Protein AF-A0A7C3UYI6-F1 (afdb_monomer_lite)

Secondary structure (DSSP, 8-state):
-GGGSPTT-EEEEEE-PPPTTT---SSTT-TT--SSHHHHHHHHHHHHHHHHHHEEEEEEEEEE----BS-SSSSPPB--HHHHHHHHHHHTT-EEEEEEEEE-TTPPPP---SSPBP-EEEEEEEESSSSSHHHHHHHH-TT----EEE-PPPP--STT-----HHHHHHHHTTS-PPTT-EEEETT-TTTHHHHHHHHHHTSTT----EEEE--S-HHHHHHHHHHHT--GGG---------PPPP--PPPP-GGG----PPP-SBTTEEEEEESSHHHHHHHHHHHHSTTHHHHS-TT-EEEEEESS--HHHHHHHHGGGGTTEEEEEEEEEEETTEEEEEEEEEE--SSS-----GGGGPBPPS-------TT---TT-EEEE-SSSS-EEEEEEEEEEE-TTS-EEEEEEEETTS-EEEEEB-SSGGGSPPEEEEETTT--B-S----SSSPPB-TTT-PBBTTTB-EEEEE-HHHHHHHHHHHHHT--TT-------------------STTTT--GGGTTSSHHHHHTTSPPEEEEEESS---HHHHHHHHHHHHHHTT--HHHHHTTS-GGGHHHHHHTT--STT--PPPHHHHHHHHHHHT--HHHHHHHH-EEEEEE-S---TT-BPPBSEEE--TTTHHHHHHGGGS-TTTGGGT---------

Structure (mmCIF, N/CA/C/O backbone):
data_AF-A0A7C3UYI6-F1
#
_entry.id   AF-A0A7C3UYI6-F1
#
loop_
_atom_site.group_PDB
_atom_site.id
_atom_site.type_symbol
_atom_site.label_atom_id
_atom_site.label_alt_id
_atom_site.label_comp_id
_atom_site.label_asym_id
_atom_site.label_entity_id
_atom_site.label_seq_id
_atom_site.pdbx_PDB_ins_code
_atom_site.Cartn_x
_atom_site.Cartn_y
_atom_site.Cartn_z
_atom_site.occupancy
_atom_site.B_iso_or_equiv
_atom_site.auth_seq_id
_atom_site.auth_comp_id
_atom_site.auth_asym_id
_atom_site.auth_atom_id
_atom_site.pdbx_PDB_model_num
ATOM 1 N N . GLY A 1 1 ? -29.924 -8.138 14.295 1.00 90.62 1 GLY A N 1
ATOM 2 C CA . GLY A 1 1 ? -28.649 -8.107 15.034 1.00 90.62 1 GLY A CA 1
ATOM 3 C C . GLY A 1 1 ? -28.684 -7.000 16.062 1.00 90.62 1 GLY A C 1
ATOM 4 O O . GLY A 1 1 ? -29.324 -7.179 17.084 1.00 90.62 1 GLY A O 1
ATOM 5 N N . LEU A 1 2 ? -28.088 -5.838 15.768 1.00 95.50 2 LEU A N 1
ATOM 6 C CA . LEU A 1 2 ? -27.984 -4.718 16.720 1.00 95.50 2 LEU A CA 1
ATOM 7 C C . LEU A 1 2 ? -29.328 -4.274 17.322 1.00 95.50 2 LEU A C 1
ATOM 9 O O . LEU A 1 2 ? -29.407 -4.080 18.526 1.00 95.50 2 LEU A O 1
ATOM 13 N N . ASN A 1 3 ? -30.398 -4.188 16.522 1.00 94.25 3 ASN A N 1
ATOM 14 C CA . ASN A 1 3 ? -31.735 -3.807 17.010 1.00 94.25 3 ASN A CA 1
ATOM 15 C C . ASN A 1 3 ? -32.341 -4.775 18.038 1.00 94.25 3 ASN A C 1
ATOM 17 O O . ASN A 1 3 ? -33.288 -4.412 18.721 1.00 94.25 3 ASN A O 1
ATOM 21 N N . SER A 1 4 ? -31.815 -5.995 18.145 1.00 93.94 4 SER A N 1
ATOM 22 C CA . SER A 1 4 ? -32.247 -6.984 19.137 1.00 93.94 4 SER A CA 1
ATOM 23 C C . SER A 1 4 ? -31.530 -6.818 20.482 1.00 93.94 4 SER A C 1
ATOM 25 O O . SER A 1 4 ? -31.857 -7.522 21.431 1.00 93.94 4 SER A O 1
ATOM 27 N N . LEU A 1 5 ? -30.541 -5.922 20.563 1.00 96.06 5 LEU A N 1
ATOM 28 C CA . LEU A 1 5 ? -29.819 -5.596 21.789 1.00 96.06 5 LEU A CA 1
ATOM 29 C C . LEU A 1 5 ? -30.467 -4.388 22.470 1.00 96.06 5 LEU A C 1
ATOM 31 O O . LEU A 1 5 ? -30.925 -3.457 21.799 1.00 96.06 5 LEU A O 1
ATOM 35 N N . LEU A 1 6 ? -30.455 -4.395 23.802 1.00 97.31 6 LEU A N 1
ATOM 36 C CA . LEU A 1 6 ? -30.881 -3.255 24.608 1.00 97.31 6 LEU A CA 1
ATOM 37 C C . LEU A 1 6 ? -29.932 -2.068 24.393 1.00 97.31 6 LEU A C 1
ATOM 39 O O . LEU A 1 6 ? -28.724 -2.250 24.219 1.00 97.31 6 LEU A O 1
ATOM 43 N N . ASP A 1 7 ? -30.474 -0.857 24.423 1.00 98.12 7 ASP A N 1
ATOM 44 C CA . ASP A 1 7 ? -29.655 0.357 24.444 1.00 98.12 7 ASP A CA 1
ATOM 45 C C . ASP A 1 7 ? -28.851 0.430 25.746 1.00 98.12 7 ASP A C 1
ATOM 47 O O . ASP A 1 7 ? -29.256 -0.132 26.767 1.00 98.12 7 ASP A O 1
ATOM 51 N N . ASN A 1 8 ? -27.700 1.106 25.714 1.00 97.50 8 ASN A N 1
ATOM 52 C CA . ASN A 1 8 ? -26.814 1.263 26.873 1.00 97.50 8 ASN A CA 1
ATOM 53 C C . ASN A 1 8 ? -26.430 -0.059 27.574 1.00 97.50 8 ASN A C 1
ATOM 55 O O . ASN A 1 8 ? -26.273 -0.091 28.793 1.00 97.50 8 ASN A O 1
ATOM 59 N N . SER A 1 9 ? -26.276 -1.154 26.824 1.00 97.81 9 SER A N 1
ATOM 60 C CA . SER A 1 9 ? -25.996 -2.489 27.384 1.00 97.81 9 SER A CA 1
ATOM 61 C C . SER A 1 9 ? -24.602 -3.031 27.060 1.00 97.81 9 SER A C 1
ATOM 63 O O . SER A 1 9 ? -24.172 -4.025 27.645 1.00 97.81 9 SER A O 1
ATOM 65 N N . ILE A 1 10 ? -23.877 -2.386 26.144 1.00 98.44 10 ILE A N 1
ATOM 66 C CA . ILE A 1 10 ? -22.583 -2.851 25.641 1.00 98.44 10 ILE A CA 1
ATOM 67 C C . ILE A 1 10 ? -21.466 -1.940 26.148 1.00 98.44 10 ILE A C 1
ATOM 69 O O . ILE A 1 10 ? -21.449 -0.747 25.859 1.00 98.44 10 ILE A O 1
ATOM 73 N N . ASN A 1 11 ? -20.491 -2.487 26.874 1.00 98.56 11 ASN A N 1
ATOM 74 C CA . ASN A 1 11 ? -19.367 -1.691 27.381 1.00 98.56 11 ASN A CA 1
ATOM 75 C C . ASN A 1 11 ? -18.325 -1.418 26.291 1.00 98.56 11 ASN A C 1
ATOM 77 O O . ASN A 1 11 ? -17.702 -0.359 26.284 1.00 98.56 11 ASN A O 1
ATOM 81 N N . VAL A 1 12 ? -18.102 -2.379 25.390 1.00 98.50 12 VAL A N 1
ATOM 82 C CA . VAL A 1 12 ? -17.113 -2.243 24.315 1.00 98.50 12 VAL A CA 1
ATOM 83 C C . VAL A 1 12 ? -17.605 -2.908 23.048 1.00 98.50 12 VAL A C 1
ATOM 85 O O . VAL A 1 12 ? -18.095 -4.032 23.095 1.00 98.50 12 VAL A O 1
ATOM 88 N N . ALA A 1 13 ? -17.382 -2.265 21.910 1.00 98.69 13 ALA A N 1
ATOM 89 C CA . ALA A 1 13 ? -17.439 -2.923 20.615 1.00 98.69 13 ALA A CA 1
ATOM 90 C C . ALA A 1 13 ? -16.029 -3.053 20.021 1.00 98.69 13 ALA A C 1
ATOM 92 O O . ALA A 1 13 ? -15.244 -2.109 20.072 1.00 98.69 13 ALA A O 1
ATOM 93 N N . VAL A 1 14 ? -15.694 -4.214 19.459 1.00 98.19 14 VAL A N 1
ATOM 94 C CA . VAL A 1 14 ? -14.438 -4.445 18.726 1.00 98.19 14 VAL A CA 1
ATOM 95 C C . VAL A 1 14 ? -14.784 -5.128 17.422 1.00 98.19 14 VAL A C 1
ATOM 97 O O . VAL A 1 14 ? -15.391 -6.193 17.439 1.00 98.19 14 VAL A O 1
ATOM 100 N N . THR A 1 15 ? -14.428 -4.528 16.287 1.00 97.00 15 THR A N 1
ATOM 101 C CA . THR A 1 15 ? -14.814 -5.104 14.996 1.00 97.00 15 THR A CA 1
ATOM 102 C C . THR A 1 15 ? -13.875 -4.760 13.856 1.00 97.00 15 THR A C 1
ATOM 104 O O . THR A 1 15 ? -13.072 -3.825 13.933 1.00 97.00 15 THR A O 1
ATOM 107 N N . SER A 1 16 ? -13.980 -5.546 12.788 1.00 95.31 16 SER A N 1
ATOM 108 C CA . SER A 1 16 ? -13.365 -5.262 11.500 1.00 95.31 16 SER A CA 1
ATOM 109 C C . SER A 1 16 ? -14.369 -5.605 10.406 1.00 95.31 16 SER A C 1
ATOM 111 O O . SER A 1 16 ? -14.564 -6.784 10.113 1.00 95.31 16 SER A O 1
ATOM 113 N N . PRO A 1 17 ? -15.066 -4.600 9.847 1.00 94.56 17 PRO A N 1
ATOM 114 C CA . PRO A 1 17 ? -16.082 -4.852 8.840 1.00 94.56 17 PRO A CA 1
ATOM 115 C C . PRO A 1 17 ? -15.442 -5.382 7.547 1.00 94.56 17 PRO A C 1
ATOM 117 O O . PRO A 1 17 ? -14.238 -5.210 7.337 1.00 94.56 17 PRO A O 1
ATOM 120 N N . PRO A 1 18 ? -16.229 -5.978 6.636 1.00 92.12 18 PRO A N 1
ATOM 121 C CA . PRO A 1 18 ? -15.768 -6.311 5.292 1.00 92.12 18 PRO A CA 1
ATOM 122 C C . PRO A 1 18 ? -15.106 -5.120 4.588 1.00 92.12 18 PRO A C 1
ATOM 124 O O . PRO A 1 18 ? -15.737 -4.088 4.419 1.00 92.12 18 PRO A O 1
ATOM 127 N N . TYR A 1 19 ? -13.850 -5.244 4.149 1.00 92.81 19 TYR A N 1
ATOM 128 C CA . TYR A 1 19 ? -13.159 -4.135 3.473 1.00 92.81 19 TYR A CA 1
ATOM 129 C C . TYR A 1 19 ? -13.685 -3.930 2.049 1.00 92.81 19 TYR A C 1
ATOM 131 O O . TYR A 1 19 ? -13.874 -4.894 1.303 1.00 92.81 19 TYR A O 1
ATOM 139 N N . TRP A 1 20 ? -13.832 -2.668 1.645 1.00 93.00 20 TRP A N 1
ATOM 140 C CA . TRP A 1 20 ? -14.385 -2.302 0.343 1.00 93.00 20 TRP A CA 1
ATOM 141 C C . TRP A 1 20 ? -13.602 -2.870 -0.857 1.00 93.00 20 TRP A C 1
ATOM 143 O O . TRP A 1 20 ? -12.381 -2.740 -0.985 1.00 93.00 20 TRP A O 1
ATOM 153 N N . GLY A 1 21 ? -14.332 -3.520 -1.757 1.00 86.62 21 GLY A N 1
ATOM 154 C CA . GLY A 1 21 ? -13.911 -4.269 -2.933 1.00 86.62 21 GLY A CA 1
ATOM 155 C C . GLY A 1 21 ? -12.870 -5.359 -2.671 1.00 86.62 21 GLY A C 1
ATOM 156 O O . GLY A 1 21 ? -12.118 -5.699 -3.588 1.00 86.62 21 GLY A O 1
ATOM 157 N N . GLN A 1 22 ? -12.679 -5.814 -1.431 1.00 83.81 22 GLN A N 1
ATOM 158 C CA . GLN A 1 22 ? -11.563 -6.703 -1.093 1.00 83.81 22 GLN A CA 1
ATOM 159 C C . GLN A 1 22 ? -11.902 -8.181 -1.307 1.00 83.81 22 GLN A C 1
ATOM 161 O O . GLN A 1 22 ? -11.036 -8.953 -1.729 1.00 83.81 22 GLN A O 1
ATOM 166 N N . ARG A 1 23 ? -13.129 -8.590 -0.975 1.00 80.69 23 ARG A N 1
ATOM 167 C CA . ARG A 1 23 ? -13.592 -9.980 -1.054 1.00 80.69 23 ARG A CA 1
ATOM 168 C C . ARG A 1 23 ? -15.058 -10.030 -1.447 1.00 80.69 23 ARG A C 1
ATOM 170 O O . ARG A 1 23 ? -15.833 -9.167 -1.065 1.00 80.69 23 ARG A O 1
ATOM 177 N N . ASP A 1 24 ? -15.403 -11.097 -2.147 1.00 82.50 24 ASP A N 1
ATOM 178 C CA . ASP A 1 24 ? -16.774 -11.526 -2.362 1.00 82.50 24 ASP A CA 1
ATOM 179 C C . ASP A 1 24 ? -17.069 -12.712 -1.435 1.00 82.50 24 ASP A C 1
ATOM 181 O O . ASP A 1 24 ? -16.340 -13.707 -1.449 1.00 82.50 24 ASP A O 1
ATOM 185 N N . TYR A 1 25 ? -18.087 -12.561 -0.590 1.00 79.19 25 TYR A N 1
ATOM 186 C CA . TYR A 1 25 ? -18.586 -13.565 0.348 1.00 79.19 25 TYR A CA 1
ATOM 187 C C . TYR A 1 25 ? -19.741 -14.393 -0.238 1.00 79.19 25 TYR A C 1
ATOM 189 O O . TYR A 1 25 ? -20.273 -15.257 0.453 1.00 79.19 25 TYR A O 1
ATOM 197 N N . GLY A 1 26 ? -20.106 -14.174 -1.506 1.00 78.50 26 GLY A N 1
ATOM 198 C CA . GLY A 1 26 ? -20.973 -15.068 -2.273 1.00 78.50 26 GLY A CA 1
ATOM 199 C C . GLY A 1 26 ? -22.466 -14.947 -1.976 1.00 78.50 26 GLY A C 1
ATOM 200 O O . GLY A 1 26 ? -23.201 -15.898 -2.227 1.00 78.50 26 GLY A O 1
ATOM 201 N N . PHE A 1 27 ? -22.927 -13.812 -1.439 1.00 79.62 27 PHE A N 1
ATOM 202 C CA . PHE A 1 27 ? -24.352 -13.565 -1.205 1.00 79.62 27 PHE A CA 1
ATOM 203 C C . PHE A 1 27 ? -24.775 -12.126 -1.532 1.00 79.62 27 PHE A C 1
ATOM 205 O O . PHE A 1 27 ? -24.009 -11.168 -1.381 1.00 79.62 27 PHE A O 1
ATOM 212 N N . ASP A 1 28 ? -26.039 -11.973 -1.926 1.00 77.25 28 ASP A N 1
ATOM 213 C CA . ASP A 1 28 ? -26.614 -10.686 -2.314 1.00 77.25 28 ASP A CA 1
ATOM 214 C C . ASP A 1 28 ? -26.771 -9.725 -1.130 1.00 77.25 28 ASP A C 1
ATOM 216 O O . ASP A 1 28 ? -27.161 -10.089 -0.013 1.00 77.25 28 ASP A O 1
ATOM 220 N N . GLY A 1 29 ? -26.475 -8.448 -1.378 1.00 77.62 29 GLY A N 1
ATOM 221 C CA . GLY A 1 29 ? -26.547 -7.401 -0.359 1.00 77.62 29 GLY A CA 1
ATOM 222 C C . GLY A 1 29 ? -25.457 -7.499 0.713 1.00 77.62 29 GLY A C 1
ATOM 223 O O . GLY A 1 29 ? -25.641 -6.971 1.811 1.00 77.62 29 GLY A O 1
ATOM 224 N N . GLN A 1 30 ? -24.347 -8.188 0.434 1.00 86.44 30 GLN A N 1
ATOM 225 C CA . GLN A 1 30 ? -23.139 -8.111 1.256 1.00 86.44 30 GLN A CA 1
ATOM 226 C C . GLN A 1 30 ? -22.586 -6.684 1.325 1.00 86.44 30 GLN A C 1
ATOM 228 O O . GLN A 1 30 ? -22.758 -5.881 0.406 1.00 86.44 30 GLN A O 1
ATOM 233 N N . ILE A 1 31 ? -21.911 -6.386 2.430 1.00 90.88 31 ILE A N 1
ATOM 234 C CA . ILE A 1 31 ? -21.189 -5.130 2.618 1.00 90.88 31 ILE A CA 1
ATOM 235 C C . ILE A 1 31 ? -19.768 -5.316 2.099 1.00 90.88 31 ILE A C 1
ATOM 237 O O . ILE A 1 31 ? -19.169 -6.373 2.298 1.00 90.88 31 ILE A O 1
ATOM 241 N N . GLY A 1 32 ? -19.228 -4.289 1.455 1.00 90.62 32 GLY A N 1
ATOM 242 C CA . GLY A 1 32 ? -17.863 -4.276 0.948 1.00 90.62 32 GLY A CA 1
ATOM 243 C C . GLY A 1 32 ? -17.751 -4.563 -0.545 1.00 90.62 32 GLY A C 1
ATOM 244 O O . GLY A 1 32 ? -16.632 -4.598 -1.027 1.00 90.62 32 GLY A O 1
ATOM 245 N N . ASN A 1 33 ? -18.847 -4.731 -1.291 1.00 90.19 33 ASN A N 1
ATOM 246 C CA . ASN A 1 33 ? -18.838 -4.873 -2.760 1.00 90.19 33 ASN A CA 1
ATOM 247 C C . ASN A 1 33 ? -19.682 -3.807 -3.472 1.00 90.19 33 ASN A C 1
ATOM 249 O O . ASN A 1 33 ? -20.079 -3.975 -4.622 1.00 90.19 33 ASN A O 1
ATOM 253 N N . GLU A 1 34 ? -19.960 -2.704 -2.787 1.00 92.81 34 GLU A N 1
ATOM 254 C CA . GLU A 1 34 ? -20.578 -1.527 -3.383 1.00 92.81 34 GLU A CA 1
ATOM 255 C C . GLU A 1 34 ? -19.718 -0.993 -4.537 1.00 92.81 34 GLU A C 1
ATOM 257 O O . GLU A 1 34 ? -18.490 -0.980 -4.446 1.00 92.81 34 GLU A O 1
ATOM 262 N N . GLU A 1 35 ? -20.354 -0.511 -5.606 1.00 90.44 35 GLU A N 1
ATOM 263 C CA . GLU A 1 35 ? -19.651 0.058 -6.764 1.00 90.44 35 GLU A CA 1
ATOM 264 C C . GLU A 1 35 ? -18.837 1.301 -6.383 1.00 90.44 35 GLU A C 1
ATOM 266 O O . GLU A 1 35 ? -17.710 1.491 -6.847 1.00 90.44 35 GLU A O 1
ATOM 271 N N . ARG A 1 36 ? -19.396 2.128 -5.495 1.00 91.62 36 ARG A N 1
ATOM 272 C CA . ARG A 1 36 ? -18.780 3.350 -4.985 1.00 91.62 36 ARG A CA 1
ATOM 273 C C . ARG A 1 36 ? -18.390 3.176 -3.523 1.00 91.62 36 ARG A C 1
ATOM 275 O O . ARG A 1 36 ? -19.141 2.608 -2.728 1.00 91.62 36 ARG A O 1
ATOM 282 N N . TYR A 1 37 ? -17.221 3.690 -3.144 1.00 93.06 37 TYR A N 1
ATOM 283 C CA . TYR A 1 37 ? -16.764 3.609 -1.753 1.00 93.06 37 TYR A CA 1
ATOM 284 C C . TYR A 1 37 ? -17.612 4.495 -0.828 1.00 93.06 37 TYR A C 1
ATOM 286 O O . TYR A 1 37 ? -17.710 4.216 0.364 1.00 93.06 37 TYR A O 1
ATOM 294 N N . GLU A 1 38 ? -18.249 5.538 -1.360 1.00 94.88 38 GLU A N 1
ATOM 295 C CA . GLU A 1 38 ? -19.174 6.410 -0.635 1.00 94.88 38 GLU A CA 1
ATOM 296 C C . GLU A 1 38 ? -20.408 5.640 -0.151 1.00 94.88 38 GLU A C 1
ATOM 298 O O . GLU A 1 38 ? -20.806 5.800 1.000 1.00 94.88 38 GLU A O 1
ATOM 303 N N . ASP A 1 39 ? -20.957 4.743 -0.978 1.00 95.31 39 ASP A N 1
ATOM 304 C CA . ASP A 1 39 ? -22.104 3.901 -0.610 1.00 95.31 39 ASP A CA 1
ATOM 305 C C . ASP A 1 39 ? -21.724 2.901 0.492 1.00 95.31 39 ASP A C 1
ATOM 307 O O . ASP A 1 39 ? -22.488 2.652 1.429 1.00 95.31 39 ASP A O 1
ATOM 311 N N . TYR A 1 40 ? -20.507 2.357 0.412 1.00 96.12 40 TYR A N 1
ATOM 312 C CA . TYR A 1 40 ? -19.933 1.502 1.449 1.00 96.12 40 TYR A CA 1
ATOM 313 C C . TYR A 1 40 ? -19.770 2.244 2.782 1.00 96.12 40 TYR A C 1
ATOM 315 O O . TYR A 1 40 ? -20.216 1.752 3.823 1.00 96.12 40 TYR A O 1
ATOM 323 N N . ILE A 1 41 ? -19.174 3.443 2.755 1.00 97.62 41 ILE A N 1
ATOM 324 C CA . ILE A 1 41 ? -19.036 4.294 3.944 1.00 97.62 41 ILE A CA 1
ATOM 325 C C . ILE A 1 41 ? -20.421 4.620 4.504 1.00 97.62 41 ILE A C 1
ATOM 327 O O . ILE A 1 41 ? -20.629 4.485 5.707 1.00 97.62 41 ILE A O 1
ATOM 331 N N . GLY A 1 42 ? -21.376 4.977 3.644 1.00 97.94 42 GLY A N 1
ATOM 332 C CA . GLY A 1 42 ? -22.748 5.292 4.027 1.00 97.94 42 GLY A CA 1
ATOM 333 C C . GLY A 1 42 ? -23.408 4.164 4.806 1.00 97.94 42 GLY A C 1
ATOM 334 O O . GLY A 1 42 ? -23.964 4.401 5.878 1.00 97.94 42 GLY A O 1
ATOM 335 N N . LYS A 1 43 ? -23.282 2.917 4.332 1.00 96.88 43 LYS A N 1
ATOM 336 C CA . LYS A 1 43 ? -23.832 1.745 5.031 1.00 96.88 43 LYS A CA 1
ATOM 337 C C . LYS A 1 43 ? -23.204 1.554 6.406 1.00 96.88 43 LYS A C 1
ATOM 339 O O . LYS A 1 43 ? -23.924 1.317 7.375 1.00 96.88 43 LYS A O 1
ATOM 344 N N . LEU A 1 44 ? -21.878 1.661 6.506 1.00 98.06 44 LEU A N 1
ATOM 345 C CA . LEU A 1 44 ? -21.185 1.509 7.784 1.00 98.06 44 LEU A CA 1
ATOM 346 C C . LEU A 1 44 ? -21.519 2.637 8.758 1.00 98.06 44 LEU A C 1
ATOM 348 O O . LEU A 1 44 ? -21.760 2.356 9.928 1.00 98.06 44 LEU A O 1
ATOM 352 N N . VAL A 1 45 ? -21.620 3.883 8.291 1.00 98.38 45 VAL A N 1
ATOM 353 C CA . VAL A 1 45 ? -22.081 5.014 9.109 1.00 98.38 45 VAL A CA 1
ATOM 354 C C . VAL A 1 45 ? -23.490 4.750 9.640 1.00 98.38 45 VAL A C 1
ATOM 356 O O . VAL A 1 45 ? -23.723 4.934 10.834 1.00 98.38 45 VAL A O 1
ATOM 359 N N . THR A 1 46 ? -24.413 4.246 8.813 1.00 97.44 46 THR A N 1
ATOM 360 C CA . THR A 1 46 ? -25.767 3.891 9.269 1.00 97.44 46 THR A CA 1
ATOM 361 C C . THR A 1 46 ? -25.754 2.791 10.330 1.00 97.44 46 THR A C 1
ATOM 363 O O . THR A 1 46 ? -26.406 2.923 11.365 1.00 97.44 46 THR A O 1
ATOM 366 N N . ILE A 1 47 ? -24.994 1.716 10.108 1.00 97.06 47 ILE A N 1
ATOM 367 C CA . ILE A 1 47 ? -24.900 0.590 11.050 1.00 97.06 47 ILE A CA 1
ATOM 368 C C . ILE A 1 47 ? -24.265 1.041 12.365 1.00 97.06 47 ILE A C 1
ATOM 370 O O . ILE A 1 47 ? -24.767 0.727 13.446 1.00 97.06 47 ILE A O 1
ATOM 374 N N . PHE A 1 48 ? -23.176 1.804 12.290 1.00 98.31 48 PHE A N 1
ATOM 375 C CA . PHE A 1 48 ? -22.479 2.277 13.475 1.00 98.31 48 PHE A CA 1
ATOM 376 C C . PHE A 1 48 ? -23.246 3.377 14.203 1.00 98.31 48 PHE A C 1
ATOM 378 O O . PHE A 1 48 ? -23.100 3.500 15.412 1.00 98.31 48 PHE A O 1
ATOM 385 N N . LYS A 1 49 ? -24.146 4.111 13.545 1.00 97.00 49 LYS A N 1
ATOM 386 C CA . LYS A 1 49 ? -25.098 4.974 14.252 1.00 97.00 49 LYS A CA 1
ATOM 387 C C . LYS A 1 49 ? -25.966 4.167 15.225 1.00 97.00 49 LYS A C 1
ATOM 389 O O . LYS A 1 49 ? -26.063 4.548 16.381 1.00 97.00 49 LYS A O 1
ATOM 394 N N . VAL A 1 50 ? -26.498 3.016 14.800 1.00 97.19 50 VAL A N 1
ATOM 395 C CA . VAL A 1 50 ? -27.267 2.119 15.686 1.00 97.19 50 VAL A CA 1
ATOM 396 C C . VAL A 1 50 ? -26.381 1.517 16.777 1.00 97.19 50 VAL A C 1
ATOM 398 O O . VAL A 1 50 ? -26.797 1.426 17.926 1.00 97.19 50 VAL A O 1
ATOM 401 N N . LEU A 1 51 ? -25.147 1.115 16.442 1.00 98.19 51 LEU A N 1
ATOM 402 C CA . LEU A 1 51 ? -24.187 0.600 17.427 1.00 98.19 51 LEU A CA 1
ATOM 403 C C . LEU A 1 51 ? -23.947 1.599 18.566 1.00 98.19 51 LEU A C 1
ATOM 405 O O . LEU A 1 51 ? -23.844 1.189 19.720 1.00 98.19 51 LEU A O 1
ATOM 409 N N . LYS A 1 52 ? -23.871 2.892 18.240 1.00 98.00 52 LYS A N 1
ATOM 410 C CA . LYS A 1 52 ? -23.645 3.961 19.212 1.00 98.00 52 LYS A CA 1
ATOM 411 C C . LYS A 1 52 ? -24.692 3.958 20.328 1.00 98.00 52 LYS A C 1
ATOM 413 O O . LYS A 1 52 ? -24.327 4.129 21.485 1.00 98.00 52 LYS A O 1
ATOM 418 N N . ASP A 1 53 ? -25.957 3.704 19.997 1.00 97.25 53 ASP A N 1
ATOM 419 C CA . ASP A 1 53 ? -27.060 3.665 20.969 1.00 97.25 53 ASP A CA 1
ATOM 420 C C . ASP A 1 53 ? -26.982 2.429 21.883 1.00 97.25 53 ASP A C 1
ATOM 422 O O . ASP A 1 53 ? -27.417 2.453 23.036 1.00 97.25 53 ASP A O 1
ATOM 426 N N . LYS A 1 54 ? -26.359 1.344 21.401 1.00 98.38 54 LYS A N 1
ATOM 427 C CA . LYS A 1 54 ? -26.152 0.110 22.180 1.00 98.38 54 LYS A CA 1
ATOM 428 C C . LYS A 1 54 ? -25.022 0.229 23.191 1.00 98.38 54 LYS A C 1
ATOM 430 O O . LYS A 1 54 ? -25.021 -0.505 24.181 1.00 98.38 54 LYS A O 1
ATOM 435 N N . LEU A 1 55 ? -24.071 1.132 22.963 1.00 98.44 55 LEU A N 1
ATOM 436 C CA . LEU A 1 55 ? -22.981 1.373 23.898 1.00 98.44 55 LEU A CA 1
ATOM 437 C C . LEU A 1 55 ? -23.484 2.061 25.172 1.00 98.44 55 LEU A C 1
ATOM 439 O O . LEU A 1 55 ? -24.294 2.988 25.113 1.00 98.44 55 LEU A O 1
ATOM 443 N N . THR A 1 56 ? -22.956 1.637 26.322 1.00 98.19 56 THR A N 1
ATOM 444 C CA . THR A 1 56 ? -23.089 2.383 27.582 1.00 98.19 56 THR A CA 1
ATOM 445 C C . THR A 1 56 ? -22.511 3.788 27.422 1.00 98.19 56 THR A C 1
ATOM 447 O O . THR A 1 56 ? -21.744 4.047 26.496 1.00 98.19 56 THR A O 1
ATOM 450 N N . ASP A 1 57 ? -22.827 4.707 28.333 1.00 96.88 57 ASP A N 1
ATOM 451 C CA . ASP A 1 57 ? -22.331 6.087 28.228 1.00 96.88 57 ASP A CA 1
ATOM 452 C C . ASP A 1 57 ? -20.799 6.169 28.234 1.00 96.88 57 ASP A C 1
ATOM 454 O O . ASP A 1 57 ? -20.223 6.868 27.409 1.00 96.88 57 ASP A O 1
ATOM 458 N N . LYS A 1 58 ? -20.131 5.334 29.042 1.00 97.94 58 LYS A N 1
ATOM 459 C CA . LYS A 1 58 ? -18.664 5.181 29.023 1.00 97.94 58 LYS A CA 1
ATOM 460 C C . LYS A 1 58 ? -18.131 4.261 27.914 1.00 97.94 58 LYS A C 1
ATOM 462 O O . LYS A 1 58 ? -16.934 3.960 27.888 1.00 97.94 58 LYS A O 1
ATOM 467 N N . GLY A 1 59 ? -19.003 3.750 27.051 1.00 98.19 59 GLY A N 1
ATOM 468 C CA . GLY A 1 59 ? -18.689 2.698 26.098 1.00 98.19 59 GLY A CA 1
ATOM 469 C C . GLY A 1 59 ? -17.698 3.134 25.019 1.00 98.19 59 GLY A C 1
ATOM 470 O O . GLY A 1 59 ? -17.705 4.280 24.568 1.00 98.19 59 GLY A O 1
ATOM 471 N N . VAL A 1 60 ? -16.850 2.195 24.594 1.00 98.69 60 VAL A N 1
ATOM 472 C CA . VAL A 1 60 ? -15.791 2.435 23.598 1.00 98.69 60 VAL A CA 1
ATOM 473 C C . VAL A 1 60 ? -15.960 1.506 22.400 1.00 98.69 60 VAL A C 1
ATOM 475 O O . VAL A 1 60 ? -16.241 0.319 22.551 1.00 98.69 60 VAL A O 1
ATOM 478 N N . PHE A 1 61 ? -15.753 2.030 21.197 1.00 98.81 61 PHE A N 1
ATOM 479 C CA . PHE A 1 61 ? -15.771 1.279 19.952 1.00 98.81 61 PHE A CA 1
ATOM 480 C C . PHE A 1 61 ? -14.395 1.286 19.282 1.00 98.81 61 PHE A C 1
ATOM 482 O O . PHE A 1 61 ? -13.925 2.314 18.804 1.00 98.81 61 PHE A O 1
ATOM 489 N N . PHE A 1 62 ? -13.769 0.113 19.203 1.00 98.81 62 PHE A N 1
ATOM 490 C CA . PHE A 1 62 ? -12.570 -0.115 18.408 1.00 98.81 62 PHE A CA 1
ATOM 491 C C . PHE A 1 62 ? -12.929 -0.608 17.001 1.00 98.81 62 PHE A C 1
ATOM 493 O O . PHE A 1 62 ? -13.436 -1.722 16.831 1.00 98.81 62 PHE A O 1
ATOM 500 N N . LEU A 1 63 ? -12.603 0.196 15.989 1.00 98.62 63 LEU A N 1
ATOM 501 C CA . LEU A 1 63 ? -12.838 -0.113 14.578 1.00 98.62 63 LEU A CA 1
ATOM 502 C C . LEU A 1 63 ? -11.510 -0.331 13.843 1.00 98.62 63 LEU A C 1
ATOM 504 O O . LEU A 1 63 ? -10.785 0.625 13.574 1.00 98.62 63 LEU A O 1
ATOM 508 N N . ASN A 1 64 ? -11.203 -1.582 13.485 1.00 97.75 64 ASN A N 1
ATOM 509 C CA . ASN A 1 64 ? -10.059 -1.922 12.634 1.00 97.75 64 ASN A CA 1
ATOM 510 C C . ASN A 1 64 ? -10.489 -2.003 11.167 1.00 97.75 64 ASN A C 1
ATOM 512 O O . ASN A 1 64 ? -11.307 -2.851 10.802 1.00 97.75 64 ASN A O 1
ATOM 516 N N . ILE A 1 65 ? -9.901 -1.177 10.309 1.00 94.94 65 ILE A N 1
ATOM 517 C CA . ILE A 1 65 ? -10.206 -1.194 8.879 1.00 94.94 65 ILE A CA 1
ATOM 518 C C . ILE A 1 65 ? -8.962 -0.853 8.060 1.00 94.94 65 ILE A C 1
ATOM 520 O O . ILE A 1 65 ? -8.297 0.157 8.278 1.00 94.94 65 ILE A O 1
ATOM 524 N N . GLY A 1 66 ? -8.636 -1.727 7.110 1.00 92.12 66 GLY A N 1
ATOM 525 C CA . GLY A 1 66 ? -7.499 -1.561 6.217 1.00 92.12 66 GLY A CA 1
ATOM 526 C C . GLY A 1 66 ? -7.835 -0.685 5.018 1.00 92.12 66 GLY A C 1
ATOM 527 O O . GLY A 1 66 ? -8.957 -0.694 4.514 1.00 92.12 66 GLY A O 1
ATOM 528 N N . ASP A 1 67 ? -6.841 0.062 4.547 1.00 92.06 67 ASP A N 1
ATOM 529 C CA . ASP A 1 67 ? -6.981 0.877 3.345 1.00 92.06 67 ASP A CA 1
ATOM 530 C C . ASP A 1 67 ? -6.706 0.070 2.070 1.00 92.06 67 ASP A C 1
ATOM 532 O O . ASP A 1 67 ? -6.107 -1.014 2.092 1.00 92.06 67 ASP A O 1
ATOM 536 N N . LYS A 1 68 ? -7.122 0.625 0.934 1.00 88.75 68 LYS A N 1
ATOM 537 C CA . LYS A 1 68 ? -7.021 -0.010 -0.371 1.00 88.75 68 LYS A CA 1
ATOM 538 C C . LYS A 1 68 ? -6.666 0.995 -1.460 1.00 88.75 68 LYS A C 1
ATOM 540 O O . LYS A 1 68 ? -7.020 2.165 -1.416 1.00 88.75 68 LYS A O 1
ATOM 545 N N . TYR A 1 69 ? -5.976 0.503 -2.480 1.00 90.56 69 TYR A N 1
ATOM 546 C CA . TYR A 1 69 ? -5.746 1.224 -3.726 1.00 90.56 69 TYR A CA 1
ATOM 547 C C . TYR A 1 69 ? -6.965 1.092 -4.651 1.00 90.56 69 TYR A C 1
ATOM 549 O O . TYR A 1 69 ? -7.423 -0.024 -4.903 1.00 90.56 69 TYR A O 1
ATOM 557 N N . LEU A 1 70 ? -7.491 2.220 -5.138 1.00 85.50 70 LEU A N 1
ATOM 558 C CA . LEU A 1 70 ? -8.778 2.278 -5.849 1.00 85.50 70 LEU A CA 1
ATOM 559 C C . LEU A 1 70 ? -8.788 1.584 -7.223 1.00 85.50 70 LEU A C 1
ATOM 561 O O . LEU A 1 70 ? -9.840 1.150 -7.680 1.00 85.50 70 LEU A O 1
ATOM 565 N N . THR A 1 71 ? -7.641 1.446 -7.889 1.00 76.50 71 THR A N 1
ATOM 566 C CA . THR A 1 71 ? -7.524 0.819 -9.211 1.00 76.50 71 THR A CA 1
ATOM 567 C C . THR A 1 71 ? -6.473 -0.292 -9.230 1.00 76.50 71 THR A C 1
ATOM 569 O O . THR A 1 71 ? -5.513 -0.320 -8.458 1.00 76.50 71 THR A O 1
ATOM 572 N N . LYS A 1 72 ? -6.662 -1.257 -10.139 1.00 59.47 72 LYS A N 1
ATOM 573 C CA . LYS A 1 72 ? -5.796 -2.442 -10.268 1.00 59.47 72 LYS A CA 1
ATOM 574 C C . LYS A 1 72 ? -4.496 -2.172 -11.042 1.00 59.47 72 LYS A C 1
ATOM 576 O O . LYS A 1 72 ? -3.528 -2.909 -10.875 1.00 59.47 72 LYS A O 1
ATOM 581 N N . TYR A 1 73 ? -4.464 -1.131 -11.877 1.00 56.16 73 TYR A N 1
ATOM 582 C CA . TYR A 1 73 ? -3.367 -0.842 -12.805 1.00 56.16 73 TYR A CA 1
ATOM 583 C C . TYR A 1 73 ? -2.917 0.623 -12.717 1.00 56.16 73 TYR A C 1
ATOM 585 O O . TYR A 1 73 ? -3.726 1.520 -12.488 1.00 56.16 73 TYR A O 1
ATOM 593 N N . GLY A 1 74 ? -1.626 0.873 -12.953 1.00 60.81 74 GLY A N 1
ATOM 594 C CA . GLY A 1 74 ? -1.055 2.222 -13.039 1.00 60.81 74 GLY A CA 1
ATOM 595 C C . GLY A 1 74 ? -0.865 2.935 -11.692 1.00 60.81 74 GLY A C 1
ATOM 596 O O . GLY A 1 74 ? -0.649 2.304 -10.652 1.00 60.81 74 GLY A O 1
ATOM 597 N N . LYS A 1 75 ? -0.917 4.275 -11.721 1.00 69.12 75 LYS A N 1
ATOM 598 C CA . LYS A 1 75 ? -0.811 5.160 -10.548 1.00 69.12 75 LYS A CA 1
ATOM 599 C C . LYS A 1 75 ? -2.100 5.119 -9.702 1.00 69.12 75 LYS A C 1
ATOM 601 O O . LYS A 1 75 ? -2.758 6.130 -9.542 1.00 69.12 75 LYS A O 1
ATOM 606 N N . SER A 1 76 ? -2.509 3.966 -9.174 1.00 83.00 76 SER A N 1
ATOM 607 C CA . SER A 1 76 ? -3.746 3.913 -8.374 1.00 83.00 76 SER A CA 1
ATOM 608 C C . SER A 1 76 ? -3.668 4.836 -7.147 1.00 83.00 76 SER A C 1
ATOM 610 O O . SER A 1 76 ? -2.774 4.640 -6.334 1.00 83.00 76 SER A O 1
ATOM 612 N N . PRO A 1 77 ? -4.591 5.766 -6.893 1.00 91.44 77 PRO A N 1
ATOM 613 C CA . PRO A 1 77 ? -4.601 6.477 -5.615 1.00 91.44 77 PRO A CA 1
ATOM 614 C C . PRO A 1 77 ? -4.832 5.506 -4.448 1.00 91.44 77 PRO A C 1
ATOM 616 O O . PRO A 1 77 ? -5.509 4.480 -4.603 1.00 91.44 77 PRO A O 1
ATOM 619 N N . LEU A 1 78 ? -4.226 5.813 -3.299 1.00 94.38 78 LEU A N 1
ATOM 620 C CA . LEU A 1 78 ? -4.629 5.262 -2.008 1.00 94.38 78 LEU A CA 1
ATOM 621 C C . LEU A 1 78 ? -6.017 5.827 -1.666 1.00 94.38 78 LEU A C 1
ATOM 623 O O . LEU A 1 78 ? -6.254 7.021 -1.851 1.00 94.38 78 LEU A O 1
ATOM 627 N N . GLY A 1 79 ? -6.939 4.968 -1.235 1.00 93.94 79 GLY A N 1
ATOM 628 C CA . GLY A 1 79 ? -8.353 5.309 -1.103 1.00 93.94 79 GLY A CA 1
ATOM 629 C C . GLY A 1 79 ? -8.694 6.165 0.112 1.00 93.94 79 GLY A C 1
ATOM 630 O O . GLY A 1 79 ? -9.672 6.910 0.054 1.00 93.94 79 GLY A O 1
ATOM 631 N N . PHE A 1 80 ? -7.909 6.077 1.192 1.00 96.81 80 PHE A N 1
ATOM 632 C CA . PHE A 1 80 ? -8.208 6.694 2.489 1.00 96.81 80 PHE A CA 1
ATOM 633 C C . PHE A 1 80 ? -9.568 6.280 3.059 1.00 96.81 80 PHE A C 1
ATOM 635 O O . PHE A 1 80 ? -10.132 6.986 3.892 1.00 96.81 80 PHE A O 1
ATOM 642 N N . ILE A 1 81 ? -10.095 5.122 2.648 1.00 96.50 81 ILE A N 1
ATOM 643 C CA . ILE A 1 81 ? -11.427 4.647 3.055 1.00 96.50 81 ILE A CA 1
ATOM 644 C C . ILE A 1 81 ? -11.560 4.578 4.587 1.00 96.50 81 ILE A C 1
ATOM 646 O O . ILE A 1 81 ? -12.566 5.074 5.095 1.00 96.50 81 ILE A O 1
ATOM 650 N N . PRO A 1 82 ? -10.562 4.066 5.344 1.00 97.75 82 PRO A N 1
ATOM 651 C CA . PRO A 1 82 ? -10.559 4.115 6.807 1.00 97.75 82 PRO A CA 1
ATOM 652 C C . PRO A 1 82 ? -10.807 5.512 7.390 1.00 97.75 82 PRO A C 1
ATOM 654 O O . PRO A 1 82 ? -11.686 5.697 8.226 1.00 97.75 82 PRO A O 1
ATOM 657 N N . TYR A 1 83 ? -10.045 6.502 6.924 1.00 98.31 83 TYR A N 1
ATOM 658 C CA . TYR A 1 83 ? -10.041 7.861 7.469 1.00 98.31 83 TYR A CA 1
ATOM 659 C C . TYR A 1 83 ? -11.271 8.658 7.025 1.00 98.31 83 TYR A C 1
ATOM 661 O O . TYR A 1 83 ? -11.843 9.408 7.813 1.00 98.31 83 TYR A O 1
ATOM 669 N N . LYS A 1 84 ? -11.746 8.430 5.794 1.00 98.06 84 LYS A N 1
ATOM 670 C CA . LYS A 1 84 ? -13.025 8.959 5.304 1.00 98.06 84 LYS A CA 1
ATOM 671 C C . LYS A 1 84 ? -14.196 8.406 6.114 1.00 98.06 84 LYS A C 1
ATOM 673 O O . LYS A 1 84 ? -15.044 9.178 6.548 1.00 98.06 84 LYS A O 1
ATOM 678 N N . LEU A 1 85 ? -14.225 7.096 6.376 1.00 98.50 85 LEU A N 1
ATOM 679 C CA . LEU A 1 85 ? -15.235 6.494 7.248 1.00 98.50 85 LEU A CA 1
ATOM 680 C C . LEU A 1 85 ? -15.205 7.129 8.638 1.00 98.50 85 LEU A C 1
ATOM 682 O O . LEU A 1 85 ? -16.248 7.561 9.121 1.00 98.50 85 LEU A O 1
ATOM 686 N N . ALA A 1 86 ? -14.021 7.244 9.242 1.00 98.56 86 ALA A N 1
ATOM 687 C CA . ALA A 1 86 ? -13.875 7.874 10.547 1.00 98.56 86 ALA A CA 1
ATOM 688 C C . ALA A 1 86 ? -14.384 9.322 10.556 1.00 98.56 86 ALA A C 1
ATOM 690 O O . ALA A 1 86 ? -15.154 9.694 11.436 1.00 98.56 86 ALA A O 1
ATOM 691 N N . TYR A 1 87 ? -14.055 10.094 9.519 1.00 98.44 87 TYR A N 1
ATOM 692 C CA . TYR A 1 87 ? -14.483 11.483 9.381 1.00 98.44 87 TYR A CA 1
ATOM 693 C C . TYR A 1 87 ? -16.013 11.600 9.323 1.00 98.44 87 TYR A C 1
ATOM 695 O O . TYR A 1 87 ? -16.620 12.400 10.036 1.00 98.44 87 TYR A O 1
ATOM 703 N N . PHE A 1 88 ? -16.671 10.762 8.517 1.00 98.31 88 PHE A N 1
ATOM 704 C CA . PHE A 1 88 ? -18.132 10.770 8.433 1.00 98.31 88 PHE A CA 1
ATOM 705 C C . PHE A 1 88 ? -18.808 10.190 9.680 1.00 98.31 88 PHE A C 1
ATOM 707 O O . PHE A 1 88 ? -19.920 10.608 10.006 1.00 98.31 88 PHE A O 1
ATOM 714 N N . MET A 1 89 ? -18.156 9.289 10.418 1.00 98.19 89 MET A N 1
ATOM 715 C CA . MET A 1 89 ? -18.632 8.868 11.737 1.00 98.19 89 MET A CA 1
ATOM 716 C C . MET A 1 89 ? -18.596 10.025 12.745 1.00 98.19 89 MET A C 1
ATOM 718 O O . MET A 1 89 ? -19.590 10.229 13.444 1.00 98.19 89 MET A O 1
ATOM 722 N N . GLU A 1 90 ? -17.522 10.823 12.773 1.00 97.75 90 GLU A N 1
ATOM 723 C CA . GLU A 1 90 ? -17.423 12.030 13.612 1.00 97.75 90 GLU A CA 1
ATOM 724 C C . GLU A 1 90 ? -18.530 13.039 13.273 1.00 97.75 90 GLU A C 1
ATOM 726 O O . GLU A 1 90 ? -19.248 13.511 14.156 1.00 97.75 90 GLU A O 1
ATOM 731 N N . LYS A 1 91 ? -18.775 13.288 11.978 1.00 96.12 91 LYS A N 1
ATOM 732 C CA . LYS A 1 91 ? -19.900 14.130 11.519 1.00 96.12 91 LYS A CA 1
ATOM 733 C C . LYS A 1 91 ? -21.275 13.596 11.928 1.00 96.12 91 LYS A C 1
ATOM 735 O O . LYS A 1 91 ? -22.225 14.367 12.009 1.00 96.12 91 LYS A O 1
ATOM 740 N N . ASN A 1 92 ? -21.383 12.298 12.206 1.00 95.25 92 ASN A N 1
ATOM 741 C CA . ASN A 1 92 ? -22.593 11.651 12.716 1.00 95.25 92 ASN A CA 1
ATOM 742 C C . ASN A 1 92 ? -22.571 11.482 14.249 1.00 95.25 92 ASN A C 1
ATOM 744 O O . ASN A 1 92 ? -23.294 10.659 14.814 1.00 95.25 92 ASN A O 1
ATOM 748 N N . GLY A 1 93 ? -21.771 12.304 14.932 1.00 96.12 93 GLY A N 1
ATOM 749 C CA . GLY A 1 93 ? -21.801 12.508 16.374 1.00 96.12 93 GLY A CA 1
ATOM 750 C C . GLY A 1 93 ? -20.915 11.561 17.175 1.00 96.12 93 GLY A C 1
ATOM 751 O O . GLY A 1 93 ? -20.984 11.599 18.402 1.00 96.12 93 GLY A O 1
ATOM 752 N N . TRP A 1 94 ? -20.138 10.684 16.543 1.00 98.31 94 TRP A N 1
ATOM 753 C CA . TRP A 1 94 ? -19.102 9.939 17.260 1.00 98.31 94 TRP A CA 1
ATOM 754 C C . TRP A 1 94 ? -17.976 10.874 17.707 1.00 98.31 94 TRP A C 1
ATOM 756 O O . TRP A 1 94 ? -17.630 11.815 16.999 1.00 98.31 94 TRP A O 1
ATOM 766 N N . ILE A 1 95 ? -17.378 10.589 18.860 1.00 98.50 95 ILE A N 1
ATOM 767 C CA . ILE A 1 95 ? -16.119 11.208 19.277 1.00 98.50 95 ILE A CA 1
ATOM 768 C C . ILE A 1 95 ? -15.000 10.250 18.888 1.00 98.50 95 ILE A C 1
ATOM 770 O O . ILE A 1 95 ? -15.055 9.085 19.270 1.00 98.50 95 ILE A O 1
ATOM 774 N N . LEU A 1 96 ? -14.012 10.715 18.123 1.00 98.50 96 LEU A N 1
ATOM 775 C CA . LEU A 1 96 ? -12.785 9.967 17.854 1.00 98.50 96 LEU A CA 1
ATOM 776 C C . LEU A 1 96 ? -11.748 10.308 18.932 1.00 98.50 96 LEU A C 1
ATOM 778 O O . LEU A 1 96 ? -11.094 11.346 18.864 1.00 98.50 96 LEU A O 1
ATOM 782 N N . ASP A 1 97 ? -11.598 9.441 19.931 1.00 97.38 97 ASP A N 1
ATOM 783 C CA . ASP A 1 97 ? -10.650 9.647 21.031 1.00 97.38 97 ASP A CA 1
ATOM 784 C C . ASP A 1 97 ? -9.196 9.433 20.590 1.00 97.38 97 ASP A C 1
ATOM 786 O O . ASP A 1 97 ? -8.289 10.120 21.062 1.00 97.38 97 ASP A O 1
ATOM 790 N N . ASP A 1 98 ? -8.946 8.455 19.710 1.00 96.94 98 ASP A N 1
ATOM 791 C CA . ASP A 1 98 ? -7.592 8.150 19.247 1.00 96.94 98 ASP A CA 1
ATOM 792 C C . ASP A 1 98 ? -7.552 7.347 17.939 1.00 96.94 98 ASP A C 1
ATOM 794 O O . ASP A 1 98 ? -8.509 6.677 17.543 1.00 96.94 98 ASP A O 1
ATOM 798 N N . ILE A 1 99 ? -6.382 7.354 17.302 1.00 98.00 99 ILE A N 1
ATOM 799 C CA . ILE A 1 99 ? -6.031 6.472 16.189 1.00 98.00 99 ILE A CA 1
ATOM 800 C C . ILE A 1 99 ? -4.840 5.634 16.642 1.00 98.00 99 ILE A C 1
ATOM 802 O O . ILE A 1 99 ? -3.728 6.137 16.806 1.00 98.00 99 ILE A O 1
ATOM 806 N N . LEU A 1 100 ? -5.058 4.337 16.830 1.00 98.06 100 LEU A N 1
ATOM 807 C CA . LEU A 1 100 ? -3.988 3.383 17.098 1.00 98.06 100 LEU A CA 1
ATOM 808 C C . LEU A 1 100 ? -3.481 2.805 15.775 1.00 98.06 100 LEU A C 1
ATOM 810 O O . LEU A 1 100 ? -4.242 2.624 14.828 1.00 98.06 100 LEU A O 1
ATOM 814 N N . ILE A 1 101 ? -2.196 2.469 15.709 1.00 97.88 101 ILE A N 1
ATOM 815 C CA . ILE A 1 101 ? -1.585 1.872 14.519 1.00 97.88 101 ILE A CA 1
ATOM 816 C C . ILE A 1 101 ? -1.211 0.428 14.813 1.00 97.88 101 ILE A C 1
ATOM 818 O O . ILE A 1 101 ? -0.266 0.156 15.559 1.00 97.88 101 ILE A O 1
ATOM 822 N N . TRP A 1 102 ? -1.907 -0.513 14.182 1.00 97.31 102 TRP A N 1
ATOM 823 C CA . TRP A 1 102 ? -1.470 -1.899 14.141 1.00 97.31 102 TRP A CA 1
ATOM 824 C C . TRP A 1 102 ? -0.363 -2.061 13.099 1.00 97.31 102 TRP A C 1
ATOM 826 O O . TRP A 1 102 ? -0.622 -2.181 11.905 1.00 97.31 102 TRP A O 1
ATOM 836 N N . TYR A 1 103 ? 0.889 -2.093 13.556 1.00 95.62 103 TYR A N 1
ATOM 837 C CA . TYR A 1 103 ? 2.039 -2.432 12.718 1.00 95.62 103 TYR A CA 1
ATOM 838 C C . TYR A 1 103 ? 2.220 -3.953 12.643 1.00 95.62 103 TYR A C 1
ATOM 840 O O . TYR A 1 103 ? 2.192 -4.630 13.676 1.00 95.62 103 TYR A O 1
ATOM 848 N N . LYS A 1 104 ? 2.452 -4.473 11.428 1.00 91.25 104 LYS A N 1
ATOM 849 C CA . LYS A 1 104 ? 2.609 -5.896 11.081 1.00 91.25 104 LYS A CA 1
ATOM 850 C C . LYS A 1 104 ? 4.081 -6.221 10.749 1.00 91.25 104 LYS A C 1
ATOM 852 O O . LYS A 1 104 ? 4.481 -6.131 9.582 1.00 91.25 104 LYS A O 1
ATOM 857 N N . PRO A 1 105 ? 4.915 -6.656 11.718 1.00 85.44 105 PRO A N 1
ATOM 858 C CA . PRO A 1 105 ? 6.339 -6.919 11.469 1.00 85.44 105 PRO A CA 1
ATOM 859 C C . PRO A 1 105 ? 6.585 -8.054 10.467 1.00 85.44 105 PRO A C 1
ATOM 861 O O . PRO A 1 105 ? 7.565 -8.036 9.726 1.00 85.44 105 PRO A O 1
ATOM 864 N N . ASN A 1 106 ? 5.686 -9.039 10.434 1.00 79.75 106 ASN A N 1
ATOM 865 C CA . ASN A 1 106 ? 5.707 -10.184 9.525 1.00 79.75 106 ASN A CA 1
ATOM 866 C C . ASN A 1 106 ? 4.770 -9.998 8.316 1.00 79.75 106 ASN A C 1
ATOM 868 O O . ASN A 1 106 ? 4.181 -10.972 7.843 1.00 79.75 106 ASN A O 1
ATOM 872 N N . HIS A 1 107 ? 4.599 -8.761 7.838 1.00 76.19 107 HIS A N 1
ATOM 873 C CA . HIS A 1 107 ? 3.802 -8.487 6.645 1.00 76.19 107 HIS A CA 1
ATOM 874 C C . HIS A 1 107 ? 4.311 -9.271 5.427 1.00 76.19 107 HIS A C 1
ATOM 876 O O . HIS A 1 107 ? 5.487 -9.625 5.301 1.00 76.19 107 HIS A O 1
ATOM 882 N N . MET A 1 108 ? 3.390 -9.530 4.506 1.00 70.00 108 MET A N 1
ATOM 883 C CA . MET A 1 108 ? 3.685 -10.212 3.256 1.00 70.00 108 MET A CA 1
ATOM 884 C C . MET A 1 108 ? 4.631 -9.371 2.386 1.00 70.00 108 MET A C 1
ATOM 886 O O . MET A 1 108 ? 4.330 -8.202 2.143 1.00 70.00 108 MET A O 1
ATOM 890 N N . PRO A 1 109 ? 5.740 -9.941 1.873 1.00 67.50 109 PRO A N 1
ATOM 891 C CA . PRO A 1 109 ? 6.618 -9.226 0.955 1.00 67.50 109 PRO A CA 1
ATOM 892 C C . PRO A 1 109 ? 5.852 -8.744 -0.281 1.00 67.50 109 PRO A C 1
ATOM 894 O O . PRO A 1 109 ? 5.117 -9.517 -0.898 1.00 67.50 109 PRO A O 1
ATOM 897 N N . SER A 1 110 ? 6.058 -7.483 -0.658 1.00 71.69 110 SER A N 1
ATOM 898 C CA . SER A 1 110 ? 5.470 -6.880 -1.855 1.00 71.69 110 SER A CA 1
ATOM 899 C C . SER A 1 110 ? 6.506 -6.783 -2.971 1.00 71.69 110 SER A C 1
ATOM 901 O O . SER A 1 110 ? 7.630 -6.341 -2.741 1.00 71.69 110 SER A O 1
ATOM 903 N N . SER A 1 111 ? 6.130 -7.167 -4.193 1.00 72.00 111 SER A N 1
ATOM 904 C CA . SER A 1 111 ? 6.953 -6.984 -5.399 1.00 72.00 111 SER A CA 1
ATOM 905 C C . SER A 1 111 ? 6.836 -5.579 -6.001 1.00 72.00 111 SER A C 1
ATOM 907 O O . SER A 1 111 ? 7.492 -5.277 -6.998 1.00 72.00 111 SER A O 1
ATOM 909 N N . ILE A 1 112 ? 5.997 -4.720 -5.418 1.00 79.81 112 ILE A N 1
ATOM 910 C CA . ILE A 1 112 ? 5.727 -3.376 -5.923 1.00 79.81 112 ILE A CA 1
ATOM 911 C C . ILE A 1 112 ? 6.973 -2.504 -5.748 1.00 79.81 112 ILE A C 1
ATOM 913 O O . ILE A 1 112 ? 7.556 -2.458 -4.669 1.00 79.81 112 ILE A O 1
ATOM 917 N N . LYS A 1 113 ? 7.370 -1.814 -6.823 1.00 82.38 113 LYS A N 1
ATOM 918 C CA . LYS A 1 113 ? 8.586 -0.986 -6.867 1.00 82.38 113 LYS A CA 1
ATOM 919 C C . LYS A 1 113 ? 8.327 0.516 -6.845 1.00 82.38 113 LYS A C 1
ATOM 921 O O . LYS A 1 113 ? 9.261 1.274 -6.647 1.00 82.38 113 LYS A O 1
ATOM 926 N N . ASN A 1 114 ? 7.085 0.945 -7.057 1.00 86.56 114 ASN A N 1
ATOM 927 C CA . ASN A 1 114 ? 6.736 2.353 -7.245 1.00 86.56 114 ASN A CA 1
ATOM 928 C C . ASN A 1 114 ? 6.100 2.996 -5.996 1.00 86.56 114 ASN A C 1
ATOM 930 O O . ASN A 1 114 ? 5.536 4.078 -6.093 1.00 86.56 114 ASN A O 1
ATOM 934 N N . ARG A 1 115 ? 6.112 2.328 -4.842 1.00 91.19 115 ARG A N 1
ATOM 935 C CA . ARG A 1 115 ? 5.561 2.834 -3.576 1.00 91.19 115 ARG A CA 1
ATOM 936 C C . ARG A 1 115 ? 6.089 2.023 -2.393 1.00 91.19 115 ARG A C 1
ATOM 938 O O . ARG A 1 115 ? 6.628 0.933 -2.597 1.00 91.19 115 ARG A O 1
ATOM 945 N N . PHE A 1 116 ? 5.884 2.515 -1.175 1.00 93.44 116 PHE A N 1
ATOM 946 C CA . PHE A 1 116 ? 6.175 1.758 0.045 1.00 93.44 116 PHE A CA 1
ATOM 947 C C . PHE A 1 116 ? 5.219 0.565 0.198 1.00 93.44 116 PHE A C 1
ATOM 949 O O . PHE A 1 116 ? 4.080 0.583 -0.297 1.00 93.44 116 PHE A O 1
ATOM 956 N N . THR A 1 117 ? 5.696 -0.489 0.866 1.00 91.38 117 THR A N 1
ATOM 957 C CA . THR A 1 117 ? 4.907 -1.701 1.148 1.00 91.38 117 THR A CA 1
ATOM 958 C C . THR A 1 117 ? 3.861 -1.412 2.220 1.00 91.38 117 THR A C 1
ATOM 960 O O . THR A 1 117 ? 4.182 -0.745 3.192 1.00 91.38 117 THR A O 1
ATOM 963 N N . ASN A 1 118 ? 2.638 -1.939 2.094 1.00 91.44 118 ASN A N 1
ATOM 964 C CA . ASN A 1 118 ? 1.618 -1.759 3.131 1.00 91.44 118 ASN A CA 1
ATOM 965 C C . ASN A 1 118 ? 1.901 -2.660 4.330 1.00 91.44 118 ASN A C 1
ATOM 967 O O . ASN A 1 118 ? 1.887 -3.889 4.214 1.00 91.44 118 ASN A O 1
ATOM 971 N N . THR A 1 119 ? 2.134 -2.050 5.484 1.00 93.56 119 THR A N 1
ATOM 972 C CA . THR A 1 119 ? 2.638 -2.725 6.684 1.00 93.56 119 THR A CA 1
ATOM 973 C C . THR A 1 119 ? 1.882 -2.379 7.956 1.00 93.56 119 THR A C 1
ATOM 975 O O . THR A 1 119 ? 2.098 -3.046 8.968 1.00 93.56 119 THR A O 1
ATOM 978 N N . TYR A 1 120 ? 0.949 -1.431 7.913 1.00 95.94 120 TYR A N 1
ATOM 979 C CA . TYR A 1 120 ? 0.075 -1.122 9.041 1.00 95.94 120 TYR A CA 1
ATOM 980 C C . TYR A 1 120 ? -1.413 -1.146 8.672 1.00 95.94 120 TYR A C 1
ATOM 982 O O . TYR A 1 120 ? -1.768 -1.230 7.495 1.00 95.94 120 TYR A O 1
ATOM 990 N N . GLU A 1 121 ? -2.263 -1.128 9.697 1.00 96.12 121 GLU A N 1
ATOM 991 C CA . GLU A 1 121 ? -3.698 -0.820 9.635 1.00 96.12 121 GLU A CA 1
ATOM 992 C C . GLU A 1 121 ? -4.054 0.132 10.790 1.00 96.12 121 GLU A C 1
ATOM 994 O O . GLU A 1 121 ? -3.512 -0.034 11.891 1.00 96.12 121 GLU A O 1
ATOM 999 N N . PRO A 1 122 ? -4.911 1.145 10.572 1.00 97.88 122 PRO A N 1
ATOM 1000 C CA . PRO A 1 122 ? -5.440 1.952 11.661 1.00 97.88 122 PRO A CA 1
ATOM 1001 C C . PRO A 1 122 ? -6.517 1.192 12.445 1.00 97.88 122 PRO A C 1
ATOM 1003 O O . PRO A 1 122 ? -7.353 0.483 11.879 1.00 97.88 122 PRO A O 1
ATOM 1006 N N . VAL A 1 123 ? -6.520 1.403 13.758 1.00 98.50 123 VAL A N 1
ATOM 1007 C CA . VAL A 1 123 ? -7.625 1.063 14.654 1.00 98.50 123 VAL A CA 1
ATOM 1008 C C . VAL A 1 123 ? -8.129 2.360 15.266 1.00 98.50 123 VAL A C 1
ATOM 1010 O O . VAL A 1 123 ? -7.430 2.986 16.064 1.00 98.50 123 VAL A O 1
ATOM 1013 N N . PHE A 1 124 ? -9.330 2.771 14.884 1.00 98.75 124 PHE A N 1
ATOM 1014 C CA . PHE A 1 124 ? -9.966 3.964 15.433 1.00 98.75 124 PHE A CA 1
ATOM 1015 C C . PHE A 1 124 ? -10.595 3.649 16.787 1.00 98.75 124 PHE A C 1
ATOM 1017 O O . PHE A 1 124 ? -11.185 2.579 16.959 1.00 98.75 124 PHE A O 1
ATOM 1024 N N . VAL A 1 125 ? -10.457 4.575 17.732 1.00 98.62 125 VAL A N 1
ATOM 1025 C CA . VAL A 1 125 ? -11.046 4.503 19.071 1.00 98.62 125 VAL A CA 1
ATOM 1026 C C . VAL A 1 125 ? -12.159 5.536 19.141 1.00 98.62 125 VAL A C 1
ATOM 1028 O O . VAL A 1 125 ? -11.882 6.730 19.197 1.00 98.62 125 VAL A O 1
ATOM 1031 N N . PHE A 1 126 ? -13.406 5.082 19.098 1.00 98.81 126 PHE A N 1
ATOM 1032 C CA . PHE A 1 126 ? -14.579 5.944 19.165 1.00 98.81 126 PHE A CA 1
ATOM 1033 C C . PHE A 1 126 ? -15.316 5.820 20.498 1.00 98.81 126 PHE A C 1
ATOM 1035 O O . PHE A 1 126 ? -15.317 4.754 21.113 1.00 98.81 126 PHE A O 1
ATOM 1042 N N . SER A 1 127 ? -16.037 6.865 20.893 1.00 98.25 127 SER A N 1
ATOM 1043 C CA . SER A 1 127 ? -16.910 6.858 22.072 1.00 98.25 127 SER A CA 1
ATOM 1044 C C . SER A 1 127 ? -18.158 7.730 21.895 1.00 98.25 127 SER A C 1
ATOM 1046 O O . SER A 1 127 ? -18.316 8.461 20.907 1.00 98.25 127 SER A O 1
ATOM 1048 N N . LYS A 1 128 ? -19.082 7.622 22.860 1.00 94.75 128 LYS A N 1
ATOM 1049 C CA . LYS A 1 128 ? -20.255 8.506 22.985 1.00 94.75 128 LYS A CA 1
ATOM 1050 C C . LYS A 1 128 ? -19.924 9.819 23.699 1.00 94.75 128 LYS A C 1
ATOM 1052 O O . LYS A 1 128 ? -20.535 10.837 23.381 1.00 94.75 128 LYS A O 1
ATOM 1057 N N . SER A 1 129 ? -18.993 9.782 24.652 1.00 95.38 129 SER A N 1
ATOM 1058 C CA . SER A 1 129 ? -18.589 10.907 25.499 1.00 95.38 129 SER A CA 1
ATOM 1059 C C . SER A 1 129 ? -17.095 10.863 25.810 1.00 95.38 129 SER A C 1
ATOM 1061 O O . SER A 1 129 ? -16.497 9.793 25.860 1.00 95.38 129 SER A O 1
ATOM 1063 N N . HIS A 1 130 ? -16.504 12.026 26.101 1.00 94.25 130 HIS A N 1
ATOM 1064 C CA . HIS A 1 130 ? -15.103 12.130 26.531 1.00 94.25 130 HIS A CA 1
ATOM 1065 C C . HIS A 1 130 ? -14.824 11.475 27.898 1.00 94.25 130 HIS A C 1
ATOM 1067 O O . HIS A 1 130 ? -13.689 11.089 28.172 1.00 94.25 130 HIS A O 1
ATOM 1073 N N . ASP A 1 131 ? -15.844 11.330 28.753 1.00 96.75 131 ASP A N 1
ATOM 1074 C CA . ASP A 1 131 ? -15.777 10.446 29.920 1.00 96.75 131 ASP A CA 1
ATOM 1075 C C . ASP A 1 131 ? -16.080 9.011 29.471 1.00 96.75 131 ASP A C 1
ATOM 1077 O O . ASP A 1 131 ? -17.229 8.688 29.161 1.00 96.75 131 ASP A O 1
ATOM 1081 N N . ASN A 1 132 ? -15.048 8.172 29.353 1.00 97.94 132 ASN A N 1
ATOM 1082 C CA . ASN A 1 132 ? -15.169 6.815 28.828 1.00 97.94 132 ASN A CA 1
ATOM 1083 C C . ASN A 1 132 ? -14.075 5.875 29.360 1.00 97.94 132 ASN A C 1
ATOM 1085 O O . ASN A 1 132 ? -13.081 6.292 29.952 1.00 97.94 132 ASN A O 1
ATOM 1089 N N . TYR A 1 133 ? -14.234 4.568 29.123 1.00 97.88 133 TYR A N 1
ATOM 1090 C CA . TYR A 1 133 ? -13.292 3.563 29.635 1.00 97.88 133 TYR A CA 1
ATOM 1091 C C . TYR A 1 133 ? -11.859 3.694 29.086 1.00 97.88 133 TYR A C 1
ATOM 1093 O O . TYR A 1 133 ? -10.926 3.167 29.703 1.00 97.88 133 TYR A O 1
ATOM 1101 N N . TYR A 1 134 ? -11.666 4.346 27.933 1.00 97.31 134 TYR A N 1
ATOM 1102 C CA . TYR A 1 134 ? -10.346 4.579 27.343 1.00 97.31 134 TYR A CA 1
ATOM 1103 C C . TYR A 1 134 ? -9.645 5.766 28.008 1.00 97.31 134 TYR A C 1
ATOM 1105 O O . TYR A 1 134 ? -8.489 5.640 28.420 1.00 97.31 134 TYR A O 1
ATOM 1113 N N . THR A 1 135 ? -10.343 6.887 28.198 1.00 95.88 135 THR A N 1
ATOM 1114 C CA . THR A 1 135 ? -9.805 8.058 28.907 1.00 95.88 135 THR A CA 1
ATOM 1115 C C . THR A 1 135 ? -9.565 7.760 30.390 1.00 95.88 135 THR A C 1
ATOM 1117 O O . THR A 1 135 ? -8.523 8.161 30.923 1.00 95.88 135 THR A O 1
ATOM 1120 N N . ASP A 1 136 ? -10.416 6.941 31.021 1.00 96.44 136 ASP A N 1
ATOM 1121 C CA . ASP A 1 136 ? -10.186 6.381 32.363 1.00 96.44 136 ASP A CA 1
ATOM 1122 C C . ASP A 1 136 ? -8.861 5.594 32.415 1.00 96.44 136 ASP A C 1
ATOM 1124 O O . ASP A 1 136 ? -8.022 5.800 33.297 1.00 96.44 136 ASP A O 1
ATOM 1128 N N . TYR A 1 137 ? -8.630 4.705 31.440 1.00 96.06 137 TYR A N 1
ATOM 1129 C CA . TYR A 1 137 ? -7.392 3.926 31.358 1.00 96.06 137 TYR A CA 1
ATOM 1130 C C . TYR A 1 137 ? -6.154 4.810 31.171 1.00 96.06 137 TYR A C 1
ATOM 1132 O O . TYR A 1 137 ? -5.150 4.587 31.852 1.00 96.06 137 TYR A O 1
ATOM 1140 N N . LEU A 1 138 ? -6.206 5.803 30.278 1.00 94.50 138 LEU A N 1
ATOM 1141 C CA . LEU A 1 138 ? -5.085 6.717 30.039 1.00 94.50 138 LEU A CA 1
ATOM 1142 C C . LEU A 1 138 ? -4.750 7.544 31.284 1.00 94.50 138 LEU A C 1
ATOM 1144 O O . LEU A 1 138 ? -3.571 7.728 31.591 1.00 94.50 138 LEU A O 1
ATOM 1148 N N . SER A 1 139 ? -5.773 7.987 32.017 1.00 94.62 139 SER A N 1
ATOM 1149 C CA . SER A 1 139 ? -5.621 8.750 33.261 1.00 94.62 139 SER A CA 1
ATOM 1150 C C . SER A 1 139 ? -4.935 7.927 34.353 1.00 94.62 139 SER A C 1
ATOM 1152 O O . SER A 1 139 ? -4.043 8.422 35.039 1.00 94.62 139 SER A O 1
ATOM 1154 N N . LEU A 1 140 ? -5.287 6.643 34.466 1.00 95.06 140 LEU A N 1
ATOM 1155 C CA . LEU A 1 140 ? -4.659 5.705 35.403 1.00 95.06 140 LEU A CA 1
ATOM 1156 C C . LEU A 1 140 ? -3.265 5.233 34.952 1.00 95.06 140 LEU A C 1
ATOM 1158 O O . LEU A 1 140 ? -2.479 4.763 35.773 1.00 95.06 140 LEU A O 1
ATOM 1162 N N . ASN A 1 141 ? -2.945 5.338 33.658 1.00 93.56 141 ASN A N 1
ATOM 1163 C CA . ASN A 1 141 ? -1.704 4.826 33.069 1.00 93.56 141 ASN A CA 1
ATOM 1164 C C . ASN A 1 141 ? -0.959 5.905 32.258 1.00 93.56 141 ASN A C 1
ATOM 1166 O O . ASN A 1 141 ? -0.693 5.706 31.066 1.00 93.56 141 ASN A O 1
ATOM 1170 N N . PRO A 1 142 ? -0.529 7.020 32.882 1.00 87.25 142 PRO A N 1
ATOM 1171 C CA . PRO A 1 142 ? 0.041 8.169 32.171 1.00 87.25 142 PRO A CA 1
ATOM 1172 C C . PRO A 1 142 ? 1.339 7.853 31.406 1.00 87.25 142 PRO A C 1
ATOM 1174 O O . PRO A 1 142 ? 1.692 8.569 30.470 1.00 87.25 142 PRO A O 1
ATOM 1177 N N . ASN A 1 143 ? 2.025 6.761 31.756 1.00 85.38 143 ASN A N 1
ATOM 1178 C CA . ASN A 1 143 ? 3.242 6.296 31.085 1.00 85.38 143 ASN A CA 1
ATOM 1179 C C . ASN A 1 143 ? 2.968 5.353 29.892 1.00 85.38 143 ASN A C 1
ATOM 1181 O O . ASN A 1 143 ? 3.886 5.040 29.137 1.00 85.38 143 ASN A O 1
ATOM 1185 N N . GLN A 1 144 ? 1.727 4.892 29.679 1.00 80.56 144 GLN A N 1
ATOM 1186 C CA . GLN A 1 144 ? 1.362 3.947 28.607 1.00 80.56 144 GLN A CA 1
ATOM 1187 C C . GLN A 1 144 ? 0.664 4.632 27.419 1.00 80.56 144 GLN A C 1
ATOM 1189 O O . GLN A 1 144 ? -0.340 4.148 26.894 1.00 80.56 144 GLN A O 1
ATOM 1194 N N . LYS A 1 145 ? 1.250 5.735 26.943 1.00 78.62 145 LYS A N 1
ATOM 1195 C CA . LYS A 1 145 ? 0.719 6.570 25.847 1.00 78.62 145 LYS A CA 1
ATOM 1196 C C . LYS A 1 145 ? 1.024 6.058 24.436 1.00 78.62 145 LYS A C 1
ATOM 1198 O O . LYS A 1 145 ? 0.673 6.714 23.462 1.00 78.62 145 LYS A O 1
ATOM 1203 N N . SER A 1 146 ? 1.680 4.901 24.306 1.00 90.62 146 SER A N 1
ATOM 1204 C CA . SER A 1 146 ? 1.993 4.355 22.984 1.00 90.62 146 SER A CA 1
ATOM 1205 C C . SER A 1 146 ? 0.714 4.053 22.201 1.00 90.62 146 SER A C 1
ATOM 1207 O O . SER A 1 146 ? -0.146 3.283 22.660 1.00 90.62 146 SER A O 1
ATOM 1209 N N . LYS A 1 147 ? 0.648 4.635 21.004 1.00 94.88 147 LYS A N 1
ATOM 1210 C CA . LYS A 1 147 ? -0.387 4.441 19.985 1.00 94.88 147 LYS A CA 1
ATOM 1211 C C . LYS A 1 147 ? -0.029 3.319 19.007 1.00 94.88 147 LYS A C 1
ATOM 1213 O O . LYS A 1 147 ? -0.840 2.948 18.166 1.00 94.88 147 LYS A O 1
ATOM 1218 N N . ILE A 1 148 ? 1.173 2.748 19.116 1.00 96.62 148 ILE A N 1
ATOM 1219 C CA . ILE A 1 148 ? 1.653 1.686 18.228 1.00 96.62 148 ILE A CA 1
ATOM 1220 C C . ILE A 1 148 ? 1.392 0.303 18.830 1.00 96.62 148 ILE A C 1
ATOM 1222 O O . ILE A 1 148 ? 1.879 -0.045 19.909 1.00 96.62 148 ILE A O 1
ATOM 1226 N N . LEU A 1 149 ? 0.678 -0.531 18.078 1.00 95.69 149 LEU A N 1
ATOM 1227 C CA . LEU A 1 149 ? 0.387 -1.928 18.381 1.00 95.69 149 LEU A CA 1
ATOM 1228 C C . LEU A 1 149 ? 1.234 -2.822 17.463 1.00 95.69 149 LEU A C 1
ATOM 1230 O O . LEU A 1 149 ? 0.818 -3.204 16.374 1.00 95.69 149 LEU A O 1
ATOM 1234 N N . LYS A 1 150 ? 2.455 -3.155 17.892 1.00 94.38 150 LYS A N 1
ATOM 1235 C CA . LYS A 1 150 ? 3.376 -4.025 17.137 1.00 94.38 150 LYS A CA 1
ATOM 1236 C C . LYS A 1 150 ? 2.985 -5.494 17.312 1.00 94.38 150 LYS A C 1
ATOM 1238 O O . LYS A 1 150 ? 3.387 -6.134 18.284 1.00 94.38 150 LYS A O 1
ATOM 1243 N N . ILE A 1 151 ? 2.169 -6.022 16.398 1.00 91.88 151 ILE A N 1
ATOM 1244 C CA . ILE A 1 151 ? 1.571 -7.362 16.512 1.00 91.88 151 ILE A CA 1
ATOM 1245 C C . ILE A 1 151 ? 1.698 -8.103 15.180 1.00 91.88 151 ILE A C 1
ATOM 1247 O O . ILE A 1 151 ? 1.349 -7.589 14.121 1.00 91.88 151 ILE A O 1
ATOM 1251 N N . ASN A 1 152 ? 2.190 -9.340 15.233 1.00 86.50 152 ASN A N 1
ATOM 1252 C CA . ASN A 1 152 ? 2.298 -10.190 14.052 1.00 86.50 152 ASN A CA 1
ATOM 1253 C C . ASN A 1 152 ? 0.917 -10.607 13.527 1.00 86.50 152 ASN A C 1
ATOM 1255 O O . ASN A 1 152 ? 0.008 -10.895 14.304 1.00 86.50 152 ASN A O 1
ATOM 1259 N N . VAL A 1 153 ? 0.797 -10.737 12.208 1.00 81.56 153 VAL A N 1
ATOM 1260 C CA . VAL A 1 153 ? -0.349 -11.386 11.566 1.00 81.56 153 VAL A CA 1
ATOM 1261 C C . VAL A 1 153 ? -0.409 -12.849 12.015 1.00 81.56 153 VAL A C 1
ATOM 1263 O O . VAL A 1 153 ? 0.610 -13.550 12.003 1.00 81.56 153 VAL A O 1
ATOM 1266 N N . GLN A 1 154 ? -1.600 -13.304 12.408 1.00 76.75 154 GLN A N 1
ATOM 1267 C CA . GLN A 1 154 ? -1.873 -14.679 12.823 1.00 76.75 154 GLN A CA 1
ATOM 1268 C C . GLN A 1 154 ? -2.299 -15.510 11.607 1.00 76.75 154 GLN A C 1
ATOM 1270 O O . GLN A 1 154 ? -3.213 -15.136 10.878 1.00 76.75 154 GLN A O 1
ATOM 1275 N N . ALA A 1 155 ? -1.631 -16.643 11.377 1.00 65.12 155 ALA A N 1
ATOM 1276 C CA . ALA A 1 155 ? -2.049 -17.592 10.347 1.00 65.12 155 ALA A CA 1
ATOM 1277 C C . ALA A 1 155 ? -3.355 -18.278 10.767 1.00 65.12 155 ALA A C 1
ATOM 1279 O O . ALA A 1 155 ? -3.512 -18.621 11.940 1.00 65.12 155 ALA A O 1
ATOM 1280 N N . ASN A 1 156 ? -4.262 -18.508 9.816 1.00 60.62 156 ASN A N 1
ATOM 1281 C CA . ASN A 1 156 ? -5.519 -19.195 10.081 1.00 60.62 156 ASN A CA 1
ATOM 1282 C C . ASN A 1 156 ? -5.769 -20.331 9.075 1.00 60.62 156 ASN A C 1
ATOM 1284 O O . ASN A 1 156 ? -5.396 -20.226 7.906 1.00 60.62 156 ASN A O 1
ATOM 1288 N N . HIS A 1 157 ? -6.354 -21.429 9.557 1.00 56.47 157 HIS A N 1
ATOM 1289 C CA . HIS A 1 157 ? -6.566 -22.666 8.800 1.00 56.47 157 HIS A CA 1
ATOM 1290 C C . HIS A 1 157 ? -7.870 -22.665 7.996 1.00 56.47 157 HIS A C 1
ATOM 1292 O O . HIS A 1 157 ? -7.977 -23.415 7.027 1.00 56.47 157 HIS A O 1
ATOM 1298 N N . TYR A 1 158 ? -8.848 -21.837 8.372 1.00 59.44 158 TYR A N 1
ATOM 1299 C CA . TYR A 1 158 ? -10.122 -21.758 7.659 1.00 59.44 158 TYR A CA 1
ATOM 1300 C C . TYR A 1 158 ? -10.000 -20.883 6.400 1.00 59.44 158 TYR A C 1
ATOM 1302 O O . TYR A 1 158 ? -9.229 -19.917 6.344 1.00 59.44 158 TYR A O 1
ATOM 1310 N N . LYS A 1 159 ? -10.738 -21.266 5.357 1.00 49.34 159 LYS A N 1
ATOM 1311 C CA . LYS A 1 159 ? -10.666 -20.688 4.011 1.00 49.34 159 LYS A CA 1
ATOM 1312 C C . LYS A 1 159 ? -11.193 -19.241 4.016 1.00 49.34 159 LYS A C 1
ATOM 1314 O O . LYS A 1 159 ? -12.072 -18.896 4.790 1.00 49.34 159 LYS A O 1
ATOM 1319 N N . HIS A 1 160 ? -10.656 -18.388 3.142 1.00 50.56 160 HIS A N 1
ATOM 1320 C CA . HIS A 1 160 ? -11.188 -17.042 2.854 1.00 50.56 160 HIS A CA 1
ATOM 1321 C C . HIS A 1 160 ? -11.256 -16.019 4.008 1.00 50.56 160 HIS A C 1
ATOM 1323 O O . HIS A 1 160 ? -11.956 -15.023 3.874 1.00 50.56 160 HIS A O 1
ATOM 1329 N N . MET A 1 161 ? -10.496 -16.165 5.095 1.00 54.03 161 MET A N 1
ATOM 1330 C CA . MET A 1 161 ? -10.664 -15.263 6.244 1.00 54.03 161 MET A CA 1
ATOM 1331 C C . MET A 1 161 ? -9.668 -14.093 6.253 1.00 54.03 161 MET A C 1
ATOM 1333 O O . MET A 1 161 ? -8.452 -14.292 6.216 1.00 54.03 161 MET A O 1
ATOM 1337 N N . ALA A 1 162 ? -10.178 -12.862 6.311 1.00 54.00 162 ALA A N 1
ATOM 1338 C CA . ALA A 1 162 ? -9.413 -11.690 6.731 1.00 54.00 162 ALA A CA 1
ATOM 1339 C C . ALA A 1 162 ? -9.705 -11.470 8.216 1.00 54.00 162 ALA A C 1
ATOM 1341 O O . ALA A 1 162 ? -10.763 -10.969 8.569 1.00 54.00 162 ALA A O 1
ATOM 1342 N N . VAL A 1 163 ? -8.804 -11.924 9.083 1.00 63.12 163 VAL A N 1
ATOM 1343 C CA . VAL A 1 163 ? -9.009 -11.857 10.531 1.00 63.12 163 VAL A CA 1
ATOM 1344 C C . VAL A 1 163 ? -7.860 -11.079 11.137 1.00 63.12 163 VAL A C 1
ATOM 1346 O O . VAL A 1 163 ? -6.697 -11.439 10.922 1.00 63.12 163 VAL A O 1
ATOM 1349 N N . TYR A 1 164 ? -8.163 -10.036 11.908 1.00 81.88 164 TYR A N 1
ATOM 1350 C CA . TYR A 1 164 ? -7.165 -9.496 12.825 1.00 81.88 164 TYR A CA 1
ATOM 1351 C C . TYR A 1 164 ? -6.732 -10.584 13.832 1.00 81.88 164 TYR A C 1
ATOM 1353 O O . TYR A 1 164 ? -7.455 -11.553 14.060 1.00 81.88 164 TYR A O 1
ATOM 1361 N N . PRO A 1 165 ? -5.536 -10.509 14.427 1.00 89.44 165 PRO A N 1
ATOM 1362 C CA . PRO A 1 165 ? -5.088 -11.529 15.369 1.00 89.44 165 PRO A CA 1
ATOM 1363 C C . PRO A 1 165 ? -5.835 -11.419 16.707 1.00 89.44 165 PRO A C 1
ATOM 1365 O O . PRO A 1 165 ? -6.132 -10.316 17.161 1.00 89.44 165 PRO A O 1
ATOM 1368 N N . GLU A 1 166 ? -6.051 -12.545 17.397 1.00 92.38 166 GLU A N 1
ATOM 1369 C CA . GLU A 1 166 ? -6.653 -12.575 18.751 1.00 92.38 166 GLU A CA 1
ATOM 1370 C C . GLU A 1 166 ? -5.909 -11.631 19.706 1.00 92.38 166 GLU A C 1
ATOM 1372 O O . GLU A 1 166 ? -6.508 -10.849 20.438 1.00 92.38 166 GLU A O 1
ATOM 1377 N N . ARG A 1 167 ? -4.575 -11.616 19.601 1.00 93.25 167 ARG A N 1
ATOM 1378 C CA . ARG A 1 167 ? -3.695 -10.740 20.381 1.00 93.25 167 ARG A CA 1
ATOM 1379 C C . ARG A 1 167 ? -3.951 -9.246 20.153 1.00 93.25 167 ARG A C 1
ATOM 1381 O O . ARG A 1 167 ? -3.664 -8.463 21.055 1.00 93.25 167 ARG A O 1
ATOM 1388 N N . LEU A 1 168 ? -4.445 -8.837 18.977 1.00 95.50 168 LEU A N 1
ATOM 1389 C CA . LEU A 1 168 ? -4.841 -7.443 18.752 1.00 95.50 168 LEU A CA 1
ATOM 1390 C C . LEU A 1 168 ? -6.047 -7.106 19.626 1.00 95.50 168 LEU A C 1
ATOM 1392 O O . LEU A 1 168 ? -5.965 -6.152 20.390 1.00 95.50 168 LEU A O 1
ATOM 1396 N N . VAL A 1 169 ? -7.097 -7.930 19.596 1.00 96.19 169 VAL A N 1
ATOM 1397 C CA . VAL A 1 169 ? -8.290 -7.747 20.439 1.00 96.19 169 VAL A CA 1
ATOM 1398 C C . VAL A 1 169 ? -7.920 -7.742 21.921 1.00 96.19 169 VAL A C 1
ATOM 1400 O O . VAL A 1 169 ? -8.282 -6.811 22.637 1.00 96.19 169 VAL A O 1
ATOM 1403 N N . GLU A 1 170 ? -7.124 -8.713 22.380 1.00 95.50 170 GLU A N 1
ATOM 1404 C CA . GLU A 1 170 ? -6.653 -8.748 23.772 1.00 95.50 170 GLU A CA 1
ATOM 1405 C C . GLU A 1 170 ? -5.915 -7.458 24.160 1.00 95.50 170 GLU A C 1
ATOM 1407 O O . GLU A 1 170 ? -6.106 -6.924 25.256 1.00 95.50 170 GLU A O 1
ATOM 1412 N N . LYS A 1 171 ? -5.079 -6.927 23.255 1.00 95.62 171 LYS A N 1
ATOM 1413 C CA . LYS A 1 171 ? -4.334 -5.691 23.500 1.00 95.62 171 LYS A CA 1
ATOM 1414 C C . LYS A 1 171 ? -5.246 -4.464 23.530 1.00 95.62 171 LYS A C 1
ATOM 1416 O O . LYS A 1 171 ? -5.019 -3.602 24.379 1.00 95.62 171 LYS A O 1
ATOM 1421 N N . LEU A 1 172 ? -6.257 -4.392 22.665 1.00 97.06 172 LEU A N 1
ATOM 1422 C CA . LEU A 1 172 ? -7.258 -3.319 22.665 1.00 97.06 172 LEU A CA 1
ATOM 1423 C C . LEU A 1 172 ? -8.063 -3.316 23.969 1.00 97.06 172 LEU A C 1
ATOM 1425 O O . LEU A 1 172 ? -8.122 -2.294 24.644 1.00 97.06 172 LEU A O 1
ATOM 1429 N N . LEU A 1 173 ? -8.567 -4.475 24.402 1.00 96.75 173 LEU A N 1
ATOM 1430 C CA . LEU A 1 173 ? -9.295 -4.600 25.671 1.00 96.75 173 LEU A CA 1
ATOM 1431 C C . LEU A 1 173 ? -8.413 -4.286 26.888 1.00 96.75 173 LEU A C 1
ATOM 1433 O O . LEU A 1 173 ? -8.894 -3.726 27.869 1.00 96.75 173 LEU A O 1
ATOM 1437 N N . SER A 1 174 ? -7.108 -4.580 26.827 1.00 94.00 174 SER A N 1
ATOM 1438 C CA . SER A 1 174 ? -6.171 -4.201 27.899 1.00 94.00 174 SER A CA 1
ATOM 1439 C C . SER A 1 174 ? -5.933 -2.690 28.017 1.00 94.00 174 SER A C 1
ATOM 1441 O O . SER A 1 174 ? -5.396 -2.245 29.027 1.00 94.00 174 SER A O 1
ATOM 1443 N N . LYS A 1 175 ? -6.306 -1.911 26.991 1.00 95.06 175 LYS A N 1
ATOM 1444 C CA . LYS A 1 175 ? -6.231 -0.444 26.972 1.00 95.06 175 LYS A CA 1
ATOM 1445 C C . LYS A 1 175 ? -7.520 0.223 27.469 1.00 95.06 175 LYS A C 1
ATOM 1447 O O . LYS A 1 175 ? -7.761 1.381 27.156 1.00 95.06 175 LYS A O 1
ATOM 1452 N N . LEU A 1 176 ? -8.351 -0.496 28.222 1.00 95.94 176 LEU A N 1
ATOM 1453 C CA . LEU A 1 176 ? -9.595 0.016 28.788 1.00 95.94 176 LEU A CA 1
ATOM 1454 C C . LEU A 1 176 ? -9.692 -0.295 30.284 1.00 95.94 176 LEU A C 1
ATOM 1456 O O . LEU A 1 176 ? -9.343 -1.392 30.735 1.00 95.94 176 LEU A O 1
ATOM 1460 N N . ASN A 1 177 ? -10.245 0.641 31.055 1.00 95.00 177 ASN A N 1
ATOM 1461 C CA . ASN A 1 177 ? -10.546 0.439 32.470 1.00 95.00 177 ASN A CA 1
ATOM 1462 C C . ASN A 1 177 ? -11.914 -0.241 32.650 1.00 95.00 177 ASN A C 1
ATOM 1464 O O . ASN A 1 177 ? -12.864 0.347 33.158 1.00 95.00 177 ASN A O 1
ATOM 1468 N N . LEU A 1 178 ? -12.029 -1.484 32.177 1.00 95.50 178 LEU A N 1
ATOM 1469 C CA . LEU A 1 178 ? -13.306 -2.202 32.180 1.00 95.50 178 LEU A CA 1
ATOM 1470 C C . LEU A 1 178 ? -13.632 -2.840 33.536 1.00 95.50 178 LEU A C 1
ATOM 1472 O O . LEU A 1 178 ? -12.756 -3.527 34.090 1.00 95.50 178 LEU A O 1
ATOM 1476 N N . PRO A 1 179 ? -14.882 -2.715 34.024 1.00 94.06 179 PRO A N 1
ATOM 1477 C CA . PRO A 1 179 ? -15.357 -3.468 35.177 1.00 94.06 179 PRO A CA 1
ATOM 1478 C C . PRO A 1 179 ? -15.468 -4.969 34.869 1.00 94.06 179 PRO A C 1
ATOM 1480 O O . PRO A 1 179 ? -15.621 -5.385 33.715 1.00 94.06 179 PRO A O 1
ATOM 1483 N N . CYS A 1 180 ? -15.397 -5.790 35.917 1.00 92.88 180 CYS A N 1
ATOM 1484 C CA . CYS A 1 180 ? -15.698 -7.220 35.824 1.00 92.88 180 CYS A CA 1
ATOM 1485 C C . CYS A 1 180 ? -17.131 -7.419 35.301 1.00 92.88 180 CYS A C 1
ATOM 1487 O O . CYS A 1 180 ? -18.019 -6.642 35.647 1.00 92.88 180 CYS A O 1
ATOM 1489 N N . GLY A 1 181 ? -17.353 -8.423 34.452 1.00 94.75 181 GLY A N 1
ATOM 1490 C CA . GLY A 1 181 ? -18.672 -8.680 33.863 1.00 94.75 181 GLY A CA 1
ATOM 1491 C C . GLY A 1 181 ? -19.030 -7.810 32.654 1.00 94.75 181 GLY A C 1
ATOM 1492 O O . GLY A 1 181 ? -20.134 -7.940 32.135 1.00 94.75 181 GLY A O 1
ATOM 1493 N N . SER A 1 182 ? -18.121 -6.946 32.181 1.00 97.69 182 SER A N 1
ATOM 1494 C CA . SER A 1 182 ? -18.368 -6.112 30.994 1.00 97.69 182 SER A CA 1
ATOM 1495 C C . SER A 1 182 ? -18.774 -6.937 29.768 1.00 97.69 182 SER A C 1
ATOM 1497 O O . SER A 1 182 ? -18.244 -8.029 29.532 1.00 97.69 182 SER A O 1
ATOM 1499 N N . VAL A 1 183 ? -19.666 -6.374 28.953 1.00 98.38 183 VAL A N 1
ATOM 1500 C CA . VAL A 1 183 ? -20.159 -6.978 27.711 1.00 98.38 183 VAL A CA 1
ATOM 1501 C C . VAL A 1 183 ? -19.383 -6.432 26.512 1.00 98.38 183 VAL A C 1
ATOM 1503 O O . VAL A 1 183 ? -19.336 -5.220 26.284 1.00 98.38 183 VAL A O 1
ATOM 1506 N N . ILE A 1 184 ? -18.783 -7.342 25.743 1.00 98.50 184 ILE A N 1
ATOM 1507 C CA . ILE A 1 184 ? -18.004 -7.062 24.534 1.00 98.50 184 ILE A CA 1
ATOM 1508 C C . ILE A 1 184 ? -18.810 -7.478 23.302 1.00 98.50 184 ILE A C 1
ATOM 1510 O O . ILE A 1 184 ? -19.254 -8.619 23.206 1.00 98.50 184 ILE A O 1
ATOM 1514 N N . LEU A 1 185 ? -18.970 -6.583 22.336 1.00 98.62 185 LEU A N 1
ATOM 1515 C CA . LEU A 1 185 ? -19.716 -6.827 21.106 1.00 98.62 185 LEU A CA 1
ATOM 1516 C C . LEU A 1 185 ? -18.788 -6.877 19.890 1.00 98.62 185 LEU A C 1
ATOM 1518 O O . LEU A 1 185 ? -17.938 -6.006 19.714 1.00 98.62 185 LEU A O 1
ATOM 1522 N N . ASP A 1 186 ? -19.023 -7.839 19.004 1.00 98.00 186 ASP A N 1
ATOM 1523 C CA . ASP A 1 186 ? -18.502 -7.829 17.639 1.00 98.00 186 ASP A CA 1
ATOM 1524 C C . ASP A 1 186 ? -19.661 -7.886 16.624 1.00 98.00 186 ASP A C 1
ATOM 1526 O O . ASP A 1 186 ? -20.264 -8.948 16.440 1.00 98.00 186 ASP A O 1
ATOM 1530 N N . PRO A 1 187 ? -20.025 -6.757 15.985 1.00 96.75 187 PRO A N 1
ATOM 1531 C CA . PRO A 1 187 ? -21.107 -6.698 15.005 1.00 96.75 187 PRO A CA 1
ATOM 1532 C C . PRO A 1 187 ? -20.765 -7.332 13.643 1.00 96.75 187 PRO A C 1
ATOM 1534 O O . PRO A 1 187 ? -21.673 -7.500 12.830 1.00 96.75 187 PRO A O 1
ATOM 1537 N N . PHE A 1 188 ? -19.492 -7.659 13.392 1.00 94.94 188 PHE A N 1
ATOM 1538 C CA . PHE A 1 188 ? -19.006 -8.328 12.181 1.00 94.94 188 PHE A CA 1
ATOM 1539 C C . PHE A 1 188 ? -18.041 -9.451 12.575 1.00 94.94 188 PHE A C 1
ATOM 1541 O O . PHE A 1 188 ? -16.837 -9.390 12.318 1.00 94.94 188 PHE A O 1
ATOM 1548 N N . ALA A 1 189 ? -18.575 -10.467 13.251 1.00 93.88 189 ALA A N 1
ATOM 1549 C CA . ALA A 1 189 ? -17.762 -11.429 13.985 1.00 9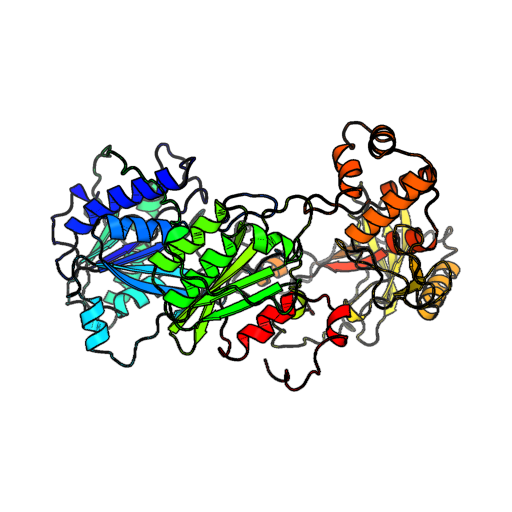3.88 189 ALA A CA 1
ATOM 1550 C C . ALA A 1 189 ? -16.885 -12.327 13.099 1.00 93.88 189 ALA A C 1
ATOM 1552 O O . ALA A 1 189 ? -15.839 -12.804 13.563 1.00 93.88 189 ALA A O 1
ATOM 1553 N N . GLY A 1 190 ? -17.288 -12.587 11.848 1.00 90.69 190 GLY A N 1
ATOM 1554 C CA . GLY A 1 190 ? -16.569 -13.448 10.917 1.00 90.69 190 GLY A CA 1
ATOM 1555 C C . GLY A 1 190 ? -16.192 -14.774 11.572 1.00 90.69 190 GLY A C 1
ATOM 1556 O O . GLY A 1 190 ? -17.031 -15.552 11.998 1.00 90.69 190 GLY A O 1
ATOM 1557 N N . SER A 1 191 ? -14.894 -15.022 11.737 1.00 89.38 191 SER A N 1
ATOM 1558 C CA . SER A 1 191 ? -14.394 -16.270 12.337 1.00 89.38 191 SER A CA 1
ATOM 1559 C C . SER A 1 191 ? -14.473 -16.371 13.870 1.00 89.38 191 SER A C 1
ATOM 1561 O O . SER A 1 191 ? -13.880 -17.291 14.443 1.00 89.38 191 SER A O 1
ATOM 1563 N N . GLY A 1 192 ? -15.097 -15.402 14.545 1.00 92.44 192 GLY A N 1
ATOM 1564 C CA . GLY A 1 192 ? -15.257 -15.380 16.003 1.00 92.44 192 GLY A CA 1
ATOM 1565 C C . GLY A 1 192 ? -14.006 -14.989 16.782 1.00 92.44 192 GLY A C 1
ATOM 1566 O O . GLY A 1 192 ? -13.813 -15.442 17.910 1.00 92.44 192 GLY A O 1
ATOM 1567 N N . THR A 1 193 ? -13.110 -14.188 16.201 1.00 93.50 193 THR A N 1
ATOM 1568 C CA . THR A 1 193 ? -11.840 -13.858 16.868 1.00 93.50 193 THR A CA 1
ATOM 1569 C C . THR A 1 193 ? -12.017 -13.023 18.124 1.00 93.50 193 THR A C 1
ATOM 1571 O O . THR A 1 193 ? -11.307 -13.275 19.098 1.00 93.50 193 THR A O 1
ATOM 1574 N N . THR A 1 194 ? -12.975 -12.099 18.143 1.00 95.50 194 THR A N 1
ATOM 1575 C CA . THR A 1 194 ? -13.291 -11.329 19.351 1.00 95.50 194 THR A CA 1
ATOM 1576 C C . THR A 1 194 ? -13.774 -12.243 20.474 1.00 95.50 194 THR A C 1
ATOM 1578 O O . THR A 1 194 ? -13.213 -12.205 21.568 1.00 95.50 194 THR A O 1
ATOM 1581 N N . GLY A 1 195 ? -14.715 -13.151 20.190 1.00 95.12 195 GLY A N 1
ATOM 1582 C CA . GLY A 1 195 ? -15.175 -14.148 21.163 1.00 95.12 195 GLY A CA 1
ATOM 1583 C C . GLY A 1 195 ? -14.044 -15.041 21.670 1.00 95.12 195 GLY A C 1
ATOM 1584 O O . GLY A 1 195 ? -13.906 -15.245 22.877 1.00 95.12 195 GLY A O 1
ATOM 1585 N N . LYS A 1 196 ? -13.163 -15.506 20.774 1.00 94.19 196 LYS A N 1
ATOM 1586 C CA . LYS A 1 196 ? -12.015 -16.327 21.172 1.00 94.19 196 LYS A CA 1
ATOM 1587 C C . LYS A 1 196 ? -11.038 -15.571 22.079 1.00 94.19 196 LYS A C 1
ATOM 1589 O O . LYS A 1 196 ? -10.592 -16.128 23.080 1.00 94.19 196 LYS A O 1
ATOM 1594 N N . ALA A 1 197 ? -10.740 -14.310 21.769 1.00 94.50 197 ALA A N 1
ATOM 1595 C CA . ALA A 1 197 ? -9.898 -13.462 22.609 1.00 94.50 197 ALA A CA 1
ATOM 1596 C C . ALA A 1 197 ? -10.515 -13.245 24.002 1.00 94.50 197 ALA A C 1
ATOM 1598 O O . ALA A 1 197 ? -9.809 -13.319 25.006 1.00 94.50 197 ALA A O 1
ATOM 1599 N N . VAL A 1 198 ? -11.835 -13.044 24.082 1.00 95.31 198 VAL A N 1
ATOM 1600 C CA . VAL A 1 198 ? -12.551 -12.918 25.362 1.00 95.31 198 VAL A CA 1
ATOM 1601 C C . VAL A 1 198 ? -12.443 -14.200 26.193 1.00 95.31 198 VAL A C 1
ATOM 1603 O O . VAL A 1 198 ? -12.114 -14.126 27.378 1.00 95.31 198 VAL A O 1
ATOM 1606 N N . ILE A 1 199 ? -12.618 -15.376 25.580 1.00 94.25 199 ILE A N 1
ATOM 1607 C CA . ILE A 1 199 ? -12.428 -16.672 26.257 1.00 94.25 199 ILE A CA 1
ATOM 1608 C C . ILE A 1 199 ? -11.007 -16.787 26.826 1.00 94.25 199 ILE A C 1
ATOM 1610 O O . ILE A 1 199 ? -10.843 -17.124 27.998 1.00 94.25 199 ILE A O 1
ATOM 1614 N N . ASN A 1 200 ? -9.984 -16.456 26.029 1.00 92.56 200 ASN A N 1
ATOM 1615 C CA . ASN A 1 200 ? -8.585 -16.504 26.468 1.00 92.56 200 ASN A CA 1
ATOM 1616 C C . ASN A 1 200 ? -8.297 -15.530 27.628 1.00 92.56 200 ASN A C 1
ATOM 1618 O O . ASN A 1 200 ? -7.448 -15.803 28.478 1.00 92.56 200 ASN A O 1
ATOM 1622 N N . LEU A 1 201 ? -8.956 -14.367 27.662 1.00 92.81 201 LEU A N 1
ATOM 1623 C CA . LEU A 1 201 ? -8.824 -13.408 28.763 1.00 92.81 201 LEU A CA 1
ATOM 1624 C C . LEU A 1 201 ? -9.491 -13.917 30.043 1.00 92.81 201 LEU A C 1
ATOM 1626 O O . LEU A 1 201 ? -8.913 -13.769 31.120 1.00 92.81 201 LEU A O 1
ATOM 1630 N N . ASN A 1 202 ? -10.665 -14.536 29.926 1.00 94.19 202 ASN A N 1
ATOM 1631 C CA . ASN A 1 202 ? -11.394 -15.091 31.065 1.00 94.19 202 ASN A CA 1
ATOM 1632 C C . ASN A 1 202 ? -10.720 -16.335 31.654 1.00 94.19 202 ASN A C 1
ATOM 1634 O O . ASN A 1 202 ? -10.834 -16.564 32.851 1.00 94.19 202 ASN A O 1
ATOM 1638 N N . SER A 1 203 ? -9.973 -17.109 30.860 1.00 90.56 203 SER A N 1
ATOM 1639 C CA . SER A 1 203 ? -9.251 -18.290 31.354 1.00 90.56 203 SER A CA 1
ATOM 1640 C C . SER A 1 203 ? -7.988 -17.968 32.168 1.00 90.56 203 SER A C 1
ATOM 1642 O O . SER A 1 203 ? -7.315 -18.882 32.641 1.00 90.56 203 SER A O 1
ATOM 1644 N N . LYS A 1 204 ? -7.600 -16.692 32.296 1.00 89.94 204 LYS A N 1
ATOM 1645 C CA . LYS A 1 204 ? -6.449 -16.275 33.116 1.00 89.94 204 LYS A CA 1
ATOM 1646 C C . LYS A 1 204 ? -6.827 -16.302 34.602 1.00 89.94 204 LYS A C 1
ATOM 1648 O O . LYS A 1 204 ? -7.979 -16.074 34.946 1.00 89.94 204 LYS A O 1
ATOM 1653 N N . LEU A 1 205 ? -5.838 -16.501 35.482 1.00 77.31 205 LEU A N 1
ATOM 1654 C CA . LEU A 1 205 ? -6.027 -16.637 36.941 1.00 77.31 205 LEU A CA 1
ATOM 1655 C C . LEU A 1 205 ? -6.847 -15.495 37.581 1.00 77.31 205 LEU A C 1
ATOM 1657 O O . LEU A 1 205 ? -7.549 -15.717 38.557 1.00 77.31 205 LEU A O 1
ATOM 1661 N N . TRP A 1 206 ? -6.786 -14.294 36.997 1.00 76.06 206 TRP A N 1
ATOM 1662 C CA . TRP A 1 206 ? -7.530 -13.098 37.415 1.00 76.06 206 TRP A CA 1
ATOM 1663 C C . TRP A 1 206 ? -8.432 -12.566 36.288 1.00 76.06 206 TRP A C 1
ATOM 1665 O O . TRP A 1 206 ? -8.467 -11.364 36.015 1.00 76.06 206 TRP A O 1
ATOM 1675 N N . GLY A 1 207 ? -9.086 -13.471 35.555 1.00 77.56 207 GLY A N 1
ATOM 1676 C CA . GLY A 1 207 ? -9.990 -13.132 34.457 1.00 77.56 207 GLY A CA 1
ATOM 1677 C C . GLY A 1 207 ? -11.105 -12.175 34.893 1.00 77.56 207 GLY A C 1
ATOM 1678 O O . GLY A 1 207 ? -11.629 -12.267 35.999 1.00 77.56 207 GLY A O 1
ATOM 1679 N N . LYS A 1 208 ? -11.485 -11.240 34.013 1.00 81.62 208 LYS A N 1
ATOM 1680 C CA . LYS A 1 208 ? -12.510 -10.215 34.294 1.00 81.62 208 LYS A CA 1
ATOM 1681 C C . LYS A 1 208 ? -13.951 -10.684 34.031 1.00 81.62 208 LYS A C 1
ATOM 1683 O O . LYS A 1 208 ? -14.859 -9.857 34.025 1.00 81.62 208 LYS A O 1
ATOM 1688 N N . ASN A 1 209 ? -14.162 -11.983 33.800 1.00 92.12 209 ASN A N 1
ATOM 1689 C CA . ASN A 1 209 ? -15.466 -12.599 33.517 1.00 92.12 209 ASN A CA 1
ATOM 1690 C C . ASN A 1 209 ? -16.297 -11.827 32.481 1.00 92.12 209 ASN A C 1
ATOM 1692 O O . ASN A 1 209 ? -17.483 -11.577 32.673 1.00 92.12 209 ASN A O 1
ATOM 1696 N N . PHE A 1 210 ? -15.664 -11.405 31.389 1.00 95.81 210 PHE A N 1
ATOM 1697 C CA . PHE A 1 210 ? -16.350 -10.684 30.324 1.00 95.81 210 PHE A CA 1
ATOM 1698 C C . PHE A 1 210 ? -17.358 -11.578 29.605 1.00 95.81 210 PHE A C 1
ATOM 1700 O O . PHE A 1 210 ? -17.088 -12.754 29.361 1.00 95.81 210 PHE A O 1
ATOM 1707 N N . SER A 1 211 ? -18.479 -10.993 29.196 1.00 95.50 211 SER A N 1
ATOM 1708 C CA . SER A 1 211 ? -19.417 -11.625 28.264 1.00 95.50 211 SER A CA 1
ATOM 1709 C C . SER A 1 211 ? -19.132 -11.148 26.842 1.00 95.50 211 SER A C 1
ATOM 1711 O O . SER A 1 211 ? -18.670 -10.023 26.652 1.00 95.50 211 SER A O 1
ATOM 1713 N N . CYS A 1 212 ? -19.401 -11.979 25.834 1.00 96.31 212 CYS A N 1
ATOM 1714 C CA . CYS A 1 212 ? -19.215 -11.599 24.435 1.00 96.31 212 CYS A CA 1
ATOM 1715 C C . CYS A 1 212 ? -20.458 -11.894 23.594 1.00 96.31 212 CYS A C 1
ATOM 1717 O O . CYS A 1 212 ? -20.982 -13.004 23.631 1.00 96.31 212 CYS A O 1
ATOM 1719 N N . VAL A 1 213 ? -20.889 -10.904 22.815 1.00 97.25 213 VAL A N 1
ATOM 1720 C CA . VAL A 1 213 ? -21.952 -11.016 21.813 1.00 97.25 213 VAL A CA 1
ATOM 1721 C C . VAL A 1 213 ? -21.318 -10.891 20.431 1.00 97.25 213 VAL A C 1
ATOM 1723 O O . VAL A 1 213 ? -20.554 -9.963 20.174 1.00 97.25 213 VAL A O 1
ATOM 1726 N N . MET A 1 214 ? -21.633 -11.818 19.531 1.00 96.75 214 MET A N 1
ATOM 1727 C CA . MET A 1 214 ? -21.115 -11.855 18.162 1.00 96.75 214 MET A CA 1
ATOM 1728 C C . MET A 1 214 ? -22.281 -11.873 17.177 1.00 96.75 214 MET A C 1
ATOM 1730 O O . MET A 1 214 ? -23.216 -12.653 17.347 1.00 96.75 214 MET A O 1
ATOM 1734 N N . ILE A 1 215 ? -22.228 -11.024 16.152 1.00 96.00 215 ILE A N 1
ATOM 1735 C CA . ILE A 1 215 ? -23.224 -10.968 15.077 1.00 96.00 215 ILE A CA 1
ATOM 1736 C C . ILE A 1 215 ? -22.528 -11.331 13.766 1.00 96.00 215 ILE A C 1
ATOM 1738 O O . ILE A 1 215 ? -21.497 -10.757 13.423 1.00 96.00 215 ILE A O 1
ATOM 1742 N N . GLU A 1 216 ? -23.105 -12.279 13.033 1.00 93.38 216 GLU A N 1
ATOM 1743 C CA . GLU A 1 216 ? -22.599 -12.737 11.742 1.00 93.38 216 GLU A CA 1
ATOM 1744 C C . GLU A 1 216 ? -23.765 -13.166 10.846 1.00 93.38 216 GLU A C 1
ATOM 1746 O O . GLU A 1 216 ? -24.751 -13.725 11.330 1.00 93.38 216 GLU A O 1
ATOM 1751 N N . ARG A 1 217 ? -23.671 -12.868 9.546 1.00 89.94 217 ARG A N 1
ATOM 1752 C CA . ARG A 1 217 ? -24.708 -13.183 8.557 1.00 89.94 217 ARG A CA 1
ATOM 1753 C C . ARG A 1 217 ? -24.478 -14.536 7.889 1.00 89.94 217 ARG A C 1
ATOM 1755 O O . ARG A 1 217 ? -25.450 -15.205 7.557 1.00 89.94 217 ARG A O 1
ATOM 1762 N N . SER A 1 218 ? -23.227 -14.916 7.646 1.00 87.94 218 SER A N 1
ATOM 1763 C CA . SER A 1 218 ? -22.898 -16.171 6.969 1.00 87.94 218 SER A CA 1
ATOM 1764 C C . SER A 1 218 ? -23.064 -17.366 7.905 1.00 87.94 218 SER A C 1
ATOM 1766 O O . SER A 1 218 ? -22.406 -17.447 8.944 1.00 87.94 218 SER A O 1
ATOM 1768 N N . GLU A 1 219 ? -23.886 -18.335 7.504 1.00 87.69 219 GLU A N 1
ATOM 1769 C CA . GLU A 1 219 ? -24.070 -19.590 8.242 1.00 87.69 219 GLU A CA 1
ATOM 1770 C C . GLU A 1 219 ? -22.756 -20.376 8.390 1.00 87.69 219 GLU A C 1
ATOM 1772 O O . GLU A 1 219 ? -22.496 -20.948 9.449 1.00 87.69 219 GLU A O 1
ATOM 1777 N N . GLU A 1 220 ? -21.885 -20.343 7.372 1.00 88.62 220 GLU A N 1
ATOM 1778 C CA . GLU A 1 220 ? -20.552 -20.962 7.431 1.00 88.62 220 GLU A CA 1
ATOM 1779 C C . GLU A 1 220 ? -19.722 -20.356 8.570 1.00 88.62 220 GLU A C 1
ATOM 1781 O O . GLU A 1 220 ? -19.122 -21.078 9.372 1.00 88.62 220 GLU A O 1
ATOM 1786 N N . TYR A 1 221 ? -19.717 -19.026 8.684 1.00 89.25 221 TYR A N 1
ATOM 1787 C CA . TYR A 1 221 ? -18.982 -18.346 9.745 1.00 89.25 221 TYR A CA 1
ATOM 1788 C C . TYR A 1 221 ? -19.608 -18.566 11.123 1.00 89.25 221 TYR A C 1
ATOM 1790 O O . TYR A 1 221 ? -18.868 -18.768 12.084 1.00 89.25 221 TYR A O 1
ATOM 1798 N N . VAL A 1 222 ? -20.938 -18.622 11.232 1.00 91.38 222 VAL A N 1
ATOM 1799 C CA . VAL A 1 222 ? -21.620 -18.977 12.489 1.00 91.38 222 VAL A CA 1
ATOM 1800 C C . VAL A 1 222 ? -21.202 -20.370 12.966 1.00 91.38 222 VAL A C 1
ATOM 1802 O O . VAL A 1 222 ? -20.936 -20.554 14.156 1.00 91.38 222 VAL A O 1
ATOM 1805 N N . GLN A 1 223 ? -21.064 -21.340 12.059 1.00 90.19 223 GLN A N 1
ATOM 1806 C CA . GLN A 1 223 ? -20.585 -22.673 12.424 1.00 90.19 223 GLN A CA 1
ATOM 1807 C C . GLN A 1 223 ? -19.111 -22.653 12.866 1.00 90.19 223 GLN A C 1
ATOM 1809 O O . GLN A 1 223 ? -18.768 -23.261 13.879 1.00 90.19 223 GLN A O 1
ATOM 1814 N N . ILE A 1 224 ? -18.248 -21.883 12.192 1.00 90.25 224 ILE A N 1
ATOM 1815 C CA . ILE A 1 224 ? -16.852 -21.685 12.627 1.00 90.25 224 ILE A CA 1
ATOM 1816 C C . ILE A 1 224 ? -16.792 -21.050 14.024 1.00 90.25 224 ILE A C 1
ATOM 1818 O O . ILE A 1 224 ? -15.995 -21.477 14.862 1.00 90.25 224 ILE A O 1
ATOM 1822 N N . ILE A 1 225 ? -17.627 -20.040 14.290 1.00 92.38 225 ILE A N 1
ATOM 1823 C CA . ILE A 1 225 ? -17.738 -19.392 15.601 1.00 92.38 225 ILE A CA 1
ATOM 1824 C C . ILE A 1 225 ? -18.131 -20.424 16.659 1.00 92.38 225 ILE A C 1
ATOM 1826 O O . ILE A 1 225 ? -17.493 -20.483 17.713 1.00 92.38 225 ILE A O 1
ATOM 1830 N N . ARG A 1 226 ? -19.146 -21.251 16.374 1.00 92.50 226 ARG A N 1
ATOM 1831 C CA . ARG A 1 226 ? -19.625 -22.298 17.281 1.00 92.50 226 ARG A CA 1
ATOM 1832 C C . ARG A 1 226 ? -18.490 -23.219 17.716 1.00 92.50 226 ARG A C 1
ATOM 1834 O O . ARG A 1 226 ? -18.281 -23.393 18.915 1.00 92.50 226 ARG A O 1
ATOM 1841 N N . ASP A 1 227 ? -17.735 -23.736 16.753 1.00 90.56 227 ASP A N 1
ATOM 1842 C CA . ASP A 1 227 ? -16.658 -24.695 17.004 1.00 90.56 227 ASP A CA 1
ATOM 1843 C C . ASP A 1 227 ? -15.471 -24.030 17.720 1.00 90.56 227 ASP A C 1
ATOM 1845 O O . ASP A 1 227 ? -14.906 -24.573 18.671 1.00 90.56 227 ASP A O 1
ATOM 1849 N N . ARG A 1 228 ? -15.096 -22.814 17.304 1.00 89.88 228 ARG A N 1
ATOM 1850 C CA . ARG A 1 228 ? -13.924 -22.103 17.840 1.00 89.88 228 ARG A CA 1
ATOM 1851 C C . ARG A 1 228 ? -14.142 -21.564 19.252 1.00 89.88 228 ARG A C 1
ATOM 1853 O O . ARG A 1 228 ? -13.192 -21.518 20.043 1.00 89.88 228 ARG A O 1
ATOM 1860 N N . CYS A 1 229 ? -15.360 -21.121 19.543 1.00 90.94 229 CYS A N 1
ATOM 1861 C CA . CYS A 1 229 ? -15.736 -20.506 20.813 1.00 90.94 229 CYS A CA 1
ATOM 1862 C C . CYS A 1 229 ? -16.507 -21.463 21.736 1.00 90.94 229 CYS A C 1
ATOM 1864 O O . CYS A 1 229 ? -16.867 -21.056 22.835 1.00 90.94 229 CYS A O 1
ATOM 1866 N N . ASN A 1 230 ? -16.721 -22.717 21.318 1.00 89.00 230 ASN A N 1
ATOM 1867 C CA . ASN A 1 230 ? -17.442 -23.752 22.065 1.00 89.00 230 ASN A CA 1
ATOM 1868 C C . ASN A 1 230 ? -18.842 -23.296 22.523 1.00 89.00 230 ASN A C 1
ATOM 1870 O O . ASN A 1 230 ? -19.193 -23.396 23.698 1.00 89.00 230 ASN A O 1
ATOM 1874 N N . ILE A 1 231 ? -19.620 -22.741 21.590 1.00 87.44 231 ILE A N 1
ATOM 1875 C CA . ILE A 1 231 ? -20.938 -22.147 21.865 1.00 87.44 231 ILE A CA 1
ATOM 1876 C C . ILE A 1 231 ? -22.039 -23.204 21.707 1.00 87.44 231 ILE A C 1
ATOM 1878 O O . ILE A 1 231 ? -22.097 -23.917 20.703 1.00 87.44 231 ILE A O 1
ATOM 1882 N N . GLY A 1 232 ? -22.938 -23.309 22.689 1.00 82.25 232 GLY A N 1
ATOM 1883 C CA . GLY A 1 232 ? -24.072 -24.228 22.635 1.00 82.25 232 GLY A CA 1
ATOM 1884 C C . GLY A 1 232 ? -25.141 -23.777 21.636 1.00 82.25 232 GLY A C 1
ATOM 1885 O O . GLY A 1 232 ? -25.271 -22.601 21.314 1.00 82.25 232 GLY A O 1
ATOM 1886 N N . GLY A 1 233 ? -25.974 -24.701 21.143 1.00 75.88 233 GLY A N 1
ATOM 1887 C CA . GLY A 1 233 ? -27.040 -24.340 20.195 1.00 75.88 233 GLY A CA 1
ATOM 1888 C C . GLY A 1 233 ? -28.094 -23.375 20.746 1.00 75.88 233 GLY A C 1
ATOM 1889 O O . GLY A 1 233 ? -28.653 -22.598 19.987 1.00 75.88 233 GLY A O 1
ATOM 1890 N N . LYS A 1 234 ? -28.307 -23.387 22.063 1.00 79.00 234 LYS A N 1
ATOM 1891 C CA . LYS A 1 234 ? -29.224 -22.498 22.797 1.00 79.00 234 LYS A CA 1
ATOM 1892 C C . LYS A 1 234 ? -28.704 -21.061 22.934 1.00 79.00 234 LYS A C 1
ATOM 1894 O O . LYS A 1 234 ? -29.495 -20.161 23.181 1.00 79.00 234 LYS A O 1
ATOM 1899 N N . ASP A 1 235 ? -27.407 -20.854 22.717 1.00 87.00 235 ASP A N 1
ATOM 1900 C CA . ASP A 1 235 ? -26.748 -19.547 22.790 1.00 87.00 235 ASP A CA 1
ATOM 1901 C C . ASP A 1 235 ? -26.674 -18.858 21.410 1.00 87.00 235 ASP A C 1
ATOM 1903 O O . ASP A 1 235 ? -26.089 -17.785 21.269 1.00 87.00 235 ASP A O 1
ATOM 1907 N N . ILE A 1 236 ? -27.254 -19.476 20.372 1.00 92.56 236 ILE A N 1
ATOM 1908 C CA . ILE A 1 236 ? -27.322 -18.942 19.010 1.00 92.56 236 ILE A CA 1
ATOM 1909 C C . ILE A 1 236 ? -28.769 -18.564 18.715 1.00 92.56 236 ILE A C 1
ATOM 1911 O O . ILE A 1 236 ? -29.663 -19.408 18.727 1.00 92.56 236 ILE A O 1
ATOM 1915 N N . VAL A 1 237 ? -28.986 -17.288 18.406 1.00 93.00 237 VAL A N 1
ATOM 1916 C CA . VAL A 1 237 ? -30.310 -16.743 18.099 1.00 93.00 237 VAL A CA 1
ATOM 1917 C C . VAL A 1 237 ? -30.325 -16.257 16.657 1.00 93.00 237 VAL A C 1
ATOM 1919 O O . VAL A 1 237 ? -29.530 -15.399 16.275 1.00 93.00 237 VAL A O 1
ATOM 1922 N N . SER A 1 238 ? -31.249 -16.793 15.858 1.00 92.38 238 SER A N 1
ATOM 1923 C CA . SER A 1 238 ? -31.518 -16.275 14.517 1.00 92.38 238 SER A CA 1
ATOM 1924 C C . SER A 1 238 ? -32.438 -15.063 14.607 1.00 92.38 238 SER A C 1
ATOM 1926 O O . SER A 1 238 ? -33.413 -15.056 15.358 1.00 92.38 238 SER A O 1
ATOM 1928 N N . VAL A 1 239 ? -32.117 -14.025 13.842 1.00 92.25 239 VAL A N 1
ATOM 1929 C CA . VAL A 1 239 ? -32.866 -12.768 13.800 1.00 92.25 239 VAL A CA 1
ATOM 1930 C C . VAL A 1 239 ? -33.146 -12.402 12.345 1.00 92.25 239 VAL A C 1
ATOM 1932 O O . VAL A 1 239 ? -32.280 -12.617 11.494 1.00 92.25 239 VAL A O 1
ATOM 1935 N N . PRO A 1 240 ? -34.323 -11.835 12.030 1.00 88.56 240 PRO A N 1
ATOM 1936 C CA . PRO A 1 240 ? -34.656 -11.475 10.659 1.00 88.56 240 PRO A CA 1
ATOM 1937 C C . PRO A 1 240 ? -33.720 -10.383 10.126 1.00 88.56 240 PRO A C 1
ATOM 1939 O O . PRO A 1 240 ? -33.259 -9.507 10.867 1.00 88.56 240 PRO A O 1
ATOM 1942 N N . PHE A 1 241 ? -33.457 -10.426 8.818 1.00 86.44 241 PHE A N 1
ATOM 1943 C CA . PHE A 1 241 ? -32.771 -9.339 8.127 1.00 86.44 241 PHE A CA 1
ATOM 1944 C C . PHE A 1 241 ? -33.679 -8.108 8.072 1.00 86.44 241 PHE A C 1
ATOM 1946 O O . PHE A 1 241 ? -34.863 -8.211 7.762 1.00 86.44 241 PHE A O 1
ATOM 1953 N N . ILE A 1 242 ? -33.111 -6.940 8.360 1.00 86.94 242 ILE A N 1
ATOM 1954 C CA . ILE A 1 242 ? -33.826 -5.665 8.354 1.00 86.94 242 ILE A CA 1
ATOM 1955 C C . ILE A 1 242 ? -33.205 -4.802 7.263 1.00 86.94 242 ILE A C 1
ATOM 1957 O O . ILE A 1 242 ? -31.998 -4.557 7.276 1.00 86.94 242 ILE A O 1
ATOM 1961 N N . GLN A 1 243 ? -34.030 -4.336 6.327 1.00 86.31 243 GLN A N 1
ATOM 1962 C CA . GLN A 1 243 ? -33.612 -3.306 5.383 1.00 86.31 243 GLN A CA 1
ATOM 1963 C C . GLN A 1 243 ? -33.497 -1.962 6.103 1.00 86.31 243 GLN A C 1
ATOM 1965 O O . GLN A 1 243 ? -34.311 -1.636 6.965 1.00 86.31 243 GLN A O 1
ATOM 1970 N N . PHE A 1 244 ? -32.487 -1.177 5.745 1.00 89.56 244 PHE A N 1
ATOM 1971 C CA . PHE A 1 244 ? -32.250 0.138 6.326 1.00 89.56 244 PHE A CA 1
ATOM 1972 C C . PHE A 1 244 ? -31.904 1.146 5.236 1.00 89.56 244 PHE A C 1
ATOM 1974 O O . PHE A 1 244 ? -31.312 0.803 4.211 1.00 89.56 244 PHE A O 1
ATOM 1981 N N . GLN A 1 245 ? -32.274 2.402 5.471 1.00 91.75 245 GLN A N 1
ATOM 1982 C CA . GLN A 1 245 ? -31.922 3.502 4.587 1.00 91.75 245 GLN A CA 1
ATOM 1983 C C . GLN A 1 245 ? -30.463 3.899 4.816 1.00 91.75 245 GLN A C 1
ATOM 1985 O O . GLN A 1 245 ? -30.067 4.203 5.938 1.00 91.75 245 GLN A O 1
ATOM 1990 N N . VAL A 1 246 ? -29.677 3.896 3.742 1.00 93.88 246 VAL A N 1
ATOM 1991 C CA . VAL A 1 246 ? -28.250 4.222 3.779 1.00 93.88 246 VAL A CA 1
ATOM 1992 C C . VAL A 1 246 ? -28.049 5.726 3.966 1.00 93.88 246 VAL A C 1
ATOM 1994 O O . VAL A 1 246 ? -28.726 6.536 3.334 1.00 93.88 246 VAL A O 1
ATOM 1997 N N . THR A 1 247 ? -27.102 6.101 4.824 1.00 95.38 247 THR A N 1
ATOM 1998 C CA . THR A 1 247 ? -26.668 7.490 4.996 1.00 95.38 247 THR A CA 1
ATOM 1999 C C . THR A 1 247 ? -25.955 7.957 3.731 1.00 95.38 247 THR A C 1
ATOM 2001 O O . THR A 1 247 ? -24.964 7.358 3.323 1.00 95.38 247 THR A O 1
ATOM 2004 N N . GLU A 1 248 ? -26.441 9.032 3.112 1.00 95.38 248 GLU A N 1
ATOM 2005 C CA . GLU A 1 248 ? -25.787 9.607 1.938 1.00 95.38 248 GLU A CA 1
ATOM 2006 C C . GLU A 1 248 ? -24.449 10.246 2.334 1.00 95.38 248 GLU A C 1
ATOM 2008 O O . GLU A 1 248 ? -24.381 11.055 3.263 1.00 95.38 248 GLU A O 1
ATOM 2013 N N . ILE A 1 249 ? -23.387 9.892 1.612 1.00 96.06 249 ILE A N 1
ATOM 2014 C CA . ILE A 1 249 ? -22.040 10.420 1.821 1.00 96.06 249 ILE A CA 1
ATOM 2015 C C . ILE A 1 249 ? -21.686 11.352 0.668 1.00 96.06 249 ILE A C 1
ATOM 2017 O O . ILE A 1 249 ? -21.706 10.961 -0.499 1.00 96.06 249 ILE A O 1
ATOM 2021 N N . LYS A 1 250 ? -21.344 12.596 1.007 1.00 93.69 250 LYS A N 1
ATOM 2022 C CA . LYS A 1 250 ? -20.892 13.619 0.062 1.00 93.69 250 LYS A CA 1
ATOM 2023 C C . LYS A 1 250 ? -19.573 14.187 0.550 1.00 93.69 250 LYS A C 1
ATOM 2025 O O . LYS A 1 250 ? -19.513 14.762 1.634 1.00 93.69 250 LYS A O 1
ATOM 2030 N N . GLU A 1 251 ? -18.528 14.011 -0.248 1.00 91.75 251 GLU A N 1
ATOM 2031 C CA . GLU A 1 251 ? -17.227 14.597 0.055 1.00 91.75 251 GLU A CA 1
ATOM 2032 C C . GLU A 1 251 ? -17.265 16.120 -0.064 1.00 91.75 251 GLU A C 1
ATOM 2034 O O . GLU A 1 251 ? -17.967 16.698 -0.900 1.00 91.75 251 GLU A O 1
ATOM 2039 N N . GLU A 1 252 ? -16.502 16.771 0.805 1.00 87.75 252 GLU A N 1
ATOM 2040 C CA . GLU A 1 252 ? -16.401 18.223 0.840 1.00 87.75 252 GLU A CA 1
ATOM 2041 C C . GLU A 1 252 ? -15.499 18.718 -0.298 1.00 87.75 252 GLU A C 1
ATOM 2043 O O . GLU A 1 252 ? -14.566 18.037 -0.725 1.00 87.75 252 GLU A O 1
ATOM 2048 N N . LYS A 1 253 ? -15.746 19.940 -0.779 1.00 84.06 253 LYS A N 1
ATOM 2049 C CA . LYS A 1 253 ? -14.782 20.643 -1.634 1.00 84.06 253 LYS A CA 1
ATOM 2050 C C . LYS A 1 253 ? -13.750 21.327 -0.748 1.00 84.06 253 LYS A C 1
ATOM 2052 O O . LYS A 1 253 ? -14.118 21.932 0.257 1.00 84.06 253 LYS A O 1
ATOM 2057 N N . ILE A 1 254 ? -12.478 21.292 -1.140 1.00 79.56 254 ILE A N 1
ATOM 2058 C CA . ILE A 1 254 ? -11.450 22.049 -0.422 1.00 79.56 254 ILE A CA 1
ATOM 2059 C C . ILE A 1 254 ? -11.675 23.548 -0.674 1.00 79.56 254 ILE A C 1
ATOM 2061 O O . ILE A 1 254 ? -11.714 23.991 -1.824 1.00 79.56 254 ILE A O 1
ATOM 2065 N N . ASP A 1 255 ? -11.819 24.332 0.397 1.00 71.69 255 ASP A N 1
ATOM 2066 C CA . ASP A 1 255 ? -11.924 25.793 0.320 1.00 71.69 255 ASP A CA 1
ATOM 2067 C C . ASP A 1 255 ? -10.529 26.422 0.188 1.00 71.69 255 ASP A C 1
ATOM 2069 O O . ASP A 1 255 ? -9.850 26.707 1.175 1.00 71.69 255 ASP A O 1
ATOM 2073 N N . ILE A 1 256 ? -10.103 26.631 -1.060 1.00 59.22 256 ILE A N 1
ATOM 2074 C CA . ILE A 1 256 ? -8.785 27.184 -1.415 1.00 59.22 256 ILE A CA 1
ATOM 2075 C C . ILE A 1 256 ? -8.601 28.612 -0.863 1.00 59.22 256 ILE A C 1
ATOM 2077 O O . ILE A 1 256 ? -7.480 29.014 -0.567 1.00 59.22 256 ILE A O 1
ATOM 2081 N N . LYS A 1 257 ? -9.686 29.379 -0.663 1.00 56.91 257 LYS A N 1
ATOM 2082 C CA . LYS A 1 257 ? -9.616 30.801 -0.270 1.00 56.91 257 LYS A CA 1
ATOM 2083 C C . LYS A 1 257 ? -9.268 31.024 1.201 1.00 56.91 257 LYS A C 1
ATOM 2085 O O . LYS A 1 257 ? -8.897 32.133 1.572 1.00 56.91 257 LYS A O 1
ATOM 2090 N N . LYS A 1 258 ? -9.404 29.999 2.045 1.00 55.28 258 LYS A N 1
ATOM 2091 C CA . LYS A 1 258 ? -9.079 30.068 3.482 1.00 55.28 258 LYS A CA 1
ATOM 2092 C C . LYS A 1 258 ? -7.641 29.676 3.802 1.00 55.28 258 LYS A C 1
ATOM 2094 O O . LYS A 1 258 ? -7.266 29.654 4.973 1.00 55.28 258 LYS A O 1
ATOM 2099 N N . ILE A 1 259 ? -6.845 29.343 2.791 1.00 57.41 259 ILE A N 1
ATOM 2100 C CA . ILE A 1 259 ? -5.482 28.880 2.996 1.00 57.41 259 ILE A CA 1
ATOM 2101 C C . ILE A 1 259 ? -4.545 30.085 2.959 1.00 57.41 259 ILE A C 1
ATOM 2103 O O . ILE A 1 259 ? -4.402 30.750 1.940 1.00 57.41 259 ILE A O 1
ATOM 2107 N N . THR A 1 260 ? -3.935 30.387 4.104 1.00 54.47 260 THR A N 1
ATOM 2108 C CA . THR A 1 260 ? -2.943 31.456 4.233 1.00 54.47 260 THR A CA 1
ATOM 2109 C C . THR A 1 260 ? -1.694 31.127 3.418 1.00 54.47 260 THR A C 1
ATOM 2111 O O . THR A 1 260 ? -1.158 30.024 3.533 1.00 54.47 260 THR A O 1
ATOM 2114 N N . GLU A 1 261 ? -1.230 32.088 2.618 1.00 58.12 261 GLU A N 1
ATOM 2115 C CA . GLU A 1 261 ? -0.051 31.971 1.760 1.00 58.12 261 GLU A CA 1
ATOM 2116 C C . GLU A 1 261 ? 1.224 31.761 2.592 1.00 58.12 261 GLU A C 1
ATOM 2118 O O . GLU A 1 261 ? 1.753 32.682 3.208 1.00 58.12 261 GLU A O 1
ATOM 2123 N N . SER A 1 262 ? 1.742 30.536 2.590 1.00 59.16 262 SER A N 1
ATOM 2124 C CA . SER A 1 262 ? 3.161 30.271 2.820 1.00 59.16 262 SER A CA 1
ATOM 2125 C C . SER A 1 262 ? 3.604 29.318 1.714 1.00 59.16 262 SER A C 1
ATOM 2127 O O . SER A 1 262 ? 3.250 28.135 1.753 1.00 59.16 262 SER A O 1
ATOM 2129 N N . PRO A 1 263 ? 4.250 29.827 0.649 1.00 67.56 263 PRO A N 1
ATOM 2130 C CA . PRO A 1 263 ? 4.538 29.021 -0.523 1.00 67.56 263 PRO A CA 1
ATOM 2131 C C . PRO A 1 263 ? 5.477 27.874 -0.156 1.00 67.56 263 PRO A C 1
ATOM 2133 O O . PRO A 1 263 ? 6.491 28.075 0.516 1.00 67.56 263 PRO A O 1
ATOM 2136 N N . ILE A 1 264 ? 5.183 26.671 -0.660 1.00 80.81 264 ILE A N 1
ATOM 2137 C CA . ILE A 1 264 ? 6.147 25.570 -0.610 1.00 80.81 264 ILE A CA 1
ATOM 2138 C C . ILE A 1 264 ? 7.449 26.028 -1.278 1.00 80.81 264 ILE A C 1
ATOM 2140 O O . ILE A 1 264 ? 7.497 26.364 -2.467 1.00 80.81 264 ILE A O 1
ATOM 2144 N N . GLU A 1 265 ? 8.520 26.025 -0.494 1.00 81.06 265 GLU A N 1
ATOM 2145 C CA . GLU A 1 265 ? 9.872 26.237 -0.985 1.00 81.06 265 GLU A CA 1
ATOM 2146 C C . GLU A 1 265 ? 10.328 25.018 -1.798 1.00 81.06 265 GLU A C 1
ATOM 2148 O O . GLU A 1 265 ? 10.285 23.880 -1.323 1.00 81.06 265 GLU A O 1
ATOM 2153 N N . ILE A 1 266 ? 10.784 25.267 -3.027 1.00 83.81 266 ILE A N 1
ATOM 2154 C CA . ILE A 1 266 ? 11.229 24.237 -3.968 1.00 83.81 266 ILE A CA 1
ATOM 2155 C C . ILE A 1 266 ? 12.740 24.378 -4.135 1.00 83.81 266 ILE A C 1
ATOM 2157 O O . ILE A 1 266 ? 13.208 25.187 -4.933 1.00 83.81 266 ILE A O 1
ATOM 2161 N N . LEU A 1 267 ? 13.489 23.587 -3.369 1.00 81.31 267 LEU A N 1
ATOM 2162 C CA . LEU A 1 267 ? 14.953 23.532 -3.446 1.00 81.31 267 LEU A CA 1
ATOM 2163 C C . LEU A 1 267 ? 15.434 22.666 -4.620 1.00 81.31 267 LEU A C 1
ATOM 2165 O O . LEU A 1 267 ? 16.434 22.975 -5.262 1.00 81.31 267 LEU A O 1
ATOM 2169 N N . ASP A 1 268 ? 14.696 21.598 -4.929 1.00 84.56 268 ASP A N 1
ATOM 2170 C CA . ASP A 1 268 ? 14.969 20.698 -6.045 1.00 84.56 268 ASP A CA 1
ATOM 2171 C C . ASP A 1 268 ? 13.673 20.416 -6.810 1.00 84.56 268 ASP A C 1
ATOM 2173 O O . ASP A 1 268 ? 12.657 20.024 -6.242 1.00 84.56 268 ASP A O 1
ATOM 2177 N N . LYS A 1 269 ? 13.695 20.585 -8.134 1.00 88.94 269 LYS A N 1
ATOM 2178 C CA . LYS A 1 269 ? 12.516 20.326 -8.972 1.00 88.94 269 LYS A CA 1
ATOM 2179 C C . LYS A 1 269 ? 12.161 18.838 -9.069 1.00 88.94 269 LYS A C 1
ATOM 2181 O O . LYS A 1 269 ? 11.079 18.523 -9.553 1.00 88.94 269 LYS A O 1
ATOM 2186 N N . ARG A 1 270 ? 13.058 17.925 -8.675 1.00 88.69 270 ARG A N 1
ATOM 2187 C CA . ARG A 1 270 ? 12.833 16.464 -8.666 1.00 88.69 270 ARG A CA 1
ATOM 2188 C C . ARG A 1 270 ? 12.001 15.991 -7.481 1.00 88.69 270 ARG A C 1
ATOM 2190 O O . ARG A 1 270 ? 11.442 14.900 -7.543 1.00 88.69 270 ARG A O 1
ATOM 2197 N N . GLY A 1 271 ? 11.908 16.779 -6.417 1.00 91.69 271 GLY A N 1
ATOM 2198 C CA . GLY A 1 271 ? 11.080 16.404 -5.289 1.00 91.69 271 GLY A CA 1
ATOM 2199 C C . GLY A 1 271 ? 11.104 17.397 -4.143 1.00 91.69 271 GLY A C 1
ATOM 2200 O O . GLY A 1 271 ? 11.990 18.238 -4.026 1.00 91.69 271 GLY A O 1
ATOM 2201 N N . ILE A 1 272 ? 10.090 17.287 -3.297 1.00 93.62 272 ILE A N 1
ATOM 2202 C CA . ILE A 1 272 ? 9.844 18.166 -2.158 1.00 93.62 272 ILE A CA 1
ATOM 2203 C C . ILE A 1 272 ? 9.678 17.277 -0.930 1.00 93.62 272 ILE A C 1
ATOM 2205 O O . ILE A 1 272 ? 8.890 16.337 -0.964 1.00 93.62 272 ILE A O 1
ATOM 2209 N N . VAL A 1 273 ? 10.380 17.582 0.162 1.00 94.44 273 VAL A N 1
ATOM 2210 C CA . VAL A 1 273 ? 10.094 17.011 1.487 1.00 94.44 273 VAL A CA 1
ATOM 2211 C C . VAL A 1 273 ? 9.889 18.154 2.470 1.00 94.44 273 VAL A C 1
ATOM 2213 O O . VAL A 1 273 ? 10.808 18.937 2.703 1.00 94.44 273 VAL A O 1
ATOM 2216 N N . LYS A 1 274 ? 8.692 18.265 3.048 1.00 93.94 274 LYS A N 1
ATOM 2217 C CA . LYS A 1 274 ? 8.375 19.253 4.087 1.00 93.94 274 LYS A CA 1
ATOM 2218 C C . LYS A 1 274 ? 7.574 18.592 5.204 1.00 93.94 274 LYS A C 1
ATOM 2220 O O . LYS A 1 274 ? 6.488 18.069 4.983 1.00 93.94 274 LYS A O 1
ATOM 2225 N N . ILE A 1 275 ? 8.115 18.613 6.416 1.00 94.12 275 ILE A N 1
ATOM 2226 C CA . ILE A 1 275 ? 7.429 18.135 7.617 1.00 94.12 275 ILE A CA 1
ATOM 2227 C C . ILE A 1 275 ? 7.332 19.317 8.564 1.00 94.12 275 ILE A C 1
ATOM 2229 O O . ILE A 1 275 ? 8.352 19.895 8.932 1.00 94.12 275 ILE A O 1
ATOM 2233 N N . VAL A 1 276 ? 6.108 19.684 8.916 1.00 93.25 276 VAL A N 1
ATOM 2234 C CA . VAL A 1 276 ? 5.820 20.821 9.792 1.00 93.25 276 VAL A CA 1
ATOM 2235 C C . VAL A 1 276 ? 5.396 20.337 11.172 1.00 93.25 276 VAL A C 1
ATOM 2237 O O . VAL A 1 276 ? 5.112 19.154 11.379 1.00 93.25 276 VAL A O 1
ATOM 2240 N N . ASN A 1 277 ? 5.397 21.250 12.137 1.00 93.94 277 ASN A N 1
ATOM 2241 C CA . ASN A 1 277 ? 5.023 20.930 13.512 1.00 93.94 277 ASN A CA 1
ATOM 2242 C C . ASN A 1 277 ? 3.593 21.346 13.857 1.00 93.94 277 ASN A C 1
ATOM 2244 O O . ASN A 1 277 ? 3.080 20.875 14.865 1.00 93.94 277 ASN A O 1
ATOM 2248 N N . ASP A 1 278 ? 2.986 22.200 13.032 1.00 90.94 278 ASP A N 1
ATOM 2249 C CA . ASP A 1 278 ? 1.701 22.848 13.274 1.00 90.94 278 ASP A CA 1
ATOM 2250 C C . ASP A 1 278 ? 0.727 22.580 12.116 1.00 90.94 278 ASP A C 1
ATOM 2252 O O . ASP A 1 278 ? 1.093 22.612 10.932 1.00 90.94 278 ASP A O 1
ATOM 2256 N N . LYS A 1 279 ? -0.536 22.323 12.462 1.00 90.12 279 LYS A N 1
ATOM 2257 C CA . LYS A 1 279 ? -1.608 22.033 11.506 1.00 90.12 279 LYS A CA 1
ATOM 2258 C C . LYS A 1 279 ? -1.886 23.193 10.537 1.00 90.12 279 LYS A C 1
ATOM 2260 O O . LYS A 1 279 ? -2.219 22.947 9.376 1.00 90.12 279 LYS A O 1
ATOM 2265 N N . LYS A 1 280 ? -1.729 24.448 10.965 1.00 88.56 280 LYS A N 1
ATOM 2266 C CA . LYS A 1 280 ? -1.886 25.648 10.126 1.00 88.56 280 LYS A CA 1
ATOM 2267 C C . LYS A 1 280 ? -0.850 25.681 9.007 1.00 88.56 280 LYS A C 1
ATOM 2269 O O . LYS A 1 280 ? -1.215 25.897 7.851 1.00 88.56 280 LYS A O 1
ATOM 2274 N N . ASP A 1 281 ? 0.412 25.412 9.334 1.00 90.06 281 ASP A N 1
ATOM 2275 C CA . ASP A 1 281 ? 1.486 25.352 8.340 1.00 90.06 281 ASP A CA 1
ATOM 2276 C C . ASP A 1 281 ? 1.237 24.214 7.348 1.00 90.06 281 ASP A C 1
ATOM 2278 O O . ASP A 1 281 ? 1.443 24.372 6.145 1.00 90.06 281 ASP A O 1
ATOM 2282 N N . TYR A 1 282 ? 0.713 23.081 7.824 1.00 92.50 282 TYR A N 1
ATOM 2283 C CA . TYR A 1 282 ? 0.366 21.965 6.950 1.00 92.50 282 TYR A CA 1
ATOM 2284 C C . TYR A 1 282 ? -0.731 22.351 5.955 1.00 92.50 282 TYR A C 1
ATOM 2286 O O . TYR A 1 282 ? -0.628 22.039 4.767 1.00 92.50 282 TYR A O 1
ATOM 2294 N N . TYR A 1 283 ? -1.764 23.068 6.406 1.00 90.62 283 TYR A N 1
ATOM 2295 C CA . TYR A 1 283 ? -2.795 23.575 5.505 1.00 90.62 283 TYR A CA 1
ATOM 2296 C C . TYR A 1 283 ? -2.234 24.567 4.480 1.00 90.62 283 TYR A C 1
ATOM 2298 O O . TYR A 1 283 ? -2.669 24.520 3.332 1.00 90.62 283 TYR A O 1
ATOM 2306 N N . ALA A 1 284 ? -1.236 25.388 4.825 1.00 88.25 284 ALA A N 1
ATOM 2307 C CA . ALA A 1 284 ? -0.541 26.241 3.855 1.00 88.25 284 ALA A CA 1
ATOM 2308 C C . ALA A 1 284 ? 0.201 25.425 2.774 1.00 88.25 284 ALA A C 1
ATOM 2310 O O . ALA A 1 284 ? 0.112 25.744 1.582 1.00 88.25 284 ALA A O 1
ATOM 2311 N N . LEU A 1 285 ? 0.857 24.319 3.158 1.00 91.00 285 LEU A N 1
ATOM 2312 C CA . LEU A 1 285 ? 1.438 23.370 2.197 1.00 91.00 285 LEU A CA 1
ATOM 2313 C C . LEU A 1 285 ? 0.348 22.765 1.297 1.00 91.00 285 LEU A C 1
ATOM 2315 O O . LEU A 1 285 ? 0.515 22.697 0.079 1.00 91.00 285 LEU A O 1
ATOM 2319 N N . LEU A 1 286 ? -0.783 22.358 1.881 1.00 90.94 286 LEU A N 1
ATOM 2320 C CA . LEU A 1 286 ? -1.909 21.803 1.131 1.00 90.94 286 LEU A CA 1
ATOM 2321 C C . LEU A 1 286 ? -2.447 22.809 0.102 1.00 90.94 286 LEU A C 1
ATOM 2323 O O . LEU A 1 286 ? -2.675 22.432 -1.043 1.00 90.94 286 LEU A O 1
ATOM 2327 N N . GLY A 1 287 ? -2.584 24.089 0.464 1.00 88.94 287 GLY A N 1
ATOM 2328 C CA . GLY A 1 287 ? -3.005 25.131 -0.481 1.00 88.94 287 GLY A CA 1
ATOM 2329 C C . GLY A 1 287 ? -1.997 25.396 -1.583 1.00 88.94 287 GLY A C 1
ATOM 2330 O O . GLY A 1 287 ? -2.399 25.569 -2.728 1.00 88.94 287 GLY A O 1
ATOM 2331 N N . SER A 1 288 ? -0.699 25.331 -1.283 1.00 88.88 288 SER A N 1
ATOM 2332 C CA . SER A 1 288 ? 0.340 25.427 -2.315 1.00 88.88 288 SER A CA 1
ATOM 2333 C C . SER A 1 288 ? 0.224 24.313 -3.362 1.00 88.88 288 SER A C 1
ATOM 2335 O O . SER A 1 288 ? 0.528 24.543 -4.526 1.00 88.88 288 SER A O 1
ATOM 2337 N N . LEU A 1 289 ? -0.231 23.111 -2.982 1.00 91.38 289 LEU A N 1
ATOM 2338 C CA . LEU A 1 289 ? -0.502 22.032 -3.941 1.00 91.38 289 LEU A CA 1
ATOM 2339 C C . LEU A 1 289 ? -1.776 22.270 -4.763 1.00 91.38 289 LEU A C 1
ATOM 2341 O O . LEU A 1 289 ? -1.905 21.725 -5.857 1.00 91.38 289 LEU A O 1
ATOM 2345 N N . LEU A 1 290 ? -2.717 23.066 -4.258 1.00 89.31 290 LEU A N 1
ATOM 2346 C CA . LEU A 1 290 ? -3.945 23.421 -4.973 1.00 89.31 290 LEU A CA 1
ATOM 2347 C C . LEU A 1 290 ? -3.748 24.588 -5.944 1.00 89.31 290 LEU A C 1
ATOM 2349 O O . LEU A 1 290 ? -4.564 24.746 -6.850 1.00 89.31 290 LEU A O 1
ATOM 2353 N N . ASP A 1 291 ? -2.675 25.367 -5.791 1.00 86.50 291 ASP A N 1
ATOM 2354 C CA . ASP A 1 291 ? -2.247 26.351 -6.783 1.00 86.50 291 ASP A CA 1
ATOM 2355 C C . ASP A 1 291 ? -1.713 25.636 -8.043 1.00 86.50 291 ASP A C 1
ATOM 2357 O O . ASP A 1 291 ? -0.681 24.960 -7.977 1.00 86.50 291 ASP A O 1
ATOM 2361 N N . PRO A 1 292 ? -2.355 25.797 -9.218 1.00 84.25 292 PRO A N 1
ATOM 2362 C CA . PRO A 1 292 ? -1.887 25.188 -10.461 1.00 84.25 292 PRO A CA 1
ATOM 2363 C C . PRO A 1 292 ? -0.443 25.558 -10.835 1.00 84.25 292 PRO A C 1
ATOM 2365 O O . PRO A 1 292 ? 0.240 24.744 -11.463 1.00 84.25 292 PRO A O 1
ATOM 2368 N N . SER A 1 293 ? 0.044 26.737 -10.421 1.00 86.88 293 SER A N 1
ATOM 2369 C CA . SER A 1 293 ? 1.388 27.237 -10.750 1.00 86.88 293 SER A CA 1
ATOM 2370 C C . SER A 1 293 ? 2.512 26.354 -10.195 1.00 86.88 293 SER A C 1
ATOM 2372 O O . SER A 1 293 ? 3.629 26.342 -10.721 1.00 86.88 293 SER A O 1
ATOM 2374 N N . ILE A 1 294 ? 2.236 25.560 -9.150 1.00 89.00 294 ILE A N 1
ATOM 2375 C CA . ILE A 1 294 ? 3.247 24.688 -8.548 1.00 89.00 294 ILE A CA 1
ATOM 2376 C C . ILE A 1 294 ? 3.747 23.630 -9.533 1.00 89.00 294 ILE A C 1
ATOM 2378 O O . ILE A 1 294 ? 4.932 23.287 -9.511 1.00 89.00 294 ILE A O 1
ATOM 2382 N N . LYS A 1 295 ? 2.880 23.158 -10.439 1.00 90.44 295 LYS A N 1
ATOM 2383 C CA . LYS A 1 295 ? 3.233 22.146 -11.442 1.00 90.44 295 LYS A CA 1
ATOM 2384 C C . LYS A 1 295 ? 4.221 22.674 -12.483 1.00 90.44 295 LYS A C 1
ATOM 2386 O O . LYS A 1 295 ? 5.021 21.890 -12.983 1.00 90.44 295 LYS A O 1
ATOM 2391 N N . ASP A 1 296 ? 4.243 23.983 -12.735 1.00 90.06 296 ASP A N 1
ATOM 2392 C CA . ASP A 1 296 ? 5.230 24.624 -13.618 1.00 90.06 296 ASP A CA 1
ATOM 2393 C C . ASP A 1 296 ? 6.605 24.776 -12.946 1.00 90.06 296 ASP A C 1
ATOM 2395 O O . ASP A 1 296 ? 7.644 24.923 -13.602 1.00 90.06 296 ASP A O 1
ATOM 2399 N N . ARG A 1 297 ? 6.633 24.735 -11.610 1.00 90.06 297 ARG A N 1
ATOM 2400 C CA . ARG A 1 297 ? 7.842 24.935 -10.803 1.00 90.06 297 ARG A CA 1
ATOM 2401 C C . ARG A 1 297 ? 8.563 23.626 -10.473 1.00 90.06 297 ARG A C 1
ATOM 2403 O O . ARG A 1 297 ? 9.760 23.673 -10.182 1.00 90.06 297 ARG A O 1
ATOM 2410 N N . ILE A 1 298 ? 7.886 22.481 -10.567 1.00 91.62 298 ILE A N 1
ATOM 2411 C CA . ILE A 1 298 ? 8.445 21.138 -10.338 1.00 91.62 298 ILE A CA 1
ATOM 2412 C C . ILE A 1 298 ? 8.529 20.323 -11.632 1.00 91.62 298 ILE A C 1
ATOM 2414 O O . ILE A 1 298 ? 7.982 20.689 -12.668 1.00 91.62 298 ILE A O 1
ATOM 2418 N N . ARG A 1 299 ? 9.232 19.190 -11.593 1.00 91.00 299 ARG A N 1
ATOM 2419 C CA . ARG A 1 299 ? 9.218 18.234 -12.701 1.00 91.00 299 ARG A CA 1
ATOM 2420 C C . ARG A 1 299 ? 7.929 17.396 -12.691 1.00 91.00 299 ARG A C 1
ATOM 2422 O O . ARG A 1 299 ? 7.468 17.008 -11.621 1.00 91.00 299 ARG A O 1
ATOM 2429 N N . PRO A 1 300 ? 7.413 16.993 -13.864 1.00 89.94 300 PRO A N 1
ATOM 2430 C CA . PRO A 1 300 ? 6.291 16.051 -13.977 1.00 89.94 300 PRO A CA 1
ATOM 2431 C C . PRO A 1 300 ? 6.482 14.670 -13.321 1.00 89.94 300 PRO A C 1
ATOM 2433 O O . PRO A 1 300 ? 5.504 13.957 -13.101 1.00 89.94 300 PRO A O 1
ATOM 2436 N N . ASP A 1 301 ? 7.727 14.254 -13.065 1.00 89.94 301 ASP A N 1
ATOM 2437 C CA . ASP A 1 301 ? 8.072 13.006 -12.371 1.00 89.94 301 ASP A CA 1
ATOM 2438 C C . ASP A 1 301 ? 8.397 13.207 -10.883 1.00 89.94 301 ASP A C 1
ATOM 2440 O O . ASP A 1 301 ? 8.843 12.259 -10.232 1.00 89.94 301 ASP A O 1
ATOM 2444 N N . ALA A 1 302 ? 8.186 14.415 -10.348 1.00 92.62 302 ALA A N 1
ATOM 2445 C CA . ALA A 1 302 ? 8.588 14.759 -8.995 1.00 92.62 302 ALA A CA 1
ATOM 2446 C C . ALA A 1 302 ? 7.802 13.996 -7.923 1.00 92.62 302 ALA A C 1
ATOM 2448 O O . ALA A 1 302 ? 6.608 13.713 -8.065 1.00 92.62 302 ALA A O 1
ATOM 2449 N N . LEU A 1 303 ? 8.489 13.708 -6.819 1.00 94.56 303 LEU A N 1
ATOM 2450 C CA . LEU A 1 303 ? 7.884 13.177 -5.602 1.00 94.56 303 LEU A CA 1
ATOM 2451 C C . LEU A 1 303 ? 7.702 14.281 -4.572 1.00 94.56 303 LEU A C 1
ATOM 2453 O O . LEU A 1 303 ? 8.634 15.024 -4.277 1.00 94.56 303 LEU A O 1
ATOM 2457 N N . ILE A 1 304 ? 6.523 14.346 -3.974 1.00 96.31 304 ILE A N 1
ATOM 2458 C CA . ILE A 1 304 ? 6.216 15.305 -2.921 1.00 96.31 304 ILE A CA 1
ATOM 2459 C C . ILE A 1 304 ? 5.912 14.528 -1.646 1.00 96.31 304 ILE A C 1
ATOM 2461 O O . ILE A 1 304 ? 5.064 13.642 -1.634 1.00 96.31 304 ILE A O 1
ATOM 2465 N N . PHE A 1 305 ? 6.598 14.872 -0.567 1.00 97.12 305 PHE A N 1
ATOM 2466 C CA . PHE A 1 305 ? 6.351 14.373 0.772 1.00 97.12 305 PHE A CA 1
ATOM 2467 C C . PHE A 1 305 ? 5.981 15.546 1.669 1.00 97.12 305 PHE A C 1
ATOM 2469 O O . PHE A 1 305 ? 6.819 16.408 1.934 1.00 97.12 305 PHE A O 1
ATOM 2476 N N . ILE A 1 306 ? 4.737 15.573 2.145 1.00 96.31 306 ILE A N 1
ATOM 2477 C CA . ILE A 1 306 ? 4.298 16.534 3.163 1.00 96.31 306 ILE A CA 1
ATOM 2478 C C . ILE A 1 306 ? 3.811 15.800 4.406 1.00 96.31 306 ILE A C 1
ATOM 2480 O O . ILE A 1 306 ? 3.142 14.778 4.290 1.00 96.31 306 ILE A O 1
ATOM 2484 N N . GLY A 1 307 ? 4.119 16.297 5.597 1.00 95.88 307 GLY A N 1
ATOM 2485 C CA . GLY A 1 307 ? 3.650 15.710 6.855 1.00 95.88 307 GLY A CA 1
ATOM 2486 C C . GLY A 1 307 ? 3.533 16.746 7.959 1.00 95.88 307 GLY A C 1
ATOM 2487 O O . GLY A 1 307 ? 4.073 17.843 7.833 1.00 95.88 307 GLY A O 1
ATOM 2488 N N . SER A 1 308 ? 2.832 16.396 9.033 1.00 95.12 308 SER A N 1
ATOM 2489 C CA . SER A 1 308 ? 2.678 17.264 10.204 1.00 95.12 308 SER A CA 1
ATOM 2490 C C . SER A 1 308 ? 2.728 16.459 11.488 1.00 95.12 308 SER A C 1
ATOM 2492 O O . SER A 1 308 ? 2.022 15.457 11.581 1.00 95.12 308 SER A O 1
ATOM 2494 N N . THR A 1 309 ? 3.508 16.896 12.483 1.00 94.81 309 THR A N 1
ATOM 2495 C CA . THR A 1 309 ? 3.475 16.265 13.815 1.00 94.81 309 THR A CA 1
ATOM 2496 C C . THR A 1 309 ? 2.243 16.629 14.635 1.00 94.81 309 THR A C 1
ATOM 2498 O O . THR A 1 309 ? 1.878 15.865 15.523 1.00 94.81 309 THR A O 1
ATOM 2501 N N . ASP A 1 310 ? 1.595 17.751 14.321 1.00 94.94 310 ASP A N 1
ATOM 2502 C CA . ASP A 1 310 ? 0.260 18.096 14.813 1.00 94.94 310 ASP A CA 1
ATOM 2503 C C . ASP A 1 310 ? -0.779 17.750 13.739 1.00 94.94 310 ASP A C 1
ATOM 2505 O O . ASP A 1 310 ? -0.831 18.366 12.668 1.00 94.94 310 ASP A O 1
ATOM 2509 N N . PHE A 1 311 ? -1.582 16.721 13.999 1.00 95.62 311 PHE A N 1
ATOM 2510 C CA . PHE A 1 311 ? -2.591 16.237 13.067 1.00 95.62 311 PHE A CA 1
ATOM 2511 C C . PHE A 1 311 ? -3.797 15.649 13.797 1.00 95.62 311 PHE A C 1
ATOM 2513 O O . PHE A 1 311 ? -3.722 15.200 14.939 1.00 95.62 311 PHE A O 1
ATOM 2520 N N . ASP A 1 312 ? -4.913 15.623 13.084 1.00 95.88 312 ASP A N 1
ATOM 2521 C CA . ASP A 1 312 ? -6.141 14.918 13.427 1.00 95.88 312 ASP A CA 1
ATOM 2522 C C . ASP A 1 312 ? -6.667 14.181 12.188 1.00 95.88 312 ASP A C 1
ATOM 2524 O O . ASP A 1 312 ? -6.057 14.195 11.111 1.00 95.88 312 ASP A O 1
ATOM 2528 N N . ASN A 1 313 ? -7.802 13.505 12.341 1.00 97.19 313 ASN A N 1
ATOM 2529 C CA . ASN A 1 313 ? -8.440 12.806 11.237 1.00 97.19 313 ASN A CA 1
ATOM 2530 C C . ASN A 1 313 ? -8.971 13.768 10.156 1.00 97.19 313 ASN A C 1
ATOM 2532 O O . ASN A 1 313 ? -8.948 13.425 8.975 1.00 97.19 313 ASN A O 1
ATOM 2536 N N . GLU A 1 314 ? -9.374 14.990 10.523 1.00 95.12 314 GLU A N 1
ATOM 2537 C CA . GLU A 1 314 ? -9.803 16.013 9.564 1.00 95.12 314 GLU A CA 1
ATOM 2538 C C . GLU A 1 314 ? -8.668 16.425 8.617 1.00 95.12 314 GLU A C 1
ATOM 2540 O O . GLU A 1 314 ? -8.895 16.516 7.408 1.00 95.12 314 GLU A O 1
ATOM 2545 N N . LEU A 1 315 ? -7.444 16.612 9.124 1.00 95.69 315 LEU A N 1
ATOM 2546 C CA . LEU A 1 315 ? -6.267 16.866 8.291 1.00 95.69 315 LEU A CA 1
ATOM 2547 C C . LEU A 1 315 ? -6.053 15.718 7.301 1.00 95.69 315 LEU A C 1
ATOM 2549 O O . LEU A 1 315 ? -5.899 15.973 6.109 1.00 95.69 315 LEU A O 1
ATOM 2553 N N . ILE A 1 316 ? -6.092 14.461 7.761 1.00 97.50 316 ILE A N 1
ATOM 2554 C CA . ILE A 1 316 ? -5.902 13.288 6.889 1.00 97.50 316 ILE A CA 1
ATOM 2555 C C . ILE A 1 316 ? -6.996 13.228 5.813 1.00 97.50 316 ILE A C 1
ATOM 2557 O O . ILE A 1 316 ? -6.696 13.021 4.632 1.00 97.50 316 ILE A O 1
ATOM 2561 N N . TYR A 1 317 ? -8.255 13.448 6.200 1.00 96.69 317 TYR A N 1
ATOM 2562 C CA . TYR A 1 317 ? -9.389 13.509 5.282 1.00 96.69 317 TYR A CA 1
ATOM 2563 C C . TYR A 1 317 ? -9.207 14.614 4.234 1.00 96.69 317 TYR A C 1
ATOM 2565 O O . TYR A 1 317 ? -9.280 14.328 3.038 1.00 96.69 317 TYR A O 1
ATOM 2573 N N . LYS A 1 318 ? -8.892 15.847 4.647 1.00 94.56 318 LYS A N 1
ATOM 2574 C CA . LYS A 1 318 ? -8.676 16.981 3.735 1.00 94.56 318 LYS A CA 1
ATOM 2575 C C . LYS A 1 318 ? -7.512 16.745 2.783 1.00 94.56 318 LYS A C 1
ATOM 2577 O O . LYS A 1 318 ? -7.631 17.057 1.601 1.00 94.56 318 LYS A O 1
ATOM 2582 N N . THR A 1 319 ? -6.424 16.136 3.250 1.00 95.75 319 THR A N 1
ATOM 2583 C CA . THR A 1 319 ? -5.327 15.724 2.369 1.00 95.75 319 THR A CA 1
ATOM 2584 C C . THR A 1 319 ? -5.803 14.705 1.345 1.00 95.75 319 THR A C 1
ATOM 2586 O O . THR A 1 319 ? -5.476 14.844 0.170 1.00 95.75 319 THR A O 1
ATOM 2589 N N . SER A 1 320 ? -6.624 13.724 1.740 1.00 95.50 320 SER A N 1
ATOM 2590 C CA . SER A 1 320 ? -7.133 12.685 0.829 1.00 95.50 320 SER A CA 1
ATOM 2591 C C . SER A 1 320 ? -7.894 13.238 -0.384 1.00 95.50 320 SER A C 1
ATOM 2593 O O . SER A 1 320 ? -7.889 12.617 -1.452 1.00 95.50 320 SER A O 1
ATOM 2595 N N . LEU A 1 321 ? -8.491 14.427 -0.243 1.00 94.19 321 LEU A N 1
ATOM 2596 C CA . LEU A 1 321 ? -9.229 15.109 -1.303 1.00 94.19 321 LEU A CA 1
ATOM 2597 C C . LEU A 1 321 ? -8.326 15.592 -2.445 1.00 94.19 321 LEU A C 1
ATOM 2599 O O . LEU A 1 321 ? -8.836 15.815 -3.539 1.00 94.19 321 LEU A O 1
ATOM 2603 N N . LEU A 1 322 ? -6.999 15.682 -2.260 1.00 93.12 322 LEU A N 1
ATOM 2604 C CA . LEU A 1 322 ? -6.046 16.008 -3.335 1.00 93.12 322 LEU A CA 1
ATOM 2605 C C . LEU A 1 322 ? -6.177 15.095 -4.559 1.00 93.12 322 LEU A C 1
ATOM 2607 O O . LEU A 1 322 ? -5.894 15.533 -5.674 1.00 93.12 322 LEU A O 1
ATOM 2611 N N . ASN A 1 323 ? -6.654 13.860 -4.365 1.00 91.88 323 ASN A N 1
ATOM 2612 C CA . ASN A 1 323 ? -6.948 12.928 -5.453 1.00 91.88 323 ASN A CA 1
ATOM 2613 C C . ASN A 1 323 ? -7.953 13.492 -6.485 1.00 91.88 323 ASN A C 1
ATOM 2615 O O . ASN A 1 323 ? -7.965 13.046 -7.629 1.00 91.88 323 ASN A O 1
ATOM 2619 N N . HIS A 1 324 ? -8.756 14.497 -6.113 1.00 90.69 324 HIS A N 1
ATOM 2620 C CA . HIS A 1 324 ? -9.701 15.196 -6.998 1.00 90.69 324 HIS A CA 1
ATOM 2621 C C . HIS A 1 324 ? -9.119 16.435 -7.686 1.00 90.69 324 HIS A C 1
ATOM 2623 O O . HIS A 1 324 ? -9.765 17.017 -8.553 1.00 90.69 324 HIS A O 1
ATOM 2629 N N . TYR A 1 325 ? -7.904 16.849 -7.318 1.00 90.81 325 TYR A N 1
ATOM 2630 C CA . TYR A 1 325 ? -7.272 18.095 -7.768 1.00 90.81 325 TYR A CA 1
ATOM 2631 C C . TYR A 1 325 ? -5.997 17.837 -8.587 1.00 90.81 325 TYR A C 1
ATOM 2633 O O . TYR A 1 325 ? -5.037 18.603 -8.550 1.00 90.81 325 TYR A O 1
ATOM 2641 N N . GLY A 1 326 ? -5.981 16.738 -9.349 1.00 91.06 326 GLY A N 1
ATOM 2642 C CA . GLY A 1 326 ? -4.882 16.398 -10.259 1.00 91.06 326 GLY A CA 1
ATOM 2643 C C . GLY A 1 326 ? -3.617 15.894 -9.561 1.00 91.06 326 GLY A C 1
ATOM 2644 O O . GLY A 1 326 ? -2.542 15.920 -10.164 1.00 91.06 326 GLY A O 1
ATOM 2645 N N . TRP A 1 327 ? -3.728 15.451 -8.313 1.00 93.88 327 TRP A N 1
ATOM 2646 C CA . TRP A 1 327 ? -2.665 14.777 -7.575 1.00 93.88 327 TRP A CA 1
ATOM 2647 C C . TRP A 1 327 ? -3.063 13.339 -7.281 1.00 93.88 327 TRP A C 1
ATOM 2649 O O . TRP A 1 327 ? -4.234 12.987 -7.313 1.00 93.88 327 TRP A O 1
ATOM 2659 N N . ILE A 1 328 ? -2.083 12.497 -6.976 1.00 94.94 328 ILE A N 1
ATOM 2660 C CA . ILE A 1 328 ? -2.299 11.117 -6.552 1.00 94.94 328 ILE A CA 1
ATOM 2661 C C . ILE A 1 328 ? -1.501 10.888 -5.286 1.00 94.94 328 ILE A C 1
ATOM 2663 O O . ILE A 1 328 ? -0.273 11.003 -5.280 1.00 94.94 328 ILE A O 1
ATOM 2667 N N . ILE A 1 329 ? -2.183 10.474 -4.227 1.00 96.69 329 ILE A N 1
ATOM 2668 C CA . ILE A 1 329 ? -1.510 10.050 -3.004 1.00 96.69 329 ILE A CA 1
ATOM 2669 C C . ILE A 1 329 ? -1.189 8.561 -3.107 1.00 96.69 329 ILE A C 1
ATOM 2671 O O . ILE A 1 329 ? -2.068 7.713 -3.269 1.00 96.69 329 ILE A O 1
ATOM 2675 N N . ARG A 1 330 ? 0.100 8.232 -3.037 1.00 94.62 330 ARG A N 1
ATOM 2676 C CA . ARG A 1 330 ? 0.633 6.876 -3.224 1.00 94.62 330 ARG A CA 1
ATOM 2677 C C . ARG A 1 330 ? 0.796 6.114 -1.923 1.00 94.62 330 ARG A C 1
ATOM 2679 O O . ARG A 1 330 ? 0.605 4.901 -1.925 1.00 94.62 330 ARG A O 1
ATOM 2686 N N . ASN A 1 331 ? 1.113 6.795 -0.832 1.00 96.19 331 ASN A N 1
ATOM 2687 C CA . ASN A 1 331 ? 1.169 6.231 0.512 1.00 96.19 331 ASN A CA 1
ATOM 2688 C C . ASN A 1 331 ? 0.838 7.319 1.531 1.00 96.19 331 ASN A C 1
ATOM 2690 O O . ASN A 1 331 ? 1.177 8.483 1.321 1.00 96.19 331 ASN A O 1
ATOM 2694 N N . MET A 1 332 ? 0.280 6.912 2.667 1.00 98.06 332 MET A N 1
ATOM 2695 C CA . MET A 1 332 ? 0.437 7.639 3.920 1.00 98.06 332 MET A CA 1
ATOM 2696 C C . MET A 1 332 ? 1.409 6.845 4.789 1.00 98.06 332 MET A C 1
ATOM 2698 O O . MET A 1 332 ? 1.114 5.714 5.174 1.00 98.06 332 MET A O 1
ATOM 2702 N N . LEU A 1 333 ? 2.582 7.416 5.033 1.00 98.06 333 LEU A N 1
ATOM 2703 C CA . LEU A 1 333 ? 3.616 6.848 5.881 1.00 98.06 333 LEU A CA 1
ATOM 2704 C C . LEU A 1 333 ? 3.314 7.166 7.344 1.00 98.06 333 LEU A C 1
ATOM 2706 O O . LEU A 1 333 ? 2.952 8.294 7.665 1.00 98.06 333 LEU A O 1
ATOM 2710 N N . ILE A 1 334 ? 3.516 6.191 8.221 1.00 97.75 334 ILE A N 1
ATOM 2711 C CA . ILE A 1 334 ? 3.466 6.343 9.672 1.00 97.75 334 ILE A CA 1
ATOM 2712 C C . ILE A 1 334 ? 4.896 6.482 10.175 1.00 97.75 334 ILE A C 1
ATOM 2714 O O . ILE A 1 334 ? 5.650 5.506 10.177 1.00 97.75 334 ILE A O 1
ATOM 2718 N N . ILE A 1 335 ? 5.267 7.684 10.610 1.00 96.69 335 ILE A N 1
ATOM 2719 C CA . ILE A 1 335 ? 6.576 7.936 11.214 1.00 96.69 335 ILE A CA 1
ATOM 2720 C C . ILE A 1 335 ? 6.439 7.767 12.722 1.00 96.69 335 ILE A C 1
ATOM 2722 O O . ILE A 1 335 ? 5.818 8.598 13.377 1.00 96.69 335 ILE A O 1
ATOM 2726 N N . ASN A 1 336 ? 6.972 6.675 13.270 1.00 94.56 336 ASN A N 1
ATOM 2727 C CA . ASN A 1 336 ? 6.943 6.404 14.705 1.00 94.56 336 ASN A CA 1
ATOM 2728 C C . ASN A 1 336 ? 8.116 7.096 15.412 1.00 94.56 336 ASN A C 1
ATOM 2730 O O . ASN A 1 336 ? 9.278 6.777 15.160 1.00 94.56 336 ASN A O 1
ATOM 2734 N N . THR A 1 337 ? 7.798 7.966 16.367 1.00 88.00 337 THR A N 1
ATOM 2735 C CA . THR A 1 337 ? 8.751 8.652 17.242 1.00 88.00 337 THR A CA 1
ATOM 2736 C C . THR A 1 337 ? 8.454 8.300 18.699 1.00 88.00 337 THR A C 1
ATOM 2738 O O . THR A 1 337 ? 7.702 8.993 19.380 1.00 88.00 337 THR A O 1
ATOM 2741 N N . GLY A 1 338 ? 9.019 7.198 19.197 1.00 84.31 338 GLY A N 1
ATOM 2742 C CA . GLY A 1 338 ? 8.901 6.831 20.616 1.00 84.31 338 GLY A CA 1
ATOM 2743 C C . GLY A 1 338 ? 7.511 6.339 21.044 1.00 84.31 338 GLY A C 1
ATOM 2744 O O . GLY A 1 338 ? 7.113 6.535 22.188 1.00 84.31 338 GLY A O 1
ATOM 2745 N N . GLY A 1 339 ? 6.760 5.697 20.146 1.00 85.25 339 GLY A N 1
ATOM 2746 C CA . GLY A 1 339 ? 5.437 5.127 20.432 1.00 85.25 339 GLY A CA 1
ATOM 2747 C C . GLY A 1 339 ? 4.266 6.059 20.116 1.00 85.25 339 GLY A C 1
ATOM 2748 O O . GLY A 1 339 ? 3.121 5.610 20.129 1.00 85.25 339 GLY A O 1
ATOM 2749 N N . VAL A 1 340 ? 4.533 7.318 19.779 1.00 90.00 340 VAL A N 1
ATOM 2750 C CA . VAL A 1 340 ? 3.594 8.194 19.064 1.00 90.00 340 VAL A CA 1
ATOM 2751 C C . VAL A 1 340 ? 3.978 8.243 17.589 1.00 90.00 340 VAL A C 1
ATOM 2753 O O . VAL A 1 340 ? 5.082 7.844 17.222 1.00 90.00 340 VAL A O 1
ATOM 2756 N N . PHE A 1 341 ? 3.073 8.697 16.730 1.00 95.25 341 PHE A N 1
ATOM 2757 C CA . PHE A 1 341 ? 3.351 8.789 15.303 1.00 95.25 341 PHE A CA 1
ATOM 2758 C C . PHE A 1 341 ? 2.841 10.082 14.706 1.00 95.25 341 PHE A C 1
ATOM 2760 O O . PHE A 1 341 ? 2.010 10.749 15.313 1.00 95.25 341 PHE A O 1
ATOM 2767 N N . PHE A 1 342 ? 3.293 10.368 13.491 1.00 96.19 342 PHE A N 1
ATOM 2768 C CA . PHE A 1 342 ? 2.685 11.365 12.628 1.00 96.19 342 PHE A CA 1
ATOM 2769 C C . PHE A 1 342 ? 2.645 10.899 11.164 1.00 96.19 342 PHE A C 1
ATOM 2771 O O . PHE A 1 342 ? 3.491 10.089 10.760 1.00 96.19 342 PHE A O 1
ATOM 2778 N N . PRO A 1 343 ? 1.659 11.357 10.367 1.00 97.62 343 PRO A N 1
ATOM 2779 C CA . PRO A 1 343 ? 1.533 10.973 8.971 1.00 97.62 343 PRO A CA 1
ATOM 2780 C C . PRO A 1 343 ? 2.451 11.803 8.061 1.00 97.62 343 PRO A C 1
ATOM 2782 O O . PRO A 1 343 ? 2.569 13.023 8.205 1.00 97.62 343 PRO A O 1
ATOM 2785 N N . VAL A 1 344 ? 3.052 11.147 7.068 1.00 98.19 344 VAL A N 1
ATOM 2786 C CA . VAL A 1 344 ? 3.713 11.793 5.922 1.00 98.19 344 VAL A CA 1
ATOM 2787 C C . VAL A 1 344 ? 3.118 11.236 4.634 1.00 98.19 344 VAL A C 1
ATOM 2789 O O . VAL A 1 344 ? 3.100 10.029 4.415 1.00 98.19 344 VAL A O 1
ATOM 2792 N N . PHE A 1 345 ? 2.633 12.100 3.757 1.00 98.38 345 PHE A N 1
ATOM 2793 C CA . PHE A 1 345 ? 1.925 11.721 2.540 1.00 98.38 345 PHE A CA 1
ATOM 2794 C C . PHE A 1 345 ? 2.875 11.750 1.351 1.00 98.38 345 PHE A C 1
ATOM 2796 O O . PHE A 1 345 ? 3.461 12.788 1.062 1.00 98.38 345 PHE A O 1
ATOM 2803 N N . MET A 1 346 ? 3.000 10.622 0.652 1.00 97.44 346 MET A N 1
ATOM 2804 C CA . MET A 1 346 ? 3.697 10.536 -0.630 1.00 97.44 346 MET A CA 1
ATOM 2805 C C . MET A 1 346 ? 2.723 10.915 -1.745 1.00 97.44 346 MET A C 1
ATOM 2807 O O . MET A 1 346 ? 1.778 10.174 -2.016 1.00 97.44 346 MET A O 1
ATOM 2811 N N . ILE A 1 347 ? 2.965 12.040 -2.402 1.00 96.75 347 ILE A N 1
ATOM 2812 C CA . ILE A 1 347 ? 2.093 12.668 -3.392 1.00 96.75 347 ILE A CA 1
ATOM 2813 C C . ILE A 1 347 ? 2.850 12.769 -4.717 1.00 96.75 347 ILE A C 1
ATOM 2815 O O . ILE A 1 347 ? 4.040 13.085 -4.750 1.00 96.75 347 ILE A O 1
ATOM 2819 N N . VAL A 1 348 ? 2.161 12.479 -5.817 1.00 95.06 348 VAL A N 1
ATOM 2820 C CA . VAL A 1 348 ? 2.702 12.568 -7.179 1.00 95.06 348 VAL A CA 1
ATOM 2821 C C . VAL A 1 348 ? 1.692 13.239 -8.096 1.00 95.06 348 VAL A C 1
ATOM 2823 O O . VAL A 1 348 ? 0.489 13.163 -7.856 1.00 95.06 348 VAL A O 1
ATOM 2826 N N . ASP A 1 349 ? 2.167 13.870 -9.165 1.00 92.75 349 ASP A N 1
ATOM 2827 C CA . ASP A 1 349 ? 1.292 14.426 -10.199 1.00 92.75 349 ASP A CA 1
ATOM 2828 C C . ASP A 1 349 ? 0.484 13.299 -10.881 1.00 92.75 349 ASP A C 1
ATOM 2830 O O . ASP A 1 349 ? 1.054 12.254 -11.255 1.00 92.75 349 ASP A O 1
ATOM 2834 N N . ASP A 1 350 ? -0.821 13.519 -11.108 1.00 89.88 350 ASP A N 1
ATOM 2835 C CA . ASP A 1 350 ? -1.686 12.678 -11.964 1.00 89.88 350 ASP A CA 1
ATOM 2836 C C . ASP A 1 350 ? -1.349 12.861 -13.457 1.00 89.88 350 ASP A C 1
ATOM 2838 O O . ASP A 1 350 ? -2.181 13.042 -14.348 1.00 89.88 350 ASP A O 1
ATOM 2842 N N . ASN A 1 351 ? -0.055 12.848 -13.751 1.00 82.88 351 ASN A N 1
ATOM 2843 C CA . ASN A 1 351 ? 0.458 12.935 -15.093 1.00 82.88 351 ASN A CA 1
ATOM 2844 C C . ASN A 1 351 ? 0.399 11.563 -15.761 1.00 82.88 351 ASN A C 1
ATOM 2846 O O . ASN A 1 351 ? 1.044 10.617 -15.302 1.00 82.88 351 ASN A O 1
ATOM 2850 N N . LYS A 1 352 ? -0.308 11.445 -16.884 1.00 79.69 352 LYS A N 1
ATOM 2851 C CA . LYS A 1 352 ? -0.355 10.193 -17.660 1.00 79.69 352 LYS A CA 1
ATOM 2852 C C . LYS A 1 352 ? 0.819 10.030 -18.627 1.00 79.69 352 LYS A C 1
ATOM 2854 O O . LYS A 1 352 ? 1.000 8.948 -19.167 1.00 79.69 352 LYS A O 1
ATOM 2859 N N . LYS A 1 353 ? 1.618 11.078 -18.854 1.00 80.38 353 LYS A N 1
ATOM 2860 C CA . LYS A 1 353 ? 2.712 11.089 -19.837 1.00 80.38 353 LYS A CA 1
ATOM 2861 C C . LYS A 1 353 ? 4.034 10.570 -19.271 1.00 80.38 353 LYS A C 1
ATOM 2863 O O . LYS A 1 353 ? 4.791 9.935 -20.004 1.00 80.38 353 LYS A O 1
ATOM 2868 N N . TYR A 1 354 ? 4.308 10.847 -17.996 1.00 80.06 354 TYR A N 1
ATOM 2869 C CA . TYR A 1 354 ? 5.562 10.490 -17.331 1.00 80.06 354 TYR A CA 1
ATOM 2870 C C . TYR A 1 354 ? 5.303 9.676 -16.055 1.00 80.06 354 TYR A C 1
ATOM 2872 O O . TYR A 1 354 ? 4.444 10.008 -15.230 1.00 80.06 354 TYR A O 1
ATOM 2880 N N . GLU A 1 355 ? 6.060 8.593 -15.896 1.00 83.50 355 GLU A N 1
ATOM 2881 C CA . GLU A 1 355 ? 6.177 7.881 -14.622 1.00 83.50 355 GLU A CA 1
ATOM 2882 C C . GLU A 1 355 ? 6.961 8.733 -13.613 1.00 83.50 355 GLU A C 1
ATOM 2884 O O . GLU A 1 355 ? 7.946 9.368 -13.981 1.00 83.50 355 GLU A O 1
ATOM 2889 N N . TYR A 1 356 ? 6.517 8.746 -12.352 1.00 88.44 356 TYR A N 1
ATOM 2890 C CA . TYR A 1 356 ? 7.219 9.455 -11.281 1.00 88.44 356 TYR A CA 1
ATOM 2891 C C . TYR A 1 356 ? 8.475 8.696 -10.844 1.00 88.44 356 TYR A C 1
ATOM 2893 O O . TYR A 1 356 ? 8.524 7.464 -10.879 1.00 88.44 356 TYR A O 1
ATOM 2901 N N . LEU A 1 357 ? 9.486 9.429 -10.392 1.00 86.00 357 LEU A N 1
ATOM 2902 C CA . LEU A 1 357 ? 10.771 8.867 -10.005 1.00 86.00 357 LEU A CA 1
ATOM 2903 C C . LEU A 1 357 ? 10.759 8.456 -8.531 1.00 86.00 357 LEU A C 1
ATOM 2905 O O . LEU A 1 357 ? 10.961 9.288 -7.660 1.00 86.00 357 LEU A O 1
ATOM 2909 N N . PHE A 1 358 ? 10.565 7.168 -8.248 1.00 90.44 358 PHE A N 1
ATOM 2910 C CA . PHE A 1 358 ? 10.696 6.615 -6.895 1.00 90.44 358 PHE A CA 1
ATOM 2911 C C . PHE A 1 358 ? 11.806 5.572 -6.840 1.00 90.44 358 PHE A C 1
ATOM 2913 O O . PHE A 1 358 ? 11.604 4.405 -7.184 1.00 90.44 358 PHE A O 1
ATOM 2920 N N . ASN A 1 359 ? 12.997 5.992 -6.408 1.00 87.44 359 ASN A N 1
ATOM 2921 C CA . ASN A 1 359 ? 14.135 5.089 -6.306 1.00 87.44 359 ASN A CA 1
ATOM 2922 C C . ASN A 1 359 ? 14.129 4.326 -4.976 1.00 87.44 359 ASN A C 1
ATOM 2924 O O . ASN A 1 359 ? 14.793 4.697 -4.006 1.00 87.44 359 ASN A O 1
ATOM 2928 N N . LEU A 1 360 ? 13.390 3.218 -4.965 1.00 85.25 360 LEU A N 1
ATOM 2929 C CA . LEU A 1 360 ? 13.279 2.323 -3.818 1.00 85.25 360 LEU A CA 1
ATOM 2930 C C . LEU A 1 360 ? 14.624 1.709 -3.401 1.00 85.25 360 LEU A C 1
ATOM 2932 O O . LEU A 1 360 ? 14.843 1.475 -2.217 1.00 85.25 360 LEU A O 1
ATOM 2936 N N . ASP A 1 361 ? 15.536 1.470 -4.347 1.00 81.25 361 ASP A N 1
ATOM 2937 C CA . ASP A 1 361 ? 16.832 0.839 -4.070 1.00 81.25 361 ASP A CA 1
ATOM 2938 C C . ASP A 1 361 ? 17.736 1.707 -3.192 1.00 81.25 361 ASP A C 1
ATOM 2940 O O . ASP A 1 361 ? 18.629 1.189 -2.527 1.00 81.25 361 ASP A O 1
ATOM 2944 N N . ASN A 1 362 ? 17.497 3.019 -3.158 1.00 84.31 362 ASN A N 1
ATOM 2945 C CA . ASN A 1 362 ? 18.247 3.930 -2.302 1.00 84.31 362 ASN A CA 1
ATOM 2946 C C . ASN A 1 362 ? 17.868 3.843 -0.826 1.00 84.31 362 ASN A C 1
ATOM 2948 O O . ASN A 1 362 ? 18.621 4.356 -0.004 1.00 84.31 362 ASN A O 1
ATOM 2952 N N . ILE A 1 363 ? 16.720 3.240 -0.521 1.00 86.69 363 ILE A N 1
ATOM 2953 C CA . ILE A 1 363 ? 16.116 3.208 0.814 1.00 86.69 363 ILE A CA 1
ATOM 2954 C C . ILE A 1 363 ? 15.737 1.781 1.242 1.00 86.69 363 ILE A C 1
ATOM 2956 O O . ILE A 1 363 ? 14.926 1.588 2.150 1.00 86.69 363 ILE A O 1
ATOM 2960 N N . ARG A 1 364 ? 16.282 0.757 0.570 1.00 85.06 364 ARG A N 1
ATOM 2961 C CA . ARG A 1 364 ? 16.072 -0.644 0.955 1.00 85.06 364 ARG A CA 1
ATOM 2962 C C . ARG A 1 364 ? 16.654 -0.913 2.334 1.00 85.06 364 ARG A C 1
ATOM 2964 O O . ARG A 1 364 ? 17.746 -0.464 2.661 1.00 85.06 364 ARG A O 1
ATOM 2971 N N . ILE A 1 365 ? 15.929 -1.707 3.115 1.00 79.75 365 ILE A N 1
ATOM 2972 C CA . ILE A 1 365 ? 16.371 -2.139 4.438 1.00 79.75 365 ILE A CA 1
ATOM 2973 C C . ILE A 1 365 ? 17.347 -3.305 4.242 1.00 79.75 365 ILE A C 1
ATOM 2975 O O . ILE A 1 365 ? 16.922 -4.346 3.721 1.00 79.75 365 ILE A O 1
ATOM 2979 N N . PRO A 1 366 ? 18.622 -3.177 4.644 1.00 70.62 366 PRO A N 1
ATOM 2980 C CA . PRO A 1 366 ? 19.592 -4.254 4.499 1.00 70.62 366 PRO A CA 1
ATOM 2981 C C . PRO A 1 366 ? 19.161 -5.501 5.285 1.00 70.62 366 PRO A C 1
ATOM 2983 O O . PRO A 1 366 ? 18.414 -5.440 6.268 1.00 70.62 366 PRO A O 1
ATOM 2986 N N . HIS A 1 367 ? 19.605 -6.674 4.837 1.00 64.31 367 HIS A N 1
ATOM 2987 C CA . HIS A 1 367 ? 19.382 -7.902 5.595 1.00 64.31 367 HIS A CA 1
ATOM 2988 C C . HIS A 1 367 ? 20.259 -7.917 6.853 1.00 64.31 367 HIS A C 1
ATOM 2990 O O . HIS A 1 367 ? 21.413 -7.516 6.817 1.00 64.31 367 HIS A O 1
ATOM 2996 N N . LYS A 1 368 ? 19.726 -8.442 7.966 1.00 54.00 368 LYS A N 1
ATOM 2997 C CA . LYS A 1 368 ? 20.480 -8.605 9.228 1.00 54.00 368 LYS A CA 1
ATOM 2998 C C . LYS A 1 368 ? 21.637 -9.612 9.137 1.00 54.00 368 LYS A C 1
ATOM 3000 O O . LYS A 1 368 ? 22.426 -9.714 10.064 1.00 54.00 368 LYS A O 1
ATOM 3005 N N . SER A 1 369 ? 21.703 -10.377 8.055 1.00 52.25 369 SER A N 1
ATOM 3006 C CA . SER A 1 369 ? 22.722 -11.385 7.795 1.00 52.25 369 SER A CA 1
ATOM 3007 C C . SER A 1 369 ? 23.085 -11.318 6.316 1.00 52.25 369 SER A C 1
ATOM 3009 O O . SER A 1 369 ? 22.247 -11.660 5.475 1.00 52.25 369 SER A O 1
ATOM 3011 N N . ASN A 1 370 ? 24.311 -10.898 6.000 1.00 49.62 370 ASN A N 1
ATOM 3012 C CA . ASN A 1 370 ? 24.930 -11.262 4.730 1.00 49.62 370 ASN A CA 1
ATOM 3013 C C . ASN A 1 370 ? 25.177 -12.764 4.816 1.00 49.62 370 ASN A C 1
ATOM 3015 O O . ASN A 1 370 ? 26.006 -13.214 5.602 1.00 49.62 370 ASN A O 1
ATOM 3019 N N . VAL A 1 371 ? 24.364 -13.552 4.120 1.00 53.34 371 VAL A N 1
ATOM 3020 C CA . VAL A 1 371 ? 24.583 -14.994 4.080 1.00 53.34 371 VAL A CA 1
ATOM 3021 C C . VAL A 1 371 ? 25.577 -15.238 2.957 1.00 53.34 371 VAL A C 1
ATOM 3023 O O . VAL A 1 371 ? 25.175 -15.360 1.802 1.00 53.34 371 VAL A O 1
ATOM 3026 N N . ASP A 1 372 ? 26.864 -15.281 3.296 1.00 56.19 372 ASP A N 1
ATOM 3027 C CA . ASP A 1 372 ? 27.858 -15.896 2.422 1.00 56.19 372 ASP A CA 1
ATOM 3028 C C . ASP A 1 372 ? 27.550 -17.392 2.372 1.00 56.19 372 ASP A C 1
ATOM 3030 O O . ASP A 1 372 ? 27.723 -18.131 3.341 1.00 56.19 372 ASP A O 1
ATOM 3034 N N . ILE A 1 373 ? 26.978 -17.819 1.252 1.00 61.97 373 ILE A N 1
ATOM 3035 C CA . ILE A 1 373 ? 26.665 -19.221 0.999 1.00 61.97 373 ILE A CA 1
ATOM 3036 C C . ILE A 1 373 ? 27.891 -19.827 0.319 1.00 61.97 373 ILE A C 1
ATOM 3038 O O . ILE A 1 373 ? 28.252 -19.395 -0.777 1.00 61.97 373 ILE A O 1
ATOM 3042 N N . ASP A 1 374 ? 28.508 -20.824 0.954 1.00 69.75 374 ASP A N 1
ATOM 3043 C CA . ASP A 1 374 ? 29.477 -21.696 0.288 1.00 69.75 374 ASP A CA 1
ATOM 3044 C C . ASP A 1 374 ? 28.713 -22.725 -0.558 1.00 69.75 374 ASP A C 1
ATOM 3046 O O . ASP A 1 374 ? 27.821 -23.423 -0.066 1.00 69.75 374 ASP A O 1
ATOM 3050 N N . TRP A 1 375 ? 29.016 -22.772 -1.852 1.00 77.94 375 TRP A N 1
ATOM 3051 C CA . TRP A 1 375 ? 28.322 -23.600 -2.838 1.00 77.94 375 TRP A CA 1
ATOM 3052 C C . TRP A 1 375 ? 29.128 -24.820 -3.277 1.00 77.94 375 TRP A C 1
ATOM 3054 O O . TRP A 1 375 ? 28.638 -25.590 -4.103 1.00 77.94 375 TRP A O 1
ATOM 3064 N N . LYS A 1 376 ? 30.334 -25.023 -2.734 1.00 80.38 376 LYS A N 1
ATOM 3065 C CA . LYS A 1 376 ? 31.253 -26.091 -3.166 1.00 80.38 376 LYS A CA 1
ATOM 3066 C C . LYS A 1 376 ? 30.665 -27.503 -3.072 1.00 80.38 376 LYS A C 1
ATOM 3068 O O . LYS A 1 376 ? 31.022 -28.351 -3.882 1.00 80.38 376 LYS A O 1
ATOM 3073 N N . ASP A 1 377 ? 29.732 -27.737 -2.149 1.00 75.50 377 ASP A N 1
ATOM 3074 C CA . ASP A 1 377 ? 29.110 -29.053 -1.931 1.00 75.50 377 ASP A CA 1
ATOM 3075 C C . ASP A 1 377 ? 27.843 -29.299 -2.776 1.00 75.50 377 ASP A C 1
ATOM 3077 O O . ASP A 1 377 ? 27.171 -30.328 -2.629 1.00 75.50 377 ASP A O 1
ATOM 3081 N N . ILE A 1 378 ? 27.462 -28.356 -3.644 1.00 78.12 378 ILE A N 1
ATOM 3082 C CA . ILE A 1 378 ? 26.238 -28.439 -4.449 1.00 78.12 378 ILE A CA 1
ATOM 3083 C C . ILE A 1 378 ? 26.587 -28.828 -5.887 1.00 78.12 378 ILE A C 1
ATOM 3085 O O . ILE A 1 378 ? 27.299 -28.121 -6.592 1.00 78.12 378 ILE A O 1
ATOM 3089 N N . ASN A 1 379 ? 26.032 -29.952 -6.350 1.00 82.19 379 ASN A N 1
ATOM 3090 C CA . ASN A 1 379 ? 26.114 -30.344 -7.754 1.00 82.19 379 ASN A CA 1
ATOM 3091 C C . ASN A 1 379 ? 24.977 -29.691 -8.552 1.00 82.19 379 ASN A C 1
ATOM 3093 O O . ASN A 1 379 ? 23.808 -30.007 -8.335 1.00 82.19 379 ASN A O 1
ATOM 3097 N N . PHE A 1 380 ? 25.334 -28.811 -9.486 1.00 83.81 380 PHE A N 1
ATOM 3098 C CA . PHE A 1 380 ? 24.385 -28.092 -10.341 1.00 83.81 380 PHE A CA 1
ATOM 3099 C C . PHE A 1 380 ? 24.024 -28.837 -11.635 1.00 83.81 380 PHE A C 1
ATOM 3101 O O . PHE A 1 380 ? 23.115 -28.415 -12.349 1.00 83.81 380 PHE A O 1
ATOM 3108 N N . VAL A 1 381 ? 24.696 -29.948 -11.952 1.00 85.50 381 VAL A N 1
ATOM 3109 C CA . VAL A 1 381 ? 24.319 -30.800 -13.089 1.00 85.50 381 VAL A CA 1
ATOM 3110 C C . VAL A 1 381 ? 22.934 -31.403 -12.839 1.00 85.50 381 VAL A C 1
ATOM 3112 O O . VAL A 1 381 ? 22.647 -31.900 -11.752 1.00 85.50 381 VAL A O 1
ATOM 3115 N N . GLY A 1 382 ? 22.064 -31.342 -13.845 1.00 78.94 382 GLY A N 1
ATOM 3116 C CA . GLY A 1 382 ? 20.668 -31.776 -13.769 1.00 78.94 382 GLY A CA 1
ATOM 3117 C C . GLY A 1 382 ? 19.679 -30.677 -13.367 1.00 78.94 382 GLY A C 1
ATOM 3118 O O . GLY A 1 382 ? 18.472 -30.905 -13.434 1.00 78.94 382 GLY A O 1
ATOM 3119 N N . TYR A 1 383 ? 20.144 -29.481 -12.985 1.00 86.12 383 TYR A N 1
ATOM 3120 C CA . TYR A 1 383 ? 19.242 -28.363 -12.702 1.00 86.12 383 TYR A CA 1
ATOM 3121 C C . TYR A 1 383 ? 18.492 -27.932 -13.965 1.00 86.12 383 TYR A C 1
ATOM 3123 O O . TYR A 1 383 ? 19.081 -27.7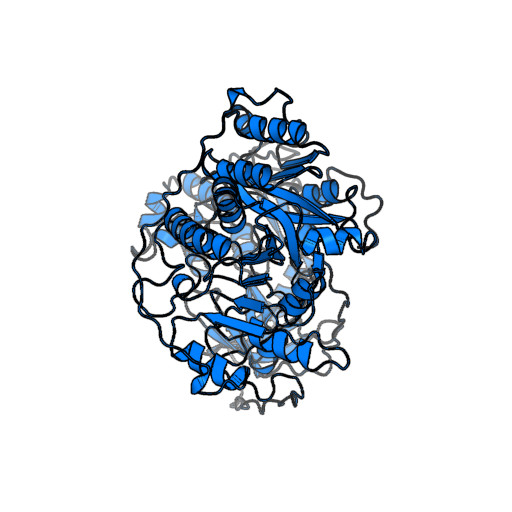87 -15.040 1.00 86.12 383 TYR A O 1
ATOM 3131 N N . LYS A 1 384 ? 17.188 -27.679 -13.809 1.00 91.50 384 LYS A N 1
ATOM 3132 C CA . LYS A 1 384 ? 16.333 -27.150 -14.876 1.00 91.50 384 LYS A CA 1
ATOM 3133 C C . LYS A 1 384 ? 16.739 -25.722 -15.227 1.00 91.50 384 LYS A C 1
ATOM 3135 O O . LYS A 1 384 ? 17.022 -24.911 -14.342 1.00 91.50 384 LYS A O 1
ATOM 3140 N N . VAL A 1 385 ? 16.687 -25.413 -16.512 1.00 91.69 385 VAL A N 1
ATOM 3141 C CA . VAL A 1 385 ? 16.847 -24.078 -17.081 1.00 91.69 385 VAL A CA 1
ATOM 3142 C C . VAL A 1 385 ? 15.560 -23.733 -17.818 1.00 91.69 385 VAL A C 1
ATOM 3144 O O . VAL A 1 385 ? 15.073 -24.537 -18.605 1.00 91.69 385 VAL A O 1
ATOM 3147 N N . ILE A 1 386 ? 14.987 -22.564 -17.546 1.00 92.81 386 ILE A N 1
ATOM 3148 C CA . ILE A 1 386 ? 13.744 -22.108 -18.173 1.00 92.81 386 ILE A CA 1
ATOM 3149 C C . ILE A 1 386 ? 13.985 -20.750 -18.819 1.00 92.81 386 ILE A C 1
ATOM 3151 O O . ILE A 1 386 ? 14.356 -19.781 -18.147 1.00 92.81 386 ILE A O 1
ATOM 3155 N N . ASP A 1 387 ? 13.733 -20.667 -20.116 1.00 92.31 387 ASP A N 1
ATOM 3156 C CA . ASP A 1 387 ? 13.753 -19.430 -20.874 1.00 92.31 387 ASP A CA 1
ATOM 3157 C C . ASP A 1 387 ? 12.328 -18.928 -21.114 1.00 92.31 387 ASP A C 1
ATOM 3159 O O . ASP A 1 387 ? 11.540 -19.563 -21.809 1.00 92.31 387 ASP A O 1
ATOM 3163 N N . LYS A 1 388 ? 12.005 -17.776 -20.518 1.00 90.06 388 LYS A N 1
ATOM 3164 C CA . LYS A 1 388 ? 10.746 -17.041 -20.740 1.00 90.06 388 LYS A CA 1
ATOM 3165 C C . LYS A 1 388 ? 10.983 -15.660 -21.352 1.00 90.06 388 LYS A C 1
ATOM 3167 O O . LYS A 1 388 ? 10.080 -14.826 -21.344 1.00 90.06 388 LYS A O 1
ATOM 3172 N N . LEU A 1 389 ? 12.214 -15.365 -21.772 1.00 87.62 389 LEU A N 1
ATOM 3173 C CA . LEU A 1 389 ? 12.557 -14.079 -22.376 1.00 87.62 389 LEU A CA 1
ATOM 3174 C C . LEU A 1 389 ? 12.035 -13.997 -23.819 1.00 87.62 389 LEU A C 1
ATOM 3176 O O . LEU A 1 389 ? 11.704 -12.914 -24.303 1.00 87.62 389 LEU A O 1
ATOM 3180 N N . HIS A 1 390 ? 11.957 -15.157 -24.462 1.00 83.56 390 HIS A N 1
ATOM 3181 C CA . HIS A 1 390 ? 11.419 -15.387 -25.793 1.00 83.56 390 HIS A CA 1
ATOM 3182 C C . HIS A 1 390 ? 9.891 -15.543 -25.771 1.00 83.56 390 HIS A C 1
ATOM 3184 O O . HIS A 1 390 ? 9.288 -15.807 -24.729 1.00 83.56 390 HIS A O 1
ATOM 3190 N N . LYS A 1 391 ? 9.239 -15.388 -26.932 1.00 81.38 391 LYS A N 1
ATOM 3191 C CA . LYS A 1 391 ? 7.765 -15.496 -27.036 1.00 81.38 391 LYS A CA 1
ATOM 3192 C C . LYS A 1 391 ? 7.235 -16.882 -26.656 1.00 81.38 391 LYS A C 1
ATOM 3194 O O . LYS A 1 391 ? 6.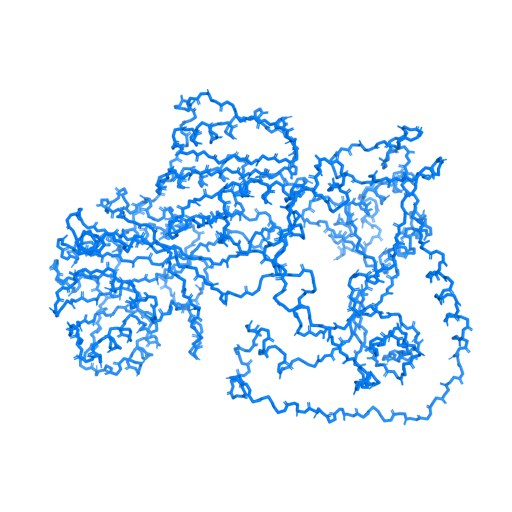126 -16.985 -26.138 1.00 81.38 391 LYS A O 1
ATOM 3199 N N . ASN A 1 392 ? 8.028 -17.919 -26.915 1.00 84.69 392 ASN A N 1
ATOM 3200 C CA . ASN A 1 392 ? 7.734 -19.296 -26.542 1.00 84.69 392 ASN A CA 1
ATOM 3201 C C . ASN A 1 392 ? 8.668 -19.720 -25.410 1.00 84.69 392 ASN A C 1
ATOM 3203 O O . ASN A 1 392 ? 9.877 -19.512 -25.500 1.00 84.69 392 ASN A O 1
ATOM 3207 N N . GLU A 1 393 ? 8.103 -20.332 -24.371 1.00 89.19 393 GLU A N 1
ATOM 3208 C CA . GLU A 1 393 ? 8.889 -20.889 -23.273 1.00 89.19 393 GLU A CA 1
ATOM 3209 C C . GLU A 1 393 ? 9.728 -22.071 -23.772 1.00 89.19 393 GLU A C 1
ATOM 3211 O O . GLU A 1 393 ? 9.204 -22.974 -24.429 1.00 89.19 393 GLU A O 1
ATOM 3216 N N . LEU A 1 394 ? 11.023 -22.063 -23.457 1.00 90.25 394 LEU A N 1
ATOM 3217 C CA . LEU A 1 394 ? 11.949 -23.144 -23.786 1.00 90.25 394 LEU A CA 1
ATOM 3218 C C . LEU A 1 394 ? 12.576 -23.682 -22.500 1.00 90.25 394 LEU A C 1
ATOM 3220 O O . LEU A 1 394 ? 13.107 -22.920 -21.693 1.00 90.25 394 LEU A O 1
ATOM 3224 N N . ASN A 1 395 ? 12.530 -24.999 -22.318 1.00 92.81 395 ASN A N 1
ATOM 3225 C CA . ASN A 1 395 ? 13.155 -25.658 -21.179 1.00 92.81 395 ASN A CA 1
ATOM 3226 C C . ASN A 1 395 ? 14.464 -26.328 -21.598 1.00 92.81 395 ASN A C 1
ATOM 3228 O O . ASN A 1 395 ? 14.662 -26.704 -22.756 1.00 92.81 395 ASN A O 1
ATOM 3232 N N . GLY A 1 396 ? 15.363 -26.449 -20.634 1.00 92.00 396 GLY A N 1
ATOM 3233 C CA . GLY A 1 396 ? 16.624 -27.147 -20.773 1.00 92.00 396 GLY A CA 1
ATOM 3234 C C . GLY A 1 396 ? 17.138 -27.645 -19.431 1.00 92.00 396 GLY A C 1
ATOM 3235 O O . GLY A 1 396 ? 16.514 -27.459 -18.382 1.00 92.00 396 GLY A O 1
ATOM 3236 N N . VAL A 1 397 ? 18.295 -28.290 -19.466 1.00 90.06 397 VAL A N 1
ATOM 3237 C CA . VAL A 1 397 ? 18.951 -28.876 -18.298 1.00 90.06 397 VAL A CA 1
ATOM 3238 C C . VAL A 1 397 ? 20.445 -28.587 -18.356 1.00 90.06 397 VAL A C 1
ATOM 3240 O O . VAL A 1 397 ? 21.067 -28.674 -19.416 1.00 90.06 397 VAL A O 1
ATOM 3243 N N . ILE A 1 398 ? 21.036 -28.253 -17.209 1.00 89.06 398 ILE A N 1
ATOM 3244 C CA . ILE A 1 398 ? 22.491 -28.138 -17.077 1.00 89.06 398 ILE A CA 1
ATOM 3245 C C . ILE A 1 398 ? 23.107 -29.534 -17.188 1.00 89.06 398 ILE A C 1
ATOM 3247 O O . ILE A 1 398 ? 22.848 -30.391 -16.345 1.00 89.06 398 ILE A O 1
ATOM 3251 N N . ILE A 1 399 ? 23.954 -29.756 -18.189 1.00 90.25 399 ILE A N 1
ATOM 3252 C CA . ILE A 1 399 ? 24.608 -31.055 -18.422 1.00 90.25 399 ILE A CA 1
ATOM 3253 C C . ILE A 1 399 ? 26.043 -31.104 -17.888 1.00 90.25 399 ILE A C 1
ATOM 3255 O O . ILE A 1 399 ? 26.543 -32.178 -17.566 1.00 90.25 399 ILE A O 1
ATOM 3259 N N . SER A 1 400 ? 26.706 -29.953 -17.749 1.00 87.94 400 SER A N 1
ATOM 3260 C CA . SER A 1 400 ? 28.029 -29.860 -17.124 1.00 87.94 400 SER A CA 1
ATOM 3261 C C . SER A 1 400 ? 28.342 -28.434 -16.674 1.00 87.94 400 SER A C 1
ATOM 3263 O O . SER A 1 400 ? 27.915 -27.470 -17.311 1.00 87.94 400 SER A O 1
ATOM 3265 N N . VAL A 1 401 ? 29.168 -28.302 -15.637 1.00 89.62 401 VAL A N 1
ATOM 3266 C CA . VAL A 1 401 ? 29.733 -27.020 -15.192 1.00 89.62 401 VAL A CA 1
ATOM 3267 C C . VAL A 1 401 ? 31.143 -26.866 -15.762 1.00 89.62 401 VAL A C 1
ATOM 3269 O O . VAL A 1 401 ? 31.936 -27.801 -15.694 1.00 89.62 401 VAL A O 1
ATOM 3272 N N . ILE A 1 402 ? 31.430 -25.712 -16.362 1.00 89.75 402 ILE A N 1
ATOM 3273 C CA . ILE A 1 402 ? 32.697 -25.409 -17.048 1.00 89.75 402 ILE A CA 1
ATOM 3274 C C . ILE A 1 402 ? 33.642 -24.660 -16.109 1.00 89.75 402 ILE A C 1
ATOM 3276 O O . ILE A 1 402 ? 34.815 -24.998 -16.004 1.00 89.75 402 ILE A O 1
ATOM 3280 N N . GLU A 1 403 ? 33.120 -23.644 -15.425 1.00 90.56 403 GLU A N 1
ATOM 3281 C CA . GLU A 1 403 ? 33.875 -22.785 -14.513 1.00 90.56 403 GLU A CA 1
ATOM 3282 C C . GLU A 1 403 ? 32.997 -22.429 -13.312 1.00 90.56 403 GLU A C 1
ATOM 3284 O O . GLU A 1 403 ? 31.786 -22.237 -13.463 1.00 90.56 403 GLU A O 1
ATOM 3289 N N . ASN A 1 404 ? 33.616 -22.309 -12.137 1.00 89.38 404 ASN A N 1
ATOM 3290 C CA . ASN A 1 404 ? 32.983 -21.862 -10.900 1.00 89.38 404 ASN A CA 1
ATOM 3291 C C . ASN A 1 404 ? 33.575 -20.527 -10.435 1.00 89.38 404 ASN A C 1
ATOM 3293 O O . ASN A 1 404 ? 34.763 -20.260 -10.601 1.00 89.38 404 ASN A O 1
ATOM 3297 N N . TYR A 1 405 ? 32.753 -19.726 -9.768 1.00 87.44 405 TYR A N 1
ATOM 3298 C CA . TYR A 1 405 ? 33.191 -18.624 -8.924 1.00 87.44 405 TYR A CA 1
ATOM 3299 C C . TYR A 1 405 ? 34.005 -19.131 -7.714 1.00 87.44 405 TYR A C 1
ATOM 3301 O O . TYR A 1 405 ? 33.877 -20.298 -7.332 1.00 87.44 405 TYR A O 1
ATOM 3309 N N . PRO A 1 406 ? 34.790 -18.263 -7.038 1.00 86.31 406 PRO A N 1
ATOM 3310 C CA . PRO A 1 406 ? 35.597 -18.655 -5.873 1.00 86.31 406 PRO A CA 1
ATOM 3311 C C . PRO A 1 406 ? 34.810 -19.313 -4.725 1.00 86.31 406 PRO A C 1
ATOM 3313 O O . PRO A 1 406 ? 35.350 -20.138 -3.990 1.00 86.31 406 PRO A O 1
ATOM 3316 N N . ASN A 1 407 ? 33.525 -18.978 -4.582 1.00 80.12 407 ASN A N 1
ATOM 3317 C CA . ASN A 1 407 ? 32.613 -19.564 -3.593 1.00 80.12 407 ASN A CA 1
ATOM 3318 C C . ASN A 1 407 ? 31.997 -20.910 -4.031 1.00 80.12 407 ASN A C 1
ATOM 3320 O O . ASN A 1 407 ? 31.091 -21.404 -3.368 1.00 80.12 407 ASN A O 1
ATOM 3324 N N . GLY A 1 408 ? 32.439 -21.485 -5.154 1.00 85.00 408 GLY A N 1
ATOM 3325 C CA . GLY A 1 408 ? 31.945 -22.756 -5.689 1.00 85.00 408 GLY A CA 1
ATOM 3326 C C . GLY A 1 408 ? 30.664 -22.663 -6.524 1.00 85.00 408 GLY A C 1
ATOM 3327 O O . GLY A 1 408 ? 30.204 -23.687 -7.018 1.00 85.00 408 GLY A O 1
ATOM 3328 N N . PHE A 1 409 ? 30.076 -21.475 -6.706 1.00 87.69 409 PHE A N 1
ATOM 3329 C CA . PHE A 1 409 ? 28.876 -21.313 -7.535 1.00 87.69 409 PHE A CA 1
ATOM 3330 C C . PHE A 1 409 ? 29.227 -21.394 -9.031 1.00 87.69 409 PHE A C 1
ATOM 3332 O O . PHE A 1 409 ? 30.258 -20.846 -9.418 1.00 87.69 409 PHE A O 1
ATOM 3339 N N . PRO A 1 410 ? 28.401 -21.998 -9.903 1.00 89.81 410 PRO A N 1
ATOM 3340 C CA . PRO A 1 410 ? 28.699 -22.086 -11.327 1.00 89.81 410 PRO A CA 1
ATOM 3341 C C . PRO A 1 410 ? 28.716 -20.700 -11.969 1.00 89.81 410 PRO A C 1
ATOM 3343 O O . PRO A 1 410 ? 27.826 -19.881 -11.735 1.00 89.81 410 PRO A O 1
ATOM 3346 N N . LYS A 1 411 ? 29.732 -20.462 -12.795 1.00 90.69 411 LYS A N 1
ATOM 3347 C CA . LYS A 1 411 ? 29.924 -19.248 -13.598 1.00 90.69 411 LYS A CA 1
ATOM 3348 C C . LYS A 1 411 ? 29.615 -19.503 -15.070 1.00 90.69 411 LYS A C 1
ATOM 3350 O O . LYS A 1 411 ? 28.926 -18.704 -15.697 1.00 90.69 411 LYS A O 1
ATOM 3355 N N . TRP A 1 412 ? 30.059 -20.644 -15.594 1.00 91.25 412 TRP A N 1
ATOM 3356 C CA . TRP A 1 412 ? 29.779 -21.089 -16.959 1.00 91.25 412 TRP A CA 1
ATOM 3357 C C . TRP A 1 412 ? 29.284 -22.525 -16.964 1.00 91.25 412 TRP A C 1
ATOM 3359 O O . TRP A 1 412 ? 29.861 -23.388 -16.299 1.00 91.25 412 TRP A O 1
ATOM 3369 N N . VAL A 1 413 ? 28.232 -22.794 -17.734 1.00 91.81 413 VAL A N 1
ATOM 3370 C CA . VAL A 1 413 ? 27.628 -24.128 -17.838 1.00 91.81 413 VAL A CA 1
ATOM 3371 C C . VAL A 1 413 ? 27.300 -24.486 -19.280 1.00 91.81 413 VAL A C 1
ATOM 3373 O O . VAL A 1 413 ? 27.038 -23.608 -20.097 1.00 91.81 413 VAL A O 1
ATOM 3376 N N . ASN A 1 414 ? 27.271 -25.783 -19.580 1.00 90.56 414 ASN A N 1
ATOM 3377 C CA . ASN A 1 414 ? 26.637 -26.296 -20.791 1.00 90.56 414 ASN A CA 1
ATOM 3378 C C . ASN A 1 414 ? 25.172 -26.627 -20.481 1.00 90.56 414 ASN A C 1
ATOM 3380 O O . ASN A 1 414 ? 24.888 -27.334 -19.508 1.00 90.56 414 ASN A O 1
ATOM 3384 N N . VAL A 1 415 ? 24.259 -26.153 -21.325 1.00 90.31 415 VAL A N 1
ATOM 3385 C CA . VAL A 1 415 ? 22.820 -26.420 -21.253 1.00 90.31 415 VAL A CA 1
ATOM 3386 C C . VAL A 1 415 ? 22.393 -27.194 -22.490 1.00 90.31 415 VAL A C 1
ATOM 3388 O O . VAL A 1 415 ? 22.708 -26.798 -23.613 1.00 90.31 415 VAL A O 1
ATOM 3391 N N . GLN A 1 416 ? 21.659 -28.281 -22.271 1.00 91.44 416 GLN A N 1
ATOM 3392 C CA . GLN A 1 416 ? 20.923 -28.981 -23.316 1.00 91.44 416 GLN A CA 1
ATOM 3393 C C . GLN A 1 416 ? 19.468 -28.526 -23.277 1.00 91.44 416 GLN A C 1
ATOM 3395 O O . GLN A 1 416 ? 18.821 -28.616 -22.235 1.00 91.44 416 GLN A O 1
ATOM 3400 N N . TRP A 1 417 ? 18.962 -28.036 -24.401 1.00 88.56 417 TRP A N 1
ATOM 3401 C CA . TRP A 1 417 ? 17.592 -27.562 -24.550 1.00 88.56 417 TRP A CA 1
ATOM 3402 C C . TRP A 1 417 ? 16.694 -28.645 -25.143 1.00 88.56 417 TRP A C 1
ATOM 3404 O O . TRP A 1 417 ? 17.139 -29.468 -25.945 1.00 88.56 417 TRP A O 1
ATOM 3414 N N . ASP A 1 418 ? 15.404 -28.590 -24.822 1.00 88.31 418 ASP A N 1
ATOM 3415 C CA . ASP A 1 418 ? 14.398 -29.554 -25.289 1.00 88.31 418 ASP A CA 1
ATOM 3416 C C . ASP A 1 418 ? 14.248 -29.579 -26.819 1.00 88.31 418 ASP A C 1
ATOM 3418 O O . ASP A 1 418 ? 13.833 -30.579 -27.400 1.00 88.31 418 ASP A O 1
ATOM 3422 N N . ASN A 1 419 ? 14.628 -28.494 -27.498 1.00 84.00 419 ASN A N 1
ATOM 3423 C CA . ASN A 1 419 ? 14.655 -28.420 -28.961 1.00 84.00 419 ASN A CA 1
ATOM 3424 C C . ASN A 1 419 ? 15.907 -29.069 -29.590 1.00 84.00 419 ASN A C 1
ATOM 3426 O O . ASN A 1 419 ? 16.133 -28.921 -30.790 1.00 84.00 419 ASN A O 1
ATOM 3430 N N . GLY A 1 420 ? 16.739 -29.749 -28.796 1.00 80.31 420 GLY A N 1
ATOM 3431 C CA . GLY A 1 420 ? 17.955 -30.432 -29.240 1.00 80.31 420 GLY A CA 1
ATOM 3432 C C . GLY A 1 420 ? 19.190 -29.535 -29.364 1.00 80.31 420 GLY A C 1
ATOM 3433 O O . GLY A 1 420 ? 20.268 -30.031 -29.695 1.00 80.31 420 GLY A O 1
ATOM 3434 N N . ARG A 1 421 ? 19.073 -28.228 -29.094 1.00 85.56 421 ARG A N 1
ATOM 3435 C CA . ARG A 1 421 ? 20.213 -27.304 -29.088 1.00 85.56 421 ARG A CA 1
ATOM 3436 C C . ARG A 1 421 ? 21.064 -27.511 -27.836 1.00 85.56 421 ARG A C 1
ATOM 3438 O O . ARG A 1 421 ? 20.535 -27.669 -26.743 1.00 85.56 421 ARG A O 1
ATOM 3445 N N . ASN A 1 422 ? 22.379 -27.380 -27.987 1.00 85.56 422 ASN A N 1
ATOM 3446 C CA . ASN A 1 422 ? 23.298 -27.188 -26.867 1.00 85.56 422 ASN A CA 1
ATOM 3447 C C . ASN A 1 422 ? 23.831 -25.750 -26.875 1.00 85.56 422 ASN A C 1
ATOM 3449 O O . ASN A 1 422 ? 24.117 -25.195 -27.941 1.00 85.56 422 ASN A O 1
ATOM 3453 N N . SER A 1 423 ? 23.970 -25.138 -25.702 1.00 87.75 423 SER A N 1
ATOM 3454 C CA . SER A 1 423 ? 24.605 -23.825 -25.557 1.00 87.75 423 SER A CA 1
ATOM 3455 C C . SER A 1 423 ? 25.477 -23.742 -24.310 1.00 87.75 423 SER A C 1
ATOM 3457 O O . SER A 1 423 ? 25.289 -24.477 -23.343 1.00 87.75 423 SER A O 1
ATOM 3459 N N . GLN A 1 424 ? 26.454 -22.838 -24.360 1.00 91.12 424 GLN A N 1
ATOM 3460 C CA . GLN A 1 424 ? 27.201 -22.399 -23.188 1.00 91.12 424 GLN A CA 1
ATOM 3461 C C . GLN A 1 424 ? 26.555 -21.137 -22.638 1.00 91.12 424 GLN A C 1
ATOM 3463 O O . GLN A 1 424 ? 26.435 -20.145 -23.358 1.00 91.12 424 GLN A O 1
ATOM 3468 N N . GLU A 1 425 ? 26.161 -21.179 -21.373 1.00 91.06 425 GLU A N 1
ATOM 3469 C CA . GLU A 1 425 ? 25.456 -20.088 -20.714 1.00 91.06 425 GLU A CA 1
ATOM 3470 C C . GLU A 1 425 ? 26.283 -19.531 -19.554 1.00 91.06 425 GLU A C 1
ATOM 3472 O O . GLU A 1 425 ? 26.839 -20.279 -18.743 1.00 91.06 425 GLU A O 1
ATOM 3477 N N . PHE A 1 426 ? 26.337 -18.201 -19.478 1.00 91.19 426 PHE A N 1
ATOM 3478 C CA . PHE A 1 426 ? 26.934 -17.467 -18.366 1.00 91.19 426 PHE A CA 1
ATOM 3479 C C . PHE A 1 426 ? 25.926 -17.337 -17.226 1.00 91.19 426 PHE A C 1
ATOM 3481 O O . PHE A 1 426 ? 24.749 -17.054 -17.462 1.00 91.19 426 PHE A O 1
ATOM 3488 N N . ILE A 1 427 ? 26.374 -17.502 -15.988 1.00 90.12 427 ILE A N 1
ATOM 3489 C CA . ILE A 1 427 ? 25.525 -17.450 -14.799 1.00 90.12 427 ILE A CA 1
ATOM 3490 C C . ILE A 1 427 ? 25.929 -16.268 -13.929 1.00 90.12 427 ILE A C 1
ATOM 3492 O O . ILE A 1 427 ? 27.104 -16.084 -13.654 1.00 90.12 427 ILE A O 1
ATOM 3496 N N . ILE A 1 428 ? 24.947 -15.516 -13.429 1.00 84.69 428 ILE A N 1
ATOM 3497 C CA . ILE A 1 428 ? 25.172 -14.470 -12.426 1.00 84.69 428 ILE A CA 1
ATOM 3498 C C . ILE A 1 428 ? 24.732 -14.979 -11.056 1.00 84.69 428 ILE A C 1
ATOM 3500 O O . ILE A 1 428 ? 23.567 -15.350 -10.871 1.00 84.69 428 ILE A O 1
ATOM 3504 N N . TYR A 1 429 ? 25.650 -14.956 -10.086 1.00 74.94 429 TYR A N 1
ATOM 3505 C CA . TYR A 1 429 ? 25.341 -15.322 -8.699 1.00 74.94 429 TYR A CA 1
ATOM 3506 C C . TYR A 1 429 ? 24.744 -14.154 -7.891 1.00 74.94 429 TYR A C 1
ATOM 3508 O O . TYR A 1 429 ? 23.906 -14.388 -7.021 1.00 74.94 429 TYR A O 1
ATOM 3516 N N . ASP A 1 430 ? 25.133 -12.908 -8.193 1.00 67.88 430 ASP A N 1
ATOM 3517 C CA . ASP A 1 430 ? 24.646 -11.684 -7.541 1.00 67.88 430 ASP A CA 1
ATOM 3518 C C . ASP A 1 430 ? 24.702 -10.474 -8.492 1.00 67.88 430 ASP A C 1
ATOM 3520 O O . ASP A 1 430 ? 25.540 -10.421 -9.390 1.00 67.88 430 ASP A O 1
ATOM 3524 N N . ASP A 1 431 ? 23.843 -9.476 -8.276 1.00 62.00 431 ASP A N 1
ATOM 3525 C CA . ASP A 1 431 ? 23.741 -8.254 -9.087 1.00 62.00 431 ASP A CA 1
ATOM 3526 C C . ASP A 1 431 ? 25.047 -7.424 -9.077 1.00 62.00 431 ASP A C 1
ATOM 3528 O O . ASP A 1 431 ? 25.280 -6.633 -9.987 1.00 62.00 431 ASP A O 1
ATOM 3532 N N . ILE A 1 432 ? 25.929 -7.634 -8.090 1.00 60.38 432 ILE A N 1
ATOM 3533 C CA . ILE A 1 432 ? 27.274 -7.025 -8.009 1.00 60.38 432 ILE A CA 1
ATOM 3534 C C . ILE A 1 432 ? 28.201 -7.526 -9.132 1.00 60.38 432 ILE A C 1
ATOM 3536 O O . ILE A 1 432 ? 29.146 -6.845 -9.519 1.00 60.38 432 ILE A O 1
ATOM 3540 N N . VAL A 1 433 ? 27.930 -8.713 -9.671 1.00 67.12 433 VAL A N 1
ATOM 3541 C CA . VAL A 1 433 ? 28.805 -9.430 -10.611 1.00 67.12 433 VAL A CA 1
ATOM 3542 C C . VAL A 1 433 ? 28.435 -9.123 -12.066 1.00 67.12 433 VAL A C 1
ATOM 3544 O O . VAL A 1 433 ? 29.061 -9.632 -12.993 1.00 67.12 433 VAL A O 1
ATOM 3547 N N . VAL A 1 434 ? 27.415 -8.287 -12.288 1.00 75.19 434 VAL A N 1
ATOM 3548 C CA . VAL A 1 434 ? 27.037 -7.833 -13.629 1.00 75.19 434 VAL A CA 1
ATOM 3549 C C . VAL A 1 434 ? 28.192 -6.997 -14.203 1.00 75.19 434 VAL A C 1
ATOM 3551 O O . VAL A 1 434 ? 28.583 -6.002 -13.588 1.00 75.19 434 VAL A O 1
ATOM 3554 N N . PRO A 1 435 ? 28.738 -7.351 -15.380 1.00 78.94 435 PRO A N 1
ATOM 3555 C CA . PRO A 1 435 ? 29.800 -6.582 -16.018 1.00 78.94 435 PRO A CA 1
ATOM 3556 C C . PRO A 1 435 ? 29.390 -5.125 -16.244 1.00 78.94 435 PRO A C 1
ATOM 3558 O O . PRO A 1 435 ? 28.265 -4.833 -16.656 1.00 78.94 435 PRO A O 1
ATOM 3561 N N . ASN A 1 436 ? 30.314 -4.195 -16.009 1.00 79.44 436 ASN A N 1
ATOM 3562 C CA . ASN A 1 436 ? 30.034 -2.775 -16.185 1.00 79.44 436 ASN A CA 1
ATOM 3563 C C . ASN A 1 436 ? 29.908 -2.401 -17.671 1.00 79.44 436 ASN A C 1
ATOM 3565 O O . ASN A 1 436 ? 30.662 -2.874 -18.520 1.00 79.44 436 ASN A O 1
ATOM 3569 N N . VAL A 1 437 ? 28.995 -1.472 -17.968 1.00 86.56 437 VAL A N 1
ATOM 3570 C CA . VAL A 1 437 ? 28.869 -0.823 -19.281 1.00 86.56 437 VAL A CA 1
ATOM 3571 C C . VAL A 1 437 ? 29.133 0.674 -19.158 1.00 86.56 437 VAL A C 1
ATOM 3573 O O . VAL A 1 437 ? 28.628 1.346 -18.252 1.00 86.56 437 VAL A O 1
ATOM 3576 N N . LYS A 1 438 ? 29.927 1.216 -20.081 1.00 89.62 438 LYS A N 1
ATOM 3577 C CA . LYS A 1 438 ? 30.194 2.651 -20.204 1.00 89.62 438 LYS A CA 1
ATOM 3578 C C . LYS A 1 438 ? 29.337 3.236 -21.316 1.00 89.62 438 LYS A C 1
ATOM 3580 O O . LYS A 1 438 ? 29.184 2.647 -22.381 1.00 89.62 438 LYS A O 1
ATOM 3585 N N . PHE A 1 439 ? 28.825 4.436 -21.080 1.00 91.00 439 PHE A N 1
ATOM 3586 C CA . PHE A 1 439 ? 28.125 5.221 -22.089 1.00 91.00 439 PHE A CA 1
ATOM 3587 C C . PHE A 1 439 ? 29.037 6.363 -22.519 1.00 91.00 439 PHE A C 1
ATOM 3589 O O . PHE A 1 439 ? 29.530 7.113 -21.675 1.00 91.00 439 PHE A O 1
ATOM 3596 N N . VAL A 1 440 ? 29.267 6.502 -23.821 1.00 94.12 440 VAL A N 1
ATOM 3597 C CA . VAL A 1 440 ? 30.069 7.594 -24.387 1.00 94.12 440 VAL A CA 1
ATOM 3598 C C . VAL A 1 440 ? 29.282 8.335 -25.457 1.00 94.12 440 VAL A C 1
ATOM 3600 O O . VAL A 1 440 ? 28.386 7.778 -26.086 1.00 94.12 440 VAL A O 1
ATOM 3603 N N . CYS A 1 441 ? 29.594 9.603 -25.689 1.00 93.94 441 CYS A N 1
ATOM 3604 C CA . CYS A 1 441 ? 28.997 10.362 -26.775 1.00 93.94 441 CYS A CA 1
ATOM 3605 C C . CYS A 1 441 ? 29.405 9.741 -28.110 1.00 93.94 441 CYS A C 1
ATOM 3607 O O . CYS A 1 441 ? 30.593 9.674 -28.425 1.00 93.94 441 CYS A O 1
ATOM 3609 N N . ARG A 1 442 ? 28.431 9.340 -28.930 1.00 93.50 442 ARG A N 1
ATOM 3610 C CA . ARG A 1 442 ? 28.716 8.747 -30.241 1.00 93.50 442 ARG A CA 1
ATOM 3611 C C . ARG A 1 442 ? 29.413 9.713 -31.202 1.00 93.50 442 ARG A C 1
ATOM 3613 O O . ARG A 1 442 ? 30.108 9.256 -32.100 1.00 93.50 442 ARG A O 1
ATOM 3620 N N . LYS A 1 443 ? 29.263 11.031 -31.011 1.00 93.56 443 LYS A N 1
ATOM 3621 C CA . LYS A 1 443 ? 29.916 12.039 -31.858 1.00 93.56 443 LYS A CA 1
ATOM 3622 C C . LYS A 1 443 ? 31.374 12.305 -31.480 1.00 93.56 443 LYS A C 1
ATOM 3624 O O . LYS A 1 443 ? 32.213 12.354 -32.369 1.00 93.56 443 LYS A O 1
ATOM 3629 N N . CYS A 1 444 ? 31.663 12.544 -30.199 1.00 94.19 444 CYS A N 1
ATOM 3630 C CA . CYS A 1 444 ? 32.979 13.027 -29.754 1.00 94.19 444 CYS A CA 1
ATOM 3631 C C . CYS A 1 444 ? 33.733 12.062 -28.829 1.00 94.19 444 CYS A C 1
ATOM 3633 O O . CYS A 1 444 ? 34.822 12.391 -28.375 1.00 94.19 444 CYS A O 1
ATOM 3635 N N . GLY A 1 445 ? 33.154 10.907 -28.490 1.00 93.38 445 GLY A N 1
ATOM 3636 C CA . GLY A 1 445 ? 33.785 9.889 -27.644 1.00 93.38 445 GLY A CA 1
ATOM 3637 C C . GLY A 1 445 ? 33.835 10.208 -26.146 1.00 93.38 445 GLY A C 1
ATOM 3638 O O . GLY A 1 445 ? 34.240 9.352 -25.366 1.00 93.38 445 GLY A O 1
ATOM 3639 N N . ALA A 1 446 ? 33.400 11.396 -25.712 1.00 93.50 446 ALA A N 1
ATOM 3640 C CA . ALA A 1 446 ? 33.423 11.772 -24.299 1.00 93.50 446 ALA A CA 1
ATOM 3641 C C . ALA A 1 446 ? 32.525 10.860 -23.449 1.00 93.50 446 ALA A C 1
ATOM 3643 O O . ALA A 1 446 ? 31.376 10.604 -23.815 1.00 93.50 446 ALA A O 1
ATOM 3644 N N . GLN A 1 447 ? 33.021 10.408 -22.295 1.00 91.56 447 GLN A N 1
ATOM 3645 C CA . GLN A 1 447 ? 32.237 9.606 -21.356 1.00 91.56 447 GLN A CA 1
ATOM 3646 C C . GLN A 1 447 ? 31.043 10.404 -20.813 1.00 91.56 447 GLN A C 1
ATOM 3648 O O . GLN A 1 447 ? 31.163 11.571 -20.444 1.00 91.56 447 GLN A O 1
ATOM 3653 N N . LEU A 1 448 ? 29.876 9.762 -20.768 1.00 87.38 448 LEU A N 1
ATOM 3654 C CA . LEU A 1 448 ? 28.622 10.351 -20.315 1.00 87.38 448 LEU A CA 1
ATOM 3655 C C . LEU A 1 448 ? 28.316 9.867 -18.894 1.00 87.38 448 LEU A C 1
ATOM 3657 O O . LEU A 1 448 ? 27.938 8.715 -18.687 1.00 87.38 448 LEU A O 1
ATOM 3661 N N . SER A 1 449 ? 28.457 10.756 -17.911 1.00 79.12 449 SER A N 1
ATOM 3662 C CA . SER A 1 449 ? 28.035 10.502 -16.524 1.00 79.12 449 SER A CA 1
ATOM 3663 C C . SER A 1 449 ? 26.508 10.495 -16.379 1.00 79.12 449 SER A C 1
ATOM 3665 O O . SER A 1 449 ? 25.958 9.692 -15.628 1.00 79.12 449 SER A O 1
ATOM 3667 N N . ASN A 1 450 ? 25.822 11.337 -17.157 1.00 79.69 450 ASN A N 1
ATOM 3668 C CA . ASN A 1 450 ? 24.379 11.315 -17.347 1.00 79.69 450 ASN A CA 1
ATOM 3669 C C . ASN A 1 450 ? 24.072 11.194 -18.844 1.00 79.69 450 ASN A C 1
ATOM 3671 O O . ASN A 1 450 ? 24.435 12.065 -19.633 1.00 79.69 450 ASN A O 1
ATOM 3675 N N . TYR A 1 451 ? 23.430 10.099 -19.236 1.00 83.75 451 TYR A N 1
ATOM 3676 C CA . TYR A 1 451 ? 23.133 9.783 -20.633 1.00 83.75 451 TYR A CA 1
ATOM 3677 C C . TYR A 1 451 ? 21.633 9.681 -20.908 1.00 83.75 451 TYR A C 1
ATOM 3679 O O . TYR A 1 451 ? 21.249 9.546 -22.067 1.00 83.75 451 TYR A O 1
ATOM 3687 N N . PHE A 1 452 ? 20.780 9.755 -19.882 1.00 83.94 452 PHE A N 1
ATOM 3688 C CA . PHE A 1 452 ? 19.337 9.609 -20.033 1.00 83.94 452 PHE A CA 1
ATOM 3689 C C . PHE A 1 452 ? 18.553 10.370 -18.947 1.00 83.94 452 PHE A C 1
ATOM 3691 O O . PHE A 1 452 ? 18.813 10.212 -17.758 1.00 83.94 452 PHE A O 1
ATOM 3698 N N . ASP A 1 453 ? 17.584 11.189 -19.368 1.00 83.50 453 ASP A N 1
ATOM 3699 C CA . ASP A 1 453 ? 16.593 11.864 -18.522 1.00 83.50 453 ASP A CA 1
ATOM 3700 C C . ASP A 1 453 ? 15.258 11.777 -19.278 1.00 83.50 453 ASP A C 1
ATOM 3702 O O . ASP A 1 453 ? 15.185 12.202 -20.434 1.00 83.50 453 ASP A O 1
ATOM 3706 N N . PRO A 1 454 ? 14.205 11.194 -18.681 1.00 79.12 454 PRO A N 1
ATOM 3707 C CA . PRO A 1 454 ? 12.949 10.967 -19.388 1.00 79.12 454 PRO A CA 1
ATOM 3708 C C . PRO A 1 454 ? 12.205 12.260 -19.753 1.00 79.12 454 PRO A C 1
ATOM 3710 O O . PRO A 1 454 ? 11.349 12.221 -20.645 1.00 79.12 454 PRO A O 1
ATOM 3713 N N . ILE A 1 455 ? 12.525 13.378 -19.091 1.00 82.56 455 ILE A N 1
ATOM 3714 C CA . ILE A 1 455 ? 11.827 14.663 -19.204 1.00 82.56 455 ILE A CA 1
ATOM 3715 C C . ILE A 1 455 ? 12.684 15.699 -19.922 1.00 82.56 455 ILE A C 1
ATOM 3717 O O . ILE A 1 455 ? 12.223 16.309 -20.889 1.00 82.56 455 ILE A O 1
ATOM 3721 N N . ASN A 1 456 ? 13.913 15.909 -19.455 1.00 84.00 456 ASN A N 1
ATOM 3722 C CA . ASN A 1 456 ? 14.755 16.991 -19.948 1.00 84.00 456 ASN A CA 1
ATOM 3723 C C . ASN A 1 456 ? 15.668 16.538 -21.086 1.00 84.00 456 ASN A C 1
ATOM 3725 O O . ASN A 1 456 ? 16.182 15.422 -21.107 1.00 84.00 456 ASN A O 1
ATOM 3729 N N . SER A 1 457 ? 15.950 17.459 -22.009 1.00 84.00 457 SER A N 1
ATOM 3730 C CA . SER A 1 457 ? 17.036 17.264 -22.967 1.00 84.00 457 SER A CA 1
ATOM 3731 C C . SER A 1 457 ? 18.377 17.289 -22.234 1.00 84.00 457 SER A C 1
ATOM 3733 O O . SER A 1 457 ? 18.710 18.265 -21.562 1.00 84.00 457 SER A O 1
ATOM 3735 N N . ILE A 1 458 ? 19.161 16.225 -22.398 1.00 88.62 458 ILE A N 1
ATOM 3736 C CA . ILE A 1 458 ? 20.552 16.169 -21.942 1.00 88.62 458 ILE A CA 1
ATOM 3737 C C . ILE A 1 458 ? 21.463 16.614 -23.079 1.00 88.62 458 ILE A C 1
ATOM 3739 O O . ILE A 1 458 ? 21.208 16.300 -24.239 1.00 88.62 458 ILE A O 1
ATOM 3743 N N . LYS A 1 459 ? 22.552 17.307 -22.749 1.00 91.75 459 LYS A N 1
ATOM 3744 C CA . LYS A 1 459 ? 23.629 17.626 -23.689 1.00 91.75 459 LYS A CA 1
ATOM 3745 C C . LYS A 1 459 ? 24.881 16.824 -23.362 1.00 91.75 459 LYS A C 1
ATOM 3747 O O . LYS A 1 459 ? 25.165 16.559 -22.196 1.00 91.75 459 LYS A O 1
ATOM 3752 N N . CYS A 1 460 ? 25.655 16.479 -24.386 1.00 91.06 460 CYS A N 1
ATOM 3753 C CA . CYS A 1 460 ? 27.009 15.982 -24.179 1.00 91.06 460 CYS A CA 1
ATOM 3754 C C . CYS A 1 460 ? 27.847 17.050 -23.442 1.00 91.06 460 CYS A C 1
ATOM 3756 O O . CYS A 1 460 ? 27.822 18.210 -23.859 1.00 91.06 460 CYS A O 1
ATOM 3758 N N . PRO A 1 461 ? 28.616 16.690 -22.398 1.00 90.88 461 PRO A N 1
ATOM 3759 C CA . PRO A 1 461 ? 29.428 17.659 -21.660 1.00 90.88 461 PRO A CA 1
ATOM 3760 C C . PRO A 1 461 ? 30.569 18.254 -22.497 1.00 90.88 461 PRO A C 1
ATOM 3762 O O . PRO A 1 461 ? 31.009 19.355 -22.204 1.00 90.88 461 PRO A O 1
ATOM 3765 N N . ASN A 1 462 ? 31.027 17.547 -23.538 1.00 94.25 462 ASN A N 1
ATOM 3766 C CA . ASN A 1 462 ? 32.154 17.971 -24.370 1.00 94.25 462 ASN A CA 1
ATOM 3767 C C . ASN A 1 462 ? 31.714 18.689 -25.658 1.00 94.25 462 ASN A C 1
ATOM 3769 O O . ASN A 1 462 ? 32.132 19.803 -25.925 1.00 94.25 462 ASN A O 1
ATOM 3773 N N . CYS A 1 463 ? 30.851 18.068 -26.474 1.00 94.81 463 CYS A N 1
ATOM 3774 C CA . CYS A 1 463 ? 30.450 18.648 -27.767 1.00 94.81 463 CYS A CA 1
ATOM 3775 C C . CYS A 1 463 ? 29.091 19.363 -27.741 1.00 94.81 463 CYS A C 1
ATOM 3777 O O . CYS A 1 463 ? 28.606 19.775 -28.790 1.00 94.81 463 CYS A O 1
ATOM 3779 N N . HIS A 1 464 ? 28.436 19.441 -26.578 1.00 93.69 464 HIS A N 1
ATOM 3780 C CA . HIS A 1 464 ? 27.166 20.144 -26.330 1.00 93.69 464 HIS A CA 1
ATOM 3781 C C . HIS A 1 464 ? 25.944 19.747 -27.182 1.00 93.69 464 HIS A C 1
ATOM 3783 O O . HIS A 1 464 ? 24.855 20.281 -26.960 1.00 93.69 464 HIS A O 1
ATOM 3789 N N . MET A 1 465 ? 26.078 18.778 -28.091 1.00 92.94 465 MET A N 1
ATOM 3790 C CA . MET A 1 465 ? 24.965 18.194 -28.844 1.00 92.94 465 MET A CA 1
ATOM 3791 C C . MET A 1 465 ? 23.923 17.596 -27.903 1.00 92.94 465 MET A C 1
ATOM 3793 O O . MET A 1 465 ? 24.278 16.965 -26.898 1.00 92.94 465 MET A O 1
ATOM 3797 N N . LYS A 1 466 ? 22.641 17.755 -28.240 1.00 92.31 466 LYS A N 1
ATOM 3798 C CA . LYS A 1 466 ? 21.545 17.196 -27.449 1.00 92.31 466 LYS A CA 1
ATOM 3799 C C . LYS A 1 466 ? 21.465 15.686 -27.672 1.00 92.31 466 LYS A C 1
ATOM 3801 O O . LYS A 1 466 ? 21.277 15.219 -28.796 1.00 92.31 466 LYS A O 1
ATOM 3806 N N . LEU A 1 467 ? 21.592 14.918 -26.596 1.00 91.12 467 LEU A N 1
ATOM 3807 C CA . LEU A 1 467 ? 21.364 13.477 -26.603 1.00 91.12 467 LEU A CA 1
ATOM 3808 C C . LEU A 1 467 ? 19.891 13.181 -26.926 1.00 91.12 467 LEU A C 1
ATOM 3810 O O . LEU A 1 467 ? 18.998 13.931 -26.528 1.00 91.12 467 LEU A O 1
ATOM 3814 N N . TRP A 1 468 ? 19.658 12.084 -27.645 1.00 89.81 468 TRP A N 1
ATOM 3815 C CA . TRP A 1 468 ? 18.364 11.597 -28.143 1.00 89.81 468 TRP A CA 1
ATOM 3816 C C . TRP A 1 468 ? 17.654 12.518 -29.148 1.00 89.81 468 TRP A C 1
ATOM 3818 O O . TRP A 1 468 ? 16.526 12.239 -29.552 1.00 89.81 468 TRP A O 1
ATOM 3828 N N . ILE A 1 469 ? 18.316 13.601 -29.568 1.00 87.31 469 ILE A N 1
ATOM 3829 C CA . ILE A 1 469 ? 17.821 14.558 -30.563 1.00 87.31 469 ILE A CA 1
ATOM 3830 C C . ILE A 1 469 ? 18.851 14.699 -31.685 1.00 87.31 469 ILE A C 1
ATOM 3832 O O . ILE A 1 469 ? 18.583 14.284 -32.807 1.00 87.31 469 ILE A O 1
ATOM 3836 N N . ASP A 1 470 ? 20.035 15.226 -31.364 1.00 88.12 470 ASP A N 1
ATOM 3837 C CA . ASP A 1 470 ? 21.104 15.491 -32.335 1.00 88.12 470 ASP A CA 1
ATOM 3838 C C . ASP A 1 470 ? 22.108 14.325 -32.401 1.00 88.12 470 ASP A C 1
ATOM 3840 O O . ASP A 1 470 ? 22.744 14.069 -33.421 1.00 88.12 470 ASP A O 1
ATOM 3844 N N . THR A 1 471 ? 22.300 13.625 -31.281 1.00 88.44 471 THR A N 1
ATOM 3845 C CA . THR A 1 471 ? 23.184 12.459 -31.144 1.00 88.44 471 THR A CA 1
ATOM 3846 C C . THR A 1 471 ? 22.620 11.506 -30.089 1.00 88.44 471 THR A C 1
ATOM 3848 O O . THR A 1 471 ? 21.617 11.814 -29.456 1.00 88.44 471 THR A O 1
ATOM 3851 N N . TYR A 1 472 ? 23.229 10.347 -29.867 1.00 91.50 472 TYR A N 1
ATOM 3852 C CA . TYR A 1 472 ? 22.829 9.396 -28.825 1.00 91.50 472 TYR A CA 1
ATOM 3853 C C . TYR A 1 472 ? 24.068 8.692 -28.252 1.00 91.50 472 TYR A C 1
ATOM 3855 O O . TYR A 1 472 ? 25.140 8.748 -28.862 1.00 91.50 472 TYR A O 1
ATOM 3863 N N . PRO A 1 473 ? 23.979 8.079 -27.062 1.00 93.06 473 PRO A N 1
ATOM 3864 C CA . PRO A 1 473 ? 25.097 7.346 -26.483 1.00 93.06 473 PRO A CA 1
ATOM 3865 C C . PRO A 1 473 ? 25.540 6.164 -27.356 1.00 93.06 473 PRO A C 1
ATOM 3867 O O . PRO A 1 473 ? 24.726 5.507 -27.997 1.00 93.06 473 PRO A O 1
ATOM 3870 N N . LYS A 1 474 ? 26.837 5.870 -27.356 1.00 94.56 474 LYS A N 1
ATOM 3871 C CA . LYS A 1 474 ? 27.396 4.568 -27.722 1.00 94.56 474 LYS A CA 1
ATOM 3872 C C . LYS A 1 474 ? 27.634 3.774 -26.440 1.00 94.56 474 LYS A C 1
ATOM 3874 O O . LYS A 1 474 ? 28.147 4.333 -25.466 1.00 94.56 474 LYS A O 1
ATOM 3879 N N . ILE A 1 475 ? 27.253 2.504 -26.450 1.00 93.69 475 ILE A N 1
ATOM 3880 C CA . ILE A 1 475 ? 27.426 1.575 -25.337 1.00 93.69 475 ILE A CA 1
ATOM 3881 C C . ILE A 1 475 ? 28.751 0.840 -25.541 1.00 93.69 475 ILE A C 1
ATOM 3883 O O . ILE A 1 475 ? 29.040 0.338 -26.627 1.00 93.69 475 ILE A O 1
ATOM 3887 N N . ILE A 1 476 ? 29.588 0.835 -24.510 1.00 91.44 476 ILE A N 1
ATOM 3888 C CA . ILE A 1 476 ? 30.874 0.143 -24.495 1.00 91.44 476 ILE A CA 1
ATOM 3889 C C . ILE A 1 476 ? 30.843 -0.850 -23.341 1.00 91.44 476 ILE A C 1
ATOM 3891 O O . ILE A 1 476 ? 30.747 -0.459 -22.177 1.00 91.44 476 ILE A O 1
ATOM 3895 N N . GLU A 1 477 ? 30.904 -2.130 -23.678 1.00 88.31 477 GLU A N 1
ATOM 3896 C CA . GLU A 1 477 ? 31.033 -3.214 -22.710 1.00 88.31 477 GLU A CA 1
ATOM 3897 C C . GLU A 1 477 ? 32.489 -3.389 -22.274 1.00 88.31 477 GLU A C 1
ATOM 3899 O O . GLU A 1 477 ? 33.412 -2.974 -22.972 1.00 88.31 477 GLU A O 1
ATOM 3904 N N . ASP A 1 478 ? 32.691 -4.000 -21.111 1.00 83.94 478 ASP A N 1
ATOM 3905 C CA . ASP A 1 478 ? 34.022 -4.298 -20.591 1.00 83.94 478 ASP A CA 1
ATOM 3906 C C . ASP A 1 478 ? 34.778 -5.295 -21.492 1.00 83.94 478 ASP A C 1
ATOM 3908 O O . ASP A 1 478 ? 34.344 -6.434 -21.693 1.00 83.94 478 ASP A O 1
ATOM 3912 N N . ASP A 1 479 ? 35.940 -4.881 -22.003 1.00 82.38 479 ASP A N 1
ATOM 3913 C CA . ASP A 1 479 ? 36.797 -5.702 -22.863 1.00 82.38 479 ASP A CA 1
ATOM 3914 C C . ASP A 1 479 ? 37.234 -7.017 -22.200 1.00 82.38 479 ASP A C 1
ATOM 3916 O O . ASP A 1 479 ? 37.418 -8.021 -22.893 1.00 82.38 479 ASP A O 1
ATOM 3920 N N . SER A 1 480 ? 37.418 -7.042 -20.875 1.00 82.38 480 SER A N 1
ATOM 3921 C CA . SER A 1 480 ? 37.795 -8.260 -20.147 1.00 82.38 480 SER A CA 1
ATOM 3922 C C . SER A 1 480 ? 36.688 -9.311 -20.218 1.00 82.38 480 SER A C 1
ATOM 3924 O O . SER A 1 480 ? 36.949 -10.470 -20.546 1.00 82.38 480 SER A O 1
ATOM 3926 N N . PHE A 1 481 ? 35.440 -8.879 -20.043 1.00 82.44 481 PHE A N 1
ATOM 3927 C CA . PHE A 1 481 ? 34.267 -9.736 -20.152 1.00 82.44 481 PHE A CA 1
ATOM 3928 C C . PHE A 1 481 ? 34.013 -10.184 -21.598 1.00 82.44 481 PHE A C 1
ATOM 3930 O O . PHE A 1 481 ? 33.690 -11.345 -21.850 1.00 82.44 481 PHE A O 1
ATOM 3937 N N . LEU A 1 482 ? 34.221 -9.303 -22.584 1.00 81.88 482 LEU A N 1
ATOM 3938 C CA . LEU A 1 482 ? 34.114 -9.678 -23.999 1.00 81.88 482 LEU A CA 1
ATOM 3939 C C . LEU A 1 482 ? 35.136 -10.750 -24.396 1.00 81.88 482 LEU A C 1
ATOM 3941 O O . LEU A 1 482 ? 34.797 -11.671 -25.145 1.00 81.88 482 LEU A O 1
ATOM 3945 N N . LYS A 1 483 ? 36.370 -10.656 -23.885 1.00 83.25 483 LYS A N 1
ATOM 3946 C CA . LYS A 1 483 ? 37.407 -11.679 -24.084 1.00 83.25 483 LYS A CA 1
ATOM 3947 C C . LYS A 1 483 ? 37.011 -13.012 -23.456 1.00 83.25 483 LYS A C 1
ATOM 3949 O O . LYS A 1 483 ? 37.191 -14.043 -24.099 1.00 83.25 483 LYS A O 1
ATOM 3954 N N . GLU A 1 484 ? 36.432 -12.987 -22.258 1.00 83.38 484 GLU A N 1
ATOM 3955 C CA . GLU A 1 484 ? 35.918 -14.182 -21.581 1.00 83.38 484 GLU A CA 1
ATOM 3956 C C . GLU A 1 484 ? 34.827 -14.872 -22.415 1.00 83.38 484 GLU A C 1
ATOM 3958 O O . GLU A 1 484 ? 34.953 -16.048 -22.755 1.00 83.38 484 GLU A O 1
ATOM 3963 N N . ILE A 1 485 ? 33.814 -14.125 -22.869 1.00 80.25 485 ILE A N 1
ATOM 3964 C CA . ILE A 1 485 ? 32.770 -14.664 -23.757 1.00 80.25 485 ILE A CA 1
ATOM 3965 C C . ILE A 1 485 ? 33.379 -15.258 -25.033 1.00 80.25 485 ILE A C 1
ATOM 3967 O O . ILE A 1 485 ? 32.964 -16.328 -25.483 1.00 80.25 485 ILE A O 1
ATOM 3971 N N . ALA A 1 486 ? 34.337 -14.564 -25.651 1.00 78.38 486 ALA A N 1
ATOM 3972 C CA . ALA A 1 486 ? 34.964 -15.021 -26.888 1.00 78.38 486 ALA A CA 1
ATOM 3973 C C . ALA A 1 486 ? 35.758 -16.324 -26.700 1.00 78.38 486 ALA A C 1
ATOM 3975 O O . ALA A 1 486 ? 35.784 -17.151 -27.613 1.00 78.38 486 ALA A O 1
ATOM 3976 N N . LEU A 1 487 ? 36.376 -16.525 -25.532 1.00 78.31 487 LEU A N 1
ATOM 3977 C CA . LEU A 1 487 ? 37.087 -17.753 -25.178 1.00 78.31 487 LEU A CA 1
ATOM 3978 C C . LEU A 1 487 ? 36.127 -18.955 -25.142 1.00 78.31 487 LEU A C 1
ATOM 3980 O O . LEU A 1 487 ? 36.387 -19.975 -25.782 1.00 78.31 487 LEU A O 1
ATOM 3984 N N . HIS A 1 488 ? 34.981 -18.800 -24.478 1.00 74.25 488 HIS A N 1
ATOM 3985 C CA . HIS A 1 488 ? 33.949 -19.839 -24.375 1.00 74.25 488 HIS A CA 1
ATOM 3986 C C . HIS A 1 488 ? 33.230 -20.087 -25.718 1.00 74.25 488 HIS A C 1
ATOM 3988 O O . HIS A 1 488 ? 33.027 -21.224 -26.149 1.00 74.25 488 HIS A O 1
ATOM 3994 N N . LYS A 1 489 ? 32.959 -19.038 -26.504 1.00 66.44 489 LYS A N 1
ATOM 3995 C CA . LYS A 1 489 ? 32.393 -19.201 -27.858 1.00 66.44 489 LYS A CA 1
ATOM 3996 C C . LYS A 1 489 ? 33.332 -19.902 -28.852 1.00 66.44 489 LYS A C 1
ATOM 3998 O O . LYS A 1 489 ? 32.854 -20.496 -29.810 1.00 66.44 489 LYS A O 1
ATOM 4003 N N . LYS A 1 490 ? 34.655 -19.854 -28.653 1.00 58.12 490 LYS A N 1
ATOM 4004 C CA . LYS A 1 490 ? 35.628 -20.575 -29.500 1.00 58.12 490 LYS A CA 1
ATOM 4005 C C . LYS A 1 490 ? 35.790 -22.046 -29.112 1.00 58.12 490 LYS A C 1
ATOM 4007 O O . LYS A 1 490 ? 36.060 -22.864 -29.987 1.00 58.12 490 LYS A O 1
ATOM 4012 N N . SER A 1 491 ? 35.607 -22.396 -27.839 1.00 54.38 491 SER A N 1
ATOM 4013 C CA . SER A 1 491 ? 35.669 -23.791 -27.373 1.00 54.38 491 SER A CA 1
ATOM 4014 C C . SER A 1 491 ? 34.412 -24.607 -27.715 1.00 54.38 491 SER A C 1
ATOM 4016 O O . SER A 1 491 ? 34.427 -25.829 -27.608 1.00 54.38 491 SER A O 1
ATOM 4018 N N . SER A 1 492 ? 33.342 -23.953 -28.183 1.00 48.97 492 SER A N 1
ATOM 4019 C CA . SER A 1 492 ? 32.020 -24.529 -28.469 1.00 48.97 492 SER A CA 1
ATOM 4020 C C . SER A 1 492 ? 31.770 -24.884 -29.946 1.00 48.97 492 SER A C 1
ATOM 4022 O O . SER A 1 492 ? 30.618 -24.958 -30.372 1.00 48.97 492 SER A O 1
ATOM 4024 N N . ASN A 1 493 ? 32.819 -25.195 -30.724 1.00 46.50 493 ASN A N 1
ATOM 4025 C CA . ASN A 1 493 ? 32.717 -25.858 -32.041 1.00 46.50 493 ASN A CA 1
ATOM 4026 C C . ASN A 1 493 ? 32.192 -27.311 -31.877 1.00 46.50 493 ASN A C 1
ATOM 4028 O O . ASN A 1 493 ? 32.878 -28.297 -32.131 1.00 46.50 493 ASN A O 1
ATOM 4032 N N . MET A 1 494 ? 30.966 -27.442 -31.368 1.00 47.34 494 MET A N 1
ATOM 4033 C CA . MET A 1 494 ? 30.439 -28.627 -30.689 1.00 47.34 494 MET A CA 1
ATOM 4034 C C . MET A 1 494 ? 29.216 -29.205 -31.410 1.00 47.34 494 MET A C 1
ATOM 4036 O O . MET A 1 494 ? 28.309 -29.746 -30.786 1.00 47.34 494 MET A O 1
ATOM 4040 N N . ASN A 1 495 ? 29.216 -29.143 -32.746 1.00 41.12 495 ASN A N 1
ATOM 4041 C CA . ASN A 1 495 ? 28.214 -29.807 -33.591 1.00 41.12 495 ASN A CA 1
ATOM 4042 C C . ASN A 1 495 ? 28.350 -31.345 -33.612 1.00 41.12 495 ASN A C 1
ATOM 4044 O O . ASN A 1 495 ? 27.517 -32.008 -34.216 1.00 41.12 495 ASN A O 1
ATOM 4048 N N . ASN A 1 496 ? 29.359 -31.927 -32.946 1.00 40.28 496 ASN A N 1
ATOM 4049 C CA . ASN A 1 496 ? 29.673 -33.361 -33.028 1.00 40.28 496 ASN A CA 1
ATOM 4050 C C . ASN A 1 496 ? 29.814 -34.084 -31.679 1.00 40.28 496 ASN A C 1
ATOM 4052 O O . ASN A 1 496 ? 30.418 -35.154 -31.623 1.00 40.28 496 ASN A O 1
ATOM 4056 N N . ILE A 1 497 ? 29.232 -33.577 -30.590 1.00 41.41 497 ILE A N 1
ATOM 4057 C CA . ILE A 1 497 ? 29.091 -34.404 -29.384 1.00 41.41 497 ILE A CA 1
ATOM 4058 C C . ILE A 1 497 ? 27.757 -35.162 -29.462 1.00 41.41 497 ILE A C 1
ATOM 4060 O O . ILE A 1 497 ? 26.735 -34.725 -28.938 1.00 41.41 497 ILE A O 1
ATOM 4064 N N . LYS A 1 498 ? 27.769 -36.333 -30.113 1.00 37.16 498 LYS A N 1
ATOM 4065 C CA . LYS A 1 498 ? 26.806 -37.398 -29.792 1.00 37.16 498 LYS A CA 1
ATOM 4066 C C . LYS A 1 498 ? 27.202 -37.948 -28.422 1.00 37.16 498 LYS A C 1
ATOM 4068 O O . LYS A 1 498 ? 28.120 -38.758 -28.339 1.00 37.16 498 LYS A O 1
ATOM 4073 N N . MET A 1 499 ? 26.551 -37.495 -27.352 1.00 42.16 499 MET A N 1
ATOM 4074 C CA . MET A 1 499 ? 26.691 -38.158 -26.053 1.00 42.16 499 MET A CA 1
ATOM 4075 C C . MET A 1 499 ? 25.720 -39.342 -25.974 1.00 42.16 499 MET A C 1
ATOM 4077 O O . MET A 1 499 ? 24.562 -39.202 -26.378 1.00 42.16 499 MET A O 1
ATOM 4081 N N . PRO A 1 500 ? 26.175 -40.508 -25.481 1.00 34.53 500 PRO A N 1
ATOM 4082 C CA . PRO A 1 500 ? 25.304 -41.646 -25.230 1.00 34.53 500 PRO A CA 1
ATOM 4083 C C . PRO A 1 500 ? 24.260 -41.249 -24.189 1.00 34.53 500 PRO A C 1
ATOM 4085 O O . PRO A 1 500 ? 24.558 -40.440 -23.313 1.00 34.53 500 PRO A O 1
ATOM 4088 N N . GLY A 1 501 ? 23.048 -41.796 -24.322 1.00 37.31 501 GLY A N 1
ATOM 4089 C CA . GLY A 1 501 ? 21.864 -41.422 -23.550 1.00 37.31 501 GLY A CA 1
ATOM 4090 C C . GLY A 1 501 ? 22.163 -41.180 -22.075 1.00 37.31 501 GLY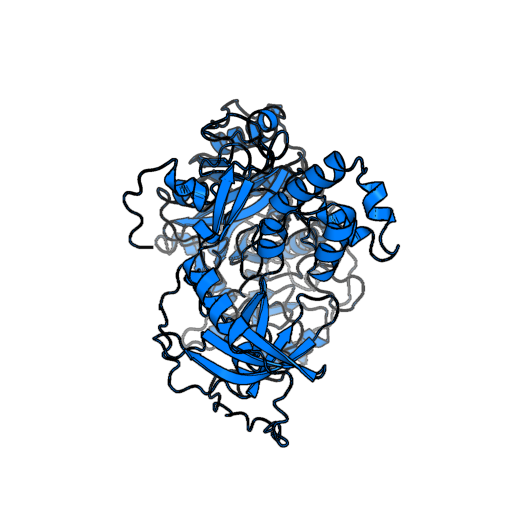 A C 1
ATOM 4091 O O . GLY A 1 501 ? 22.218 -42.118 -21.281 1.00 37.31 501 GLY A O 1
ATOM 4092 N N . ILE A 1 502 ? 22.325 -39.907 -21.710 1.00 39.56 502 ILE A N 1
ATOM 4093 C CA . ILE A 1 502 ? 22.268 -39.488 -20.321 1.00 39.56 502 ILE A CA 1
ATOM 4094 C C . ILE A 1 502 ? 20.811 -39.711 -19.949 1.00 39.56 502 ILE A C 1
ATOM 4096 O O . ILE A 1 502 ? 19.929 -38.971 -20.385 1.00 39.56 502 ILE A O 1
ATOM 4100 N N . GLN A 1 503 ? 20.544 -40.785 -19.202 1.00 37.25 503 GLN A N 1
ATOM 4101 C CA . GLN A 1 503 ? 19.299 -40.880 -18.460 1.00 37.25 503 GLN A CA 1
ATOM 4102 C C . GLN A 1 503 ? 19.206 -39.582 -17.669 1.00 37.25 503 GLN A C 1
ATOM 4104 O O . GLN A 1 503 ? 20.045 -39.321 -16.806 1.00 37.25 503 GLN A O 1
ATOM 4109 N N . VAL A 1 504 ? 18.225 -38.744 -18.007 1.00 37.72 504 VAL A N 1
ATOM 4110 C CA . VAL A 1 504 ? 17.780 -37.669 -17.131 1.00 37.72 504 VAL A CA 1
ATOM 4111 C C . VAL A 1 504 ? 17.438 -38.382 -15.837 1.00 37.72 504 VAL A C 1
ATOM 4113 O O . VAL A 1 504 ? 16.403 -39.041 -15.747 1.00 37.72 504 VAL A O 1
ATOM 4116 N N . PHE A 1 505 ? 18.362 -38.368 -14.876 1.00 37.53 505 PHE A N 1
ATOM 4117 C CA . PHE A 1 505 ? 18.099 -38.918 -13.565 1.00 37.53 505 PHE A CA 1
ATOM 4118 C C . PHE A 1 505 ? 16.913 -38.115 -13.060 1.00 37.53 505 PHE A C 1
ATOM 4120 O O . PHE A 1 505 ? 17.049 -36.930 -12.753 1.00 37.53 505 PHE A O 1
ATOM 4127 N N . ALA A 1 506 ? 15.732 -38.739 -13.045 1.00 35.62 506 ALA A N 1
ATOM 4128 C CA . ALA A 1 506 ? 14.609 -38.231 -12.292 1.00 35.62 506 ALA A CA 1
ATOM 4129 C C . ALA A 1 506 ? 15.178 -37.949 -10.907 1.00 35.62 506 ALA A C 1
ATOM 4131 O O . ALA A 1 506 ? 15.662 -38.873 -10.244 1.00 35.62 506 ALA A O 1
ATOM 4132 N N . MET A 1 507 ? 15.250 -36.667 -10.541 1.00 40.62 507 MET A N 1
ATOM 4133 C CA . MET A 1 507 ? 15.779 -36.264 -9.252 1.00 40.62 507 MET A CA 1
ATOM 4134 C C . MET A 1 507 ? 15.085 -37.136 -8.207 1.00 40.62 507 MET A C 1
ATOM 4136 O O . MET A 1 507 ? 13.879 -37.024 -7.986 1.00 40.62 507 MET A O 1
ATOM 4140 N N . LYS A 1 508 ? 15.853 -37.990 -7.522 1.00 35.03 508 LYS A N 1
ATOM 4141 C CA . LYS A 1 508 ? 15.543 -38.236 -6.123 1.00 35.03 508 LYS A CA 1
ATOM 4142 C C . LYS A 1 508 ? 15.697 -36.866 -5.502 1.00 35.03 508 LYS A C 1
ATOM 4144 O O . LYS A 1 508 ? 16.821 -36.430 -5.255 1.00 35.03 508 LYS A O 1
ATOM 4149 N N . ASN A 1 509 ? 14.573 -36.169 -5.338 1.00 37.91 509 ASN A N 1
ATOM 4150 C CA . ASN A 1 509 ? 14.503 -35.034 -4.446 1.00 37.91 509 ASN A CA 1
ATOM 4151 C C . ASN A 1 509 ? 15.273 -35.472 -3.206 1.00 37.91 509 ASN A C 1
ATOM 4153 O O . ASN A 1 509 ? 14.883 -36.433 -2.535 1.00 37.91 509 ASN A O 1
ATOM 4157 N N . LYS A 1 510 ? 16.391 -34.802 -2.907 1.00 39.69 510 LYS A N 1
ATOM 4158 C CA . LYS A 1 510 ? 16.762 -34.663 -1.510 1.00 39.69 510 LYS A CA 1
ATOM 4159 C C . LYS A 1 510 ? 15.546 -33.956 -0.934 1.00 39.69 510 LYS A C 1
ATOM 4161 O O . LYS A 1 510 ? 15.461 -32.733 -0.993 1.00 39.69 510 LYS A O 1
ATOM 4166 N N . ASN A 1 511 ? 14.574 -34.735 -0.459 1.00 36.81 511 ASN A N 1
ATOM 4167 C CA . ASN A 1 511 ? 13.682 -34.313 0.591 1.00 36.81 511 ASN A CA 1
ATOM 4168 C C . ASN A 1 511 ? 14.654 -33.837 1.662 1.00 36.81 511 ASN A C 1
ATOM 4170 O O . ASN A 1 511 ? 15.192 -34.627 2.431 1.00 36.81 511 ASN A O 1
ATOM 4174 N N . ARG A 1 512 ? 14.991 -32.544 1.639 1.00 41.66 512 ARG A N 1
ATOM 4175 C CA . ARG A 1 512 ? 15.402 -31.879 2.856 1.00 41.66 512 ARG A CA 1
ATOM 4176 C C . ARG A 1 512 ? 14.211 -32.150 3.746 1.00 41.66 512 ARG A C 1
ATOM 4178 O O . ARG A 1 512 ? 13.129 -31.660 3.430 1.00 41.66 512 ARG A O 1
ATOM 4185 N N . ASP A 1 513 ? 14.381 -33.031 4.726 1.00 41.25 513 ASP A N 1
ATOM 4186 C CA . ASP A 1 513 ? 13.373 -33.296 5.738 1.00 41.25 513 ASP A CA 1
ATOM 4187 C C . ASP A 1 513 ? 13.021 -31.947 6.355 1.00 41.25 513 ASP A C 1
ATOM 4189 O O . ASP A 1 513 ? 13.710 -31.415 7.227 1.00 41.25 513 ASP A O 1
ATOM 4193 N N . TYR A 1 514 ? 11.995 -31.314 5.796 1.00 46.44 514 TYR A N 1
ATOM 4194 C CA . TYR A 1 514 ? 11.570 -30.000 6.205 1.00 46.44 514 TYR A CA 1
ATOM 4195 C C . TYR A 1 514 ? 10.815 -30.210 7.508 1.00 46.44 514 TYR A C 1
ATOM 4197 O O . TYR A 1 514 ? 9.612 -30.440 7.525 1.00 46.44 514 TYR A O 1
ATOM 4205 N N . ASN A 1 515 ? 11.539 -30.151 8.622 1.00 46.34 515 ASN A N 1
ATOM 4206 C CA . ASN A 1 515 ? 10.981 -30.173 9.974 1.00 46.34 515 ASN A CA 1
ATOM 4207 C C . ASN A 1 515 ? 10.508 -28.774 10.402 1.00 46.34 515 ASN A C 1
ATOM 4209 O O . ASN A 1 515 ? 10.691 -28.355 11.542 1.00 46.34 515 ASN A O 1
ATOM 4213 N N . GLY A 1 516 ? 9.946 -28.007 9.466 1.00 53.41 516 GLY A N 1
ATOM 4214 C CA . GLY A 1 516 ? 9.404 -26.685 9.743 1.00 53.41 516 GLY A CA 1
ATOM 4215 C C . GLY A 1 516 ? 7.885 -26.695 9.888 1.00 53.41 516 GLY A C 1
ATOM 4216 O O . GLY A 1 516 ? 7.199 -27.651 9.538 1.00 53.41 516 GLY A O 1
ATOM 4217 N N . LYS A 1 517 ? 7.347 -25.573 10.371 1.00 43.03 517 LYS A N 1
ATOM 4218 C CA . LYS A 1 517 ? 5.929 -25.378 10.727 1.00 43.03 517 LYS A CA 1
ATOM 4219 C C . LYS A 1 517 ? 4.914 -25.721 9.618 1.00 43.03 517 LYS A C 1
ATOM 4221 O O . LYS A 1 517 ? 3.733 -25.870 9.906 1.00 43.03 517 LYS A O 1
ATOM 4226 N N . PHE A 1 518 ? 5.350 -25.811 8.362 1.00 44.78 518 PHE A N 1
ATOM 4227 C CA . PHE A 1 518 ? 4.492 -26.075 7.202 1.00 44.78 518 PHE A CA 1
ATOM 4228 C C . PHE A 1 518 ? 4.562 -27.514 6.662 1.00 44.78 518 PHE A C 1
ATOM 4230 O O . PHE A 1 518 ? 3.974 -27.765 5.615 1.00 44.78 518 PHE A O 1
ATOM 4237 N N . LYS A 1 519 ? 5.243 -28.446 7.349 1.00 44.38 519 LYS A N 1
ATOM 4238 C CA . LYS A 1 519 ? 5.417 -29.843 6.901 1.00 44.38 519 LYS A CA 1
ATOM 4239 C C . LYS A 1 519 ? 4.085 -30.537 6.578 1.00 44.38 519 LYS A C 1
ATOM 4241 O O . LYS A 1 519 ? 3.980 -31.193 5.549 1.00 44.38 519 LYS A O 1
ATOM 4246 N N . ASP A 1 520 ? 3.064 -30.284 7.397 1.00 47.91 520 ASP A N 1
ATOM 4247 C CA . ASP A 1 520 ? 1.734 -30.907 7.293 1.00 47.91 520 ASP A CA 1
ATOM 4248 C C . ASP A 1 520 ? 0.648 -29.951 6.757 1.00 47.91 520 ASP A C 1
ATOM 4250 O O . ASP A 1 520 ? -0.548 -30.254 6.773 1.00 47.91 520 ASP A O 1
ATOM 4254 N N . ALA A 1 521 ? 1.028 -28.754 6.296 1.00 42.53 521 ALA A N 1
ATOM 4255 C CA . ALA A 1 521 ? 0.063 -27.773 5.813 1.00 42.53 521 ALA A CA 1
ATOM 4256 C C . ALA A 1 521 ? -0.457 -28.164 4.416 1.00 42.53 521 ALA A C 1
ATOM 4258 O O . ALA A 1 521 ? 0.312 -28.368 3.479 1.00 42.53 521 ALA A O 1
ATOM 4259 N N . ARG A 1 522 ? -1.789 -28.244 4.251 1.00 40.50 522 ARG A N 1
ATOM 4260 C CA . ARG A 1 522 ? -2.427 -28.542 2.952 1.00 40.50 522 ARG A CA 1
ATOM 4261 C C . ARG A 1 522 ? -1.943 -27.553 1.876 1.00 40.50 522 ARG A C 1
ATOM 4263 O O . ARG A 1 522 ? -1.867 -26.351 2.139 1.00 40.50 522 ARG A O 1
ATOM 4270 N N . LYS A 1 523 ? -1.717 -28.045 0.643 1.00 38.69 523 LYS A N 1
ATOM 4271 C CA . LYS A 1 523 ? -1.175 -27.319 -0.540 1.00 38.69 523 LYS A CA 1
ATOM 4272 C C . LYS A 1 523 ? -1.801 -25.948 -0.857 1.00 38.69 523 LYS A C 1
ATOM 4274 O O . LYS A 1 523 ? -1.225 -25.165 -1.602 1.00 38.69 523 LYS A O 1
ATOM 4279 N N . ILE A 1 524 ? -2.964 -25.648 -0.291 1.00 37.88 524 ILE A N 1
ATOM 4280 C CA . ILE A 1 524 ? -3.835 -24.527 -0.651 1.00 37.88 524 ILE A CA 1
ATOM 4281 C C . ILE A 1 524 ? -3.366 -23.186 -0.042 1.00 37.88 524 ILE A C 1
ATOM 4283 O O . ILE A 1 524 ? -3.682 -22.139 -0.593 1.00 37.88 524 ILE A O 1
ATOM 4287 N N . ASN A 1 525 ? -2.566 -23.184 1.038 1.00 38.00 525 ASN A N 1
ATOM 4288 C CA . ASN A 1 525 ? -2.180 -21.953 1.766 1.00 38.00 525 ASN A CA 1
ATOM 4289 C C . ASN A 1 525 ? -0.667 -21.646 1.782 1.00 38.00 525 ASN A C 1
ATOM 4291 O O . ASN A 1 525 ? -0.198 -20.765 2.504 1.00 38.00 525 ASN A O 1
ATOM 4295 N N . LEU A 1 526 ? 0.121 -22.362 0.980 1.00 41.34 526 LEU A N 1
ATOM 4296 C CA . LEU A 1 526 ? 1.584 -22.343 1.067 1.00 41.34 526 LEU A CA 1
ATOM 4297 C C . LEU A 1 526 ? 2.270 -21.245 0.228 1.00 41.34 526 LEU A C 1
ATOM 4299 O O . LEU A 1 526 ? 3.482 -21.059 0.312 1.00 41.34 526 LEU A O 1
ATOM 4303 N N . GLY A 1 527 ? 1.512 -20.463 -0.544 1.00 36.69 527 GLY A N 1
ATOM 4304 C CA . GLY A 1 527 ? 2.054 -19.351 -1.338 1.00 36.69 527 GLY A CA 1
ATOM 4305 C C . GLY A 1 527 ? 2.460 -18.115 -0.521 1.00 36.69 527 GLY A C 1
ATOM 4306 O O . GLY A 1 527 ? 3.086 -17.202 -1.061 1.00 36.69 527 GLY A O 1
ATOM 4307 N N . ALA A 1 528 ? 2.114 -18.059 0.770 1.00 42.00 528 ALA A N 1
ATOM 4308 C CA . ALA A 1 528 ? 2.233 -16.841 1.565 1.00 42.00 528 ALA A CA 1
ATOM 4309 C C . ALA A 1 528 ? 3.674 -16.585 2.062 1.00 42.00 528 ALA A C 1
ATOM 4311 O O . ALA A 1 528 ? 4.323 -15.608 1.678 1.00 42.00 528 ALA A O 1
ATOM 4312 N N . SER A 1 529 ? 4.249 -17.475 2.870 1.00 43.69 529 SER A N 1
ATOM 4313 C CA . SER A 1 529 ? 5.579 -17.221 3.440 1.00 43.69 529 SER A CA 1
ATOM 4314 C C . SER A 1 529 ? 6.714 -17.661 2.496 1.00 43.69 529 SER A C 1
ATOM 4316 O O . SER A 1 529 ? 6.576 -18.674 1.808 1.00 43.69 529 SER A O 1
ATOM 4318 N N . PRO A 1 530 ? 7.857 -16.947 2.452 1.00 42.06 530 PRO A N 1
ATOM 4319 C CA . PRO A 1 530 ? 9.053 -17.424 1.753 1.00 42.06 530 PRO A CA 1
ATOM 4320 C C . PRO A 1 530 ? 9.472 -18.839 2.197 1.00 42.06 530 PRO A C 1
ATOM 4322 O O . PRO A 1 530 ? 9.830 -19.664 1.368 1.00 42.06 530 PRO A O 1
ATOM 4325 N N . GLY A 1 531 ? 9.325 -19.173 3.485 1.00 44.31 531 GLY A N 1
ATOM 4326 C CA . GLY A 1 531 ? 9.617 -20.518 3.997 1.00 44.31 531 GLY A CA 1
ATOM 4327 C C . GLY A 1 531 ? 8.714 -21.615 3.418 1.00 44.31 531 GLY A C 1
ATOM 4328 O O . GLY A 1 531 ? 9.210 -22.682 3.082 1.00 44.31 531 GLY A O 1
ATOM 4329 N N . ALA A 1 532 ? 7.418 -21.340 3.240 1.00 43.84 532 ALA A N 1
ATOM 4330 C CA . ALA A 1 532 ? 6.464 -22.275 2.635 1.00 43.84 532 ALA A CA 1
ATOM 4331 C C . ALA A 1 532 ? 6.657 -22.421 1.113 1.00 43.84 532 ALA A C 1
ATOM 4333 O O . ALA A 1 532 ? 6.481 -23.505 0.564 1.00 43.84 532 ALA A O 1
ATOM 4334 N N . ARG A 1 533 ? 7.083 -21.354 0.423 1.00 47.81 533 ARG A N 1
ATOM 4335 C CA . ARG A 1 533 ? 7.483 -21.432 -0.993 1.00 47.81 533 ARG A CA 1
ATOM 4336 C C . ARG A 1 533 ? 8.768 -22.243 -1.174 1.00 47.81 533 ARG A C 1
ATOM 4338 O O . ARG A 1 533 ? 8.838 -23.067 -2.081 1.00 47.81 533 ARG A O 1
ATOM 4345 N N . SER A 1 534 ? 9.739 -22.059 -0.277 1.00 46.31 534 SER A N 1
ATOM 4346 C CA . SER A 1 534 ? 11.013 -22.788 -0.282 1.00 46.31 534 SER A CA 1
ATOM 4347 C C . SER A 1 534 ? 10.859 -24.297 -0.074 1.00 46.31 534 SER A C 1
ATOM 4349 O O . SER A 1 534 ? 11.759 -25.034 -0.456 1.00 46.31 534 SER A O 1
ATOM 4351 N N . SER A 1 535 ? 9.768 -24.764 0.542 1.00 43.09 535 SER A N 1
ATOM 4352 C CA . SER A 1 535 ? 9.505 -26.192 0.771 1.00 43.09 535 SER A CA 1
ATOM 4353 C C . SER A 1 535 ? 8.758 -26.885 -0.379 1.00 43.09 535 SER A C 1
ATOM 4355 O O . SER A 1 535 ? 8.479 -28.074 -0.276 1.00 43.09 535 SER A O 1
ATOM 4357 N N . ILE A 1 536 ? 8.368 -26.153 -1.433 1.00 44.22 536 ILE A N 1
ATOM 4358 C CA . ILE A 1 536 ? 7.461 -26.647 -2.494 1.00 44.22 536 ILE A CA 1
ATOM 4359 C C . ILE A 1 536 ? 8.009 -26.412 -3.895 1.00 44.22 536 ILE A C 1
ATOM 4361 O O . ILE A 1 536 ? 7.711 -27.192 -4.795 1.00 44.22 536 ILE A O 1
ATOM 4365 N N . GLN A 1 537 ? 8.735 -25.314 -4.110 1.00 50.88 537 GLN A N 1
ATOM 4366 C CA . GLN A 1 537 ? 9.291 -25.004 -5.421 1.00 50.88 537 GLN A CA 1
ATOM 4367 C C . GLN A 1 537 ? 10.676 -25.623 -5.568 1.00 50.88 537 GLN A C 1
ATOM 4369 O O . GLN A 1 537 ? 11.575 -25.314 -4.786 1.00 50.88 537 GLN A O 1
ATOM 4374 N N . ASP A 1 538 ? 10.837 -26.444 -6.605 1.00 65.69 538 ASP A N 1
ATOM 4375 C CA . ASP A 1 538 ? 12.151 -26.866 -7.081 1.00 65.69 538 ASP A CA 1
ATOM 4376 C C . ASP A 1 538 ? 12.939 -25.627 -7.537 1.00 65.69 538 ASP A C 1
ATOM 4378 O O . ASP A 1 538 ? 12.411 -24.761 -8.243 1.00 65.69 538 ASP A O 1
ATOM 4382 N N . GLU A 1 539 ? 14.203 -25.529 -7.127 1.00 79.88 539 GLU A N 1
ATOM 4383 C CA . GLU A 1 539 ? 15.115 -24.493 -7.611 1.00 79.88 539 GLU A CA 1
ATOM 4384 C C . GLU A 1 539 ? 15.400 -24.712 -9.107 1.00 79.88 539 GLU A C 1
ATOM 4386 O O . GLU A 1 539 ? 15.621 -25.837 -9.555 1.00 79.88 539 GLU A O 1
ATOM 4391 N N . TYR A 1 540 ? 15.413 -23.637 -9.895 1.00 87.12 540 TYR A N 1
ATOM 4392 C CA . TYR A 1 540 ? 15.716 -23.694 -11.329 1.00 87.12 540 TYR A CA 1
ATOM 4393 C C . TYR A 1 540 ? 16.447 -22.431 -11.774 1.00 87.12 540 TYR A C 1
ATOM 4395 O O . TYR A 1 540 ? 16.353 -21.385 -11.134 1.00 87.12 540 TYR A O 1
ATOM 4403 N N . PHE A 1 541 ? 17.166 -22.489 -12.887 1.00 91.00 541 PHE A N 1
ATOM 4404 C CA . PHE A 1 541 ? 17.770 -21.311 -13.499 1.00 91.00 541 PHE A CA 1
ATOM 4405 C C . PHE A 1 541 ? 16.802 -20.674 -14.493 1.00 91.00 541 PHE A C 1
ATOM 4407 O O . PHE A 1 541 ? 16.240 -21.359 -15.338 1.00 91.00 541 PHE A O 1
ATOM 4414 N N . SER A 1 542 ? 16.610 -19.356 -14.419 1.00 92.31 542 SER A N 1
ATOM 4415 C CA . SER A 1 542 ? 15.864 -18.614 -15.443 1.00 92.31 542 SER A CA 1
ATOM 4416 C C . SER A 1 542 ? 16.817 -17.854 -16.355 1.00 92.31 542 SER A C 1
ATOM 4418 O O . SER A 1 542 ? 17.692 -17.154 -15.830 1.00 92.31 542 SER A O 1
ATOM 4420 N N . VAL A 1 543 ? 16.590 -17.887 -17.666 1.00 92.50 543 VAL A N 1
ATOM 4421 C CA . VAL A 1 543 ? 17.248 -16.965 -18.606 1.00 92.50 543 VAL A CA 1
ATOM 4422 C C . VAL A 1 543 ? 16.723 -15.547 -18.378 1.00 92.50 543 VAL A C 1
ATOM 4424 O O . VAL A 1 543 ? 15.516 -15.325 -18.247 1.00 92.50 543 VAL A O 1
ATOM 4427 N N . ARG A 1 544 ? 17.628 -14.572 -18.294 1.00 91.00 544 ARG A N 1
ATOM 4428 C CA . ARG A 1 544 ? 17.318 -13.140 -18.163 1.00 91.00 544 ARG A CA 1
ATOM 4429 C C . ARG A 1 544 ? 18.262 -12.316 -19.026 1.00 91.00 544 ARG A C 1
ATOM 4431 O O . ARG A 1 544 ? 19.326 -12.800 -19.396 1.00 91.00 544 ARG A O 1
ATOM 4438 N N . ARG A 1 545 ? 17.901 -11.059 -19.302 1.00 91.25 545 ARG A N 1
ATOM 4439 C CA . ARG A 1 545 ? 18.856 -10.086 -19.854 1.00 91.25 545 ARG A CA 1
ATOM 4440 C C . ARG A 1 545 ? 19.984 -9.852 -18.845 1.00 91.25 545 ARG A C 1
ATOM 4442 O O . ARG A 1 545 ? 19.711 -9.748 -17.650 1.00 91.25 545 ARG A O 1
ATOM 4449 N N . LEU A 1 546 ? 21.219 -9.785 -19.337 1.00 89.69 546 LEU A N 1
ATOM 4450 C CA . LEU A 1 546 ? 22.426 -9.568 -18.534 1.00 89.69 546 LEU A CA 1
ATOM 4451 C C . LEU A 1 546 ? 22.406 -8.190 -17.864 1.00 89.69 546 LEU A C 1
ATOM 4453 O O . LEU A 1 546 ? 22.748 -8.058 -16.692 1.00 89.69 546 LEU A O 1
ATOM 4457 N N . TYR A 1 547 ? 21.988 -7.169 -18.611 1.00 88.00 547 TYR A N 1
ATOM 4458 C CA . TYR A 1 547 ? 21.941 -5.793 -18.136 1.00 88.00 547 TYR A CA 1
ATOM 4459 C C . TYR A 1 547 ? 20.542 -5.397 -17.672 1.00 88.00 547 TYR A C 1
ATOM 4461 O O . TYR A 1 547 ? 19.537 -5.824 -18.242 1.00 88.00 547 TYR A O 1
ATOM 4469 N N . ASP A 1 548 ? 20.485 -4.522 -16.668 1.00 83.50 548 ASP A N 1
ATOM 4470 C CA . ASP A 1 548 ? 19.254 -3.825 -16.304 1.00 83.50 548 ASP A CA 1
ATOM 4471 C C . ASP A 1 548 ? 18.988 -2.712 -17.326 1.00 83.50 548 ASP A C 1
ATOM 4473 O O . ASP A 1 548 ? 19.735 -1.732 -17.413 1.00 83.50 548 ASP A O 1
ATOM 4477 N N . ILE A 1 549 ? 17.972 -2.919 -18.162 1.00 87.12 549 ILE A N 1
ATOM 4478 C CA . ILE A 1 549 ? 17.695 -2.086 -19.332 1.00 87.12 549 ILE A CA 1
ATOM 4479 C C . ILE A 1 549 ? 16.672 -1.013 -18.975 1.00 87.12 549 ILE A C 1
ATOM 4481 O O . ILE A 1 549 ? 15.515 -1.310 -18.678 1.00 87.12 549 ILE A O 1
ATOM 4485 N N . GLU A 1 550 ? 17.073 0.252 -19.100 1.00 86.38 550 GLU A N 1
ATOM 4486 C CA . GLU A 1 550 ? 16.165 1.388 -18.943 1.00 86.38 550 GLU A CA 1
ATOM 4487 C C . GLU A 1 550 ? 15.200 1.474 -20.140 1.00 86.38 550 GLU A C 1
ATOM 4489 O O . GLU A 1 550 ? 15.573 1.890 -21.241 1.00 86.38 550 GLU A O 1
ATOM 4494 N N . GLN A 1 551 ? 13.936 1.094 -19.926 1.00 89.50 551 GLN A N 1
ATOM 4495 C CA . GLN A 1 551 ? 12.907 1.050 -20.971 1.00 89.50 551 GLN A CA 1
ATOM 4496 C C . GLN A 1 551 ? 12.731 2.399 -21.674 1.00 89.50 551 GLN A C 1
ATOM 4498 O O . GLN A 1 551 ? 12.570 2.442 -22.896 1.00 89.50 551 GLN A O 1
ATOM 4503 N N . LYS A 1 552 ? 12.798 3.512 -20.937 1.00 87.75 552 LYS A N 1
ATOM 4504 C CA . LYS A 1 552 ? 12.547 4.837 -21.516 1.00 87.75 552 LYS A CA 1
ATOM 4505 C C . LYS A 1 552 ? 13.702 5.284 -22.421 1.00 87.75 552 LYS A C 1
ATOM 4507 O O . LYS A 1 552 ? 13.462 5.959 -23.423 1.00 87.75 552 LYS A O 1
ATOM 4512 N N . MET A 1 553 ? 14.925 4.841 -22.122 1.00 90.06 553 MET A N 1
ATOM 4513 C CA . MET A 1 553 ? 16.099 5.013 -22.982 1.00 90.06 553 MET A CA 1
ATOM 4514 C C . MET A 1 553 ? 15.923 4.246 -24.294 1.00 90.06 553 MET A C 1
ATOM 4516 O O . MET A 1 553 ? 16.160 4.795 -25.369 1.00 90.06 553 MET A O 1
ATOM 4520 N N . VAL A 1 554 ? 15.445 3.001 -24.216 1.00 92.75 554 VAL A N 1
ATOM 4521 C CA . VAL A 1 554 ? 15.128 2.190 -25.399 1.00 92.75 554 VAL A CA 1
ATOM 4522 C C . VAL A 1 554 ? 14.039 2.856 -26.243 1.00 92.75 554 VAL A C 1
ATOM 4524 O O . VAL A 1 554 ? 14.187 2.974 -27.458 1.00 92.75 554 VAL A O 1
ATOM 4527 N N . CYS A 1 555 ? 12.981 3.369 -25.611 1.00 92.88 555 CYS A N 1
ATOM 4528 C CA . CYS A 1 555 ? 11.932 4.128 -26.291 1.00 92.88 555 CYS A CA 1
ATOM 4529 C C . CYS A 1 555 ? 12.499 5.345 -27.045 1.00 92.88 555 CYS A C 1
ATOM 4531 O O . CYS A 1 555 ? 12.120 5.586 -28.195 1.00 92.88 555 CYS A O 1
ATOM 4533 N N . ASP A 1 556 ? 13.393 6.127 -26.434 1.00 91.62 556 ASP A N 1
ATOM 4534 C CA . ASP A 1 556 ? 14.016 7.282 -27.097 1.00 91.62 556 ASP A CA 1
ATOM 4535 C C . ASP A 1 556 ? 14.921 6.871 -28.258 1.00 91.62 556 ASP A C 1
ATOM 4537 O O . ASP A 1 556 ? 14.839 7.464 -29.336 1.00 91.62 556 ASP A O 1
ATOM 4541 N N . TYR A 1 557 ? 15.701 5.807 -28.081 1.00 94.12 557 TYR A N 1
ATOM 4542 C CA . TYR A 1 557 ? 16.529 5.243 -29.138 1.00 94.12 557 TYR A CA 1
ATOM 4543 C C . TYR A 1 557 ? 15.702 4.799 -30.356 1.00 94.12 557 TYR A C 1
ATOM 4545 O O . TYR A 1 557 ? 15.962 5.235 -31.480 1.00 94.12 557 TYR A O 1
ATOM 4553 N N . LEU A 1 558 ? 14.647 4.007 -30.137 1.00 94.75 558 LEU A N 1
ATOM 4554 C CA . LEU A 1 558 ? 13.758 3.546 -31.208 1.00 94.75 558 LEU A CA 1
ATOM 4555 C C . LEU A 1 558 ? 13.026 4.717 -31.882 1.00 94.75 558 LEU A C 1
ATOM 4557 O O . LEU A 1 558 ? 12.860 4.733 -33.103 1.00 94.75 558 LEU A O 1
ATOM 4561 N N . ASN A 1 559 ? 12.611 5.731 -31.111 1.00 93.19 559 ASN A N 1
ATOM 4562 C CA . ASN A 1 559 ? 11.997 6.941 -31.662 1.00 93.19 559 ASN A CA 1
ATOM 4563 C C . ASN A 1 559 ? 12.961 7.752 -32.532 1.00 93.19 559 ASN A C 1
ATOM 4565 O O . ASN A 1 559 ? 12.521 8.331 -33.527 1.00 93.19 559 ASN A O 1
ATOM 4569 N N . LEU A 1 560 ? 14.239 7.817 -32.164 1.00 92.50 560 LEU A N 1
ATOM 4570 C CA . LEU A 1 560 ? 15.261 8.473 -32.969 1.00 92.50 560 LEU A CA 1
ATOM 4571 C C . LEU A 1 560 ? 15.494 7.697 -34.272 1.00 92.50 560 LEU A C 1
ATOM 4573 O O . LEU A 1 560 ? 15.403 8.277 -35.353 1.00 92.50 560 LEU A O 1
ATOM 4577 N N . LYS A 1 561 ? 15.693 6.377 -34.185 1.00 94.38 561 LYS A N 1
ATOM 4578 C CA . LYS A 1 561 ? 15.951 5.509 -35.345 1.00 94.38 561 LYS A CA 1
ATOM 4579 C C . LYS A 1 561 ? 14.815 5.504 -36.362 1.00 94.38 561 LYS A C 1
ATOM 4581 O O . LYS A 1 561 ? 15.063 5.729 -37.545 1.00 94.38 561 LYS A O 1
ATOM 4586 N N . ARG A 1 562 ? 13.560 5.372 -35.919 1.00 95.12 562 ARG A N 1
ATOM 4587 C CA . ARG A 1 562 ? 12.410 5.453 -36.839 1.00 95.12 562 ARG A CA 1
ATOM 4588 C C . ARG A 1 562 ? 12.320 6.806 -37.544 1.00 95.12 562 ARG A C 1
ATOM 4590 O O . ARG A 1 562 ? 11.992 6.840 -38.721 1.00 95.12 562 ARG A O 1
ATOM 4597 N N . LYS A 1 563 ? 12.630 7.915 -36.855 1.00 93.19 563 LYS A N 1
ATOM 4598 C CA . LYS A 1 563 ? 12.600 9.259 -37.454 1.00 93.19 563 LYS A CA 1
ATOM 4599 C C . LYS A 1 563 ? 13.689 9.412 -38.510 1.00 93.19 563 LYS A C 1
ATOM 4601 O O . LYS A 1 563 ? 13.403 9.950 -39.571 1.00 93.19 563 LYS A O 1
ATOM 4606 N N . LEU A 1 564 ? 14.893 8.898 -38.247 1.00 91.88 564 LEU A N 1
ATOM 4607 C CA . LEU A 1 564 ? 15.991 8.884 -39.221 1.00 91.88 564 LEU A CA 1
ATOM 4608 C C . LEU A 1 564 ? 15.643 8.074 -40.479 1.00 91.88 564 LEU A C 1
ATOM 4610 O O . LEU A 1 564 ? 16.039 8.459 -41.572 1.00 91.88 564 LEU A O 1
ATOM 4614 N N . LYS A 1 565 ? 14.866 6.994 -40.340 1.00 93.94 565 LYS A N 1
ATOM 4615 C CA . LYS A 1 565 ? 14.339 6.203 -41.468 1.00 93.94 565 LYS A CA 1
ATOM 4616 C C . LYS A 1 565 ? 13.045 6.767 -42.080 1.00 93.94 565 LYS A C 1
ATOM 4618 O O . LYS A 1 565 ? 12.504 6.168 -42.999 1.00 93.94 565 LYS A O 1
ATOM 4623 N N . GLY A 1 566 ? 12.531 7.896 -41.585 1.00 93.94 566 GLY A N 1
ATOM 4624 C CA . GLY A 1 566 ? 11.316 8.534 -42.107 1.00 93.94 566 GLY A CA 1
ATOM 4625 C C . GLY A 1 566 ? 9.992 7.877 -41.689 1.00 93.94 566 GLY A C 1
ATOM 4626 O O . GLY A 1 566 ? 8.946 8.220 -42.232 1.00 93.94 566 GLY A O 1
ATOM 4627 N N . PHE A 1 567 ? 9.993 6.968 -40.710 1.00 94.81 567 PHE A N 1
ATOM 4628 C CA . PHE A 1 567 ? 8.787 6.265 -40.269 1.00 94.81 567 PHE A CA 1
ATOM 4629 C C . PHE A 1 567 ? 8.021 6.995 -39.154 1.00 94.81 567 PHE A C 1
ATOM 4631 O O . PHE A 1 567 ? 8.560 7.407 -38.111 1.00 94.81 567 PHE A O 1
ATOM 4638 N N . SER A 1 568 ? 6.699 7.076 -39.330 1.00 94.25 568 SER A N 1
ATOM 4639 C CA . SER A 1 568 ? 5.770 7.411 -38.247 1.00 94.25 568 SER A CA 1
ATOM 4640 C C . SER A 1 568 ? 5.679 6.255 -37.237 1.00 94.25 568 SER A C 1
ATOM 4642 O O . SER A 1 568 ? 6.090 5.131 -37.520 1.00 94.25 568 SER A O 1
ATOM 4644 N N . LYS A 1 569 ? 5.151 6.512 -36.030 1.00 91.69 569 LYS A N 1
ATOM 4645 C CA . LYS A 1 569 ? 4.918 5.429 -35.052 1.00 91.69 569 LYS A CA 1
ATOM 4646 C C . LYS A 1 569 ? 3.921 4.401 -35.593 1.00 91.69 569 LYS A C 1
ATOM 4648 O O . LYS A 1 569 ? 4.175 3.209 -35.485 1.00 91.69 569 LYS A O 1
ATOM 4653 N N . ASN A 1 570 ? 2.830 4.875 -36.194 1.00 91.00 570 ASN A N 1
ATOM 4654 C CA . ASN A 1 570 ? 1.776 4.013 -36.727 1.00 91.00 570 ASN A CA 1
ATOM 4655 C C . ASN A 1 570 ? 2.295 3.152 -37.881 1.00 91.00 570 ASN A C 1
ATOM 4657 O O . ASN A 1 570 ? 2.037 1.961 -37.886 1.00 91.00 570 ASN A O 1
ATOM 4661 N N . ALA A 1 571 ? 3.144 3.706 -38.757 1.00 92.50 571 ALA A N 1
ATOM 4662 C CA . ALA A 1 571 ? 3.756 2.936 -39.838 1.00 92.50 571 ALA A CA 1
ATOM 4663 C C . ALA A 1 571 ? 4.547 1.724 -39.320 1.00 92.50 571 ALA A C 1
ATOM 4665 O O . ALA A 1 571 ? 4.459 0.657 -39.907 1.00 92.50 571 ALA A O 1
ATOM 4666 N N . ILE A 1 572 ? 5.280 1.866 -38.207 1.00 91.62 572 ILE A N 1
ATOM 4667 C CA . ILE A 1 572 ? 5.973 0.729 -37.580 1.00 91.62 572 ILE A CA 1
ATOM 4668 C C . ILE A 1 572 ? 4.978 -0.248 -36.956 1.00 91.62 572 ILE A C 1
ATOM 4670 O O . ILE A 1 572 ? 5.143 -1.451 -37.096 1.00 91.62 572 ILE A O 1
ATOM 4674 N N . ILE A 1 573 ? 3.951 0.249 -36.267 1.00 89.31 573 ILE A N 1
ATOM 4675 C CA . ILE A 1 573 ? 2.927 -0.588 -35.630 1.00 89.31 573 ILE A CA 1
ATOM 4676 C C . ILE A 1 573 ? 2.203 -1.465 -36.662 1.00 89.31 573 ILE A C 1
ATOM 4678 O O . ILE A 1 573 ? 2.017 -2.657 -36.422 1.00 89.31 573 ILE A O 1
ATOM 4682 N N . ASP A 1 574 ? 1.861 -0.894 -37.815 1.00 89.44 574 ASP A N 1
ATOM 4683 C CA . ASP A 1 574 ? 1.117 -1.564 -38.884 1.00 89.44 574 ASP A CA 1
ATOM 4684 C C . ASP A 1 574 ? 1.946 -2.640 -39.617 1.00 89.44 574 ASP A C 1
ATOM 4686 O O . ASP A 1 574 ? 1.382 -3.472 -40.326 1.00 89.44 574 ASP A O 1
ATOM 4690 N N . MET A 1 575 ? 3.273 -2.671 -39.423 1.00 90.00 575 MET A N 1
ATOM 4691 C CA . MET A 1 575 ? 4.159 -3.725 -39.946 1.00 90.00 575 MET A CA 1
ATOM 4692 C C . MET A 1 575 ? 4.100 -5.027 -39.132 1.00 90.00 575 MET A C 1
ATOM 4694 O O . MET A 1 575 ? 4.641 -6.043 -39.567 1.00 90.00 575 MET A O 1
ATOM 4698 N N . PHE A 1 576 ? 3.466 -5.019 -37.956 1.00 87.44 576 PHE A N 1
ATOM 4699 C CA . PHE A 1 576 ? 3.338 -6.190 -37.087 1.00 87.44 576 PHE A CA 1
ATOM 4700 C C . PHE A 1 576 ? 1.912 -6.771 -37.118 1.00 87.44 576 PHE A C 1
ATOM 4702 O O . PHE A 1 576 ? 0.954 -6.072 -37.456 1.00 87.44 576 PHE A O 1
ATOM 4709 N N . PRO A 1 577 ? 1.726 -8.052 -36.733 1.00 86.31 577 PRO A N 1
ATOM 4710 C CA . PRO A 1 577 ? 0.406 -8.680 -36.689 1.00 86.31 577 PRO A CA 1
ATOM 4711 C C . PRO A 1 577 ? -0.610 -7.885 -35.857 1.00 86.31 577 PRO A C 1
ATOM 4713 O O . PRO A 1 577 ? -0.287 -7.386 -34.778 1.00 86.31 577 PRO A O 1
ATOM 4716 N N . LYS A 1 578 ? -1.871 -7.826 -36.313 1.00 82.94 578 LYS A N 1
ATOM 4717 C CA . LYS A 1 578 ? -2.931 -7.015 -35.677 1.00 82.94 578 LYS A CA 1
ATOM 4718 C C . LYS A 1 578 ? -3.144 -7.320 -34.191 1.00 82.94 578 LYS A C 1
ATOM 4720 O O . LYS A 1 578 ? -3.389 -6.413 -33.404 1.00 82.94 578 LYS A O 1
ATOM 4725 N N . ASN A 1 579 ? -3.006 -8.581 -33.791 1.00 84.56 579 ASN A N 1
ATOM 4726 C CA . ASN A 1 579 ? -3.113 -9.020 -32.396 1.00 84.56 579 ASN A CA 1
ATOM 4727 C C . ASN A 1 579 ? -1.899 -8.636 -31.523 1.00 84.56 579 ASN A C 1
ATOM 4729 O O . ASN A 1 579 ? -1.933 -8.850 -30.314 1.00 84.56 579 ASN A O 1
ATOM 4733 N N . TYR A 1 580 ? -0.840 -8.071 -32.109 1.00 82.19 580 TYR A N 1
ATOM 4734 C CA . TYR A 1 580 ? 0.399 -7.680 -31.430 1.00 82.19 580 TYR A CA 1
ATOM 4735 C C . TYR A 1 580 ? 0.622 -6.158 -31.381 1.00 82.19 580 TYR A C 1
ATOM 4737 O O . TYR A 1 580 ? 1.531 -5.680 -30.702 1.00 82.19 580 TYR A O 1
ATOM 4745 N N . ILE A 1 581 ? -0.240 -5.384 -32.047 1.00 80.25 581 ILE A N 1
ATOM 4746 C CA . ILE A 1 581 ? -0.152 -3.922 -32.187 1.00 80.25 581 ILE A CA 1
ATOM 4747 C C . ILE A 1 581 ? 0.005 -3.198 -30.842 1.00 80.25 581 ILE A C 1
ATOM 4749 O O . ILE A 1 581 ? 0.829 -2.291 -30.718 1.00 80.25 581 ILE A O 1
ATOM 4753 N N . HIS A 1 582 ? -0.744 -3.606 -29.812 1.00 75.12 582 HIS A N 1
ATOM 4754 C CA . HIS A 1 582 ? -0.657 -2.982 -28.488 1.00 75.12 582 HIS A CA 1
ATOM 4755 C C . HIS A 1 582 ? 0.738 -3.133 -27.870 1.00 75.12 582 HIS A C 1
ATOM 4757 O O . HIS A 1 582 ? 1.287 -2.162 -27.347 1.00 75.12 582 HIS A O 1
ATOM 4763 N N . THR A 1 583 ? 1.343 -4.317 -27.989 1.00 83.88 583 THR A N 1
ATOM 4764 C CA . THR A 1 583 ? 2.701 -4.590 -27.505 1.00 83.88 583 THR A CA 1
ATOM 4765 C C . THR A 1 583 ? 3.728 -3.729 -28.235 1.00 83.88 583 THR A C 1
ATOM 4767 O O . THR A 1 583 ? 4.564 -3.103 -27.589 1.00 83.88 583 THR A O 1
ATOM 4770 N N . VAL A 1 584 ? 3.614 -3.611 -29.562 1.00 87.06 584 VAL A N 1
ATOM 4771 C CA . VAL A 1 584 ? 4.506 -2.769 -30.379 1.00 87.06 584 VAL A CA 1
ATOM 4772 C C . VAL A 1 584 ? 4.380 -1.298 -29.986 1.00 87.06 584 VAL A C 1
ATOM 4774 O O . VAL A 1 584 ? 5.379 -0.608 -29.775 1.00 87.06 584 VAL A O 1
ATOM 4777 N N . GLY A 1 585 ? 3.147 -0.816 -29.809 1.00 88.31 585 GLY A N 1
ATOM 4778 C CA . GLY A 1 585 ? 2.882 0.543 -29.346 1.00 88.31 585 GLY A CA 1
ATOM 4779 C C . GLY A 1 585 ? 3.517 0.839 -27.984 1.00 88.31 585 GLY A C 1
ATOM 4780 O O . GLY A 1 585 ? 3.996 1.953 -27.758 1.00 88.31 585 GLY A O 1
ATOM 4781 N N . HIS A 1 586 ? 3.590 -0.156 -27.092 1.00 89.81 586 HIS A N 1
ATOM 4782 C CA . HIS A 1 586 ? 4.187 -0.014 -25.763 1.00 89.81 586 HIS A CA 1
ATOM 4783 C C . HIS A 1 586 ? 5.699 0.243 -25.781 1.00 89.81 586 HIS A C 1
ATOM 4785 O O . HIS A 1 586 ? 6.213 0.851 -24.843 1.00 89.81 586 HIS A O 1
ATOM 4791 N N . TRP A 1 587 ? 6.421 -0.120 -26.841 1.00 93.31 587 TRP A N 1
ATOM 4792 C CA . TRP A 1 587 ? 7.857 0.175 -26.949 1.00 93.31 587 TRP A CA 1
ATOM 4793 C C . TRP A 1 587 ? 8.150 1.666 -27.145 1.00 93.31 587 TRP A C 1
ATOM 4795 O O . TRP A 1 587 ? 9.255 2.127 -26.873 1.00 93.31 587 TRP A O 1
ATOM 4805 N N . PHE A 1 588 ? 7.150 2.438 -27.581 1.00 91.69 588 PHE A N 1
ATOM 4806 C CA . PHE A 1 588 ? 7.267 3.868 -27.884 1.00 91.69 588 PHE A CA 1
ATOM 4807 C C . PHE A 1 588 ? 6.567 4.772 -26.854 1.00 91.69 588 PHE A C 1
ATOM 4809 O O . PHE A 1 588 ? 6.237 5.929 -27.174 1.00 91.69 588 PHE A O 1
ATOM 4816 N N . ARG A 1 589 ? 6.321 4.246 -25.645 1.00 87.25 589 ARG A N 1
ATOM 4817 C CA . ARG A 1 589 ? 5.712 4.937 -24.497 1.00 87.25 589 ARG A CA 1
ATOM 4818 C C . ARG A 1 589 ? 6.742 5.168 -23.383 1.00 87.25 589 ARG A C 1
ATOM 4820 O O . ARG A 1 589 ? 7.621 4.337 -23.183 1.00 87.25 589 ARG A O 1
ATOM 4827 N N . LYS A 1 590 ? 6.594 6.288 -22.661 1.00 85.00 590 LYS A N 1
ATOM 4828 C CA . LYS A 1 590 ? 7.408 6.689 -21.488 1.00 85.00 590 LYS A CA 1
ATOM 4829 C C . LYS A 1 590 ? 6.637 6.654 -20.157 1.00 85.00 590 LYS A C 1
ATOM 4831 O O . LYS A 1 590 ? 7.184 7.011 -19.113 1.00 85.00 590 LYS A O 1
ATOM 4836 N N . ASP A 1 591 ? 5.362 6.282 -20.211 1.00 82.00 591 ASP A N 1
ATOM 4837 C CA . ASP A 1 591 ? 4.480 6.144 -19.057 1.00 82.00 591 ASP A CA 1
ATOM 4838 C C . ASP A 1 591 ? 4.551 4.718 -18.474 1.00 82.00 591 ASP A C 1
ATOM 4840 O O . ASP A 1 591 ? 5.311 3.874 -18.948 1.00 82.00 591 ASP A O 1
ATOM 4844 N N . PHE A 1 592 ? 3.720 4.420 -17.469 1.00 74.88 592 PHE A N 1
ATOM 4845 C CA . PHE A 1 592 ? 3.630 3.087 -16.847 1.00 74.88 592 PHE A CA 1
ATOM 4846 C C . PHE A 1 592 ? 3.227 1.954 -17.809 1.00 74.88 592 PHE A C 1
ATOM 4848 O O . PHE A 1 592 ? 3.290 0.788 -17.426 1.00 74.88 592 PHE A O 1
ATOM 4855 N N . GLY A 1 593 ? 2.773 2.274 -19.025 1.00 79.31 593 GLY A N 1
ATOM 4856 C CA . GLY A 1 593 ? 2.439 1.294 -20.057 1.00 79.31 593 GLY A CA 1
ATOM 4857 C C . GLY A 1 593 ? 3.601 0.970 -20.998 1.00 79.31 593 GLY A C 1
ATOM 4858 O O . GLY A 1 593 ? 3.396 0.234 -21.960 1.00 79.31 593 GLY A O 1
ATOM 4859 N N . GLY A 1 594 ? 4.790 1.534 -20.769 1.00 85.94 594 GLY A N 1
ATOM 4860 C CA . GLY A 1 594 ? 5.995 1.221 -21.528 1.00 85.94 594 GLY A CA 1
ATOM 4861 C C . GLY A 1 594 ? 6.438 -0.234 -21.357 1.00 85.94 594 GLY A C 1
ATOM 4862 O O . GLY A 1 594 ? 6.341 -0.804 -20.272 1.00 85.94 594 GLY A O 1
ATOM 4863 N N . SER A 1 595 ? 6.949 -0.846 -22.426 1.00 90.06 595 SER A N 1
ATOM 4864 C CA . SER A 1 595 ? 7.575 -2.173 -22.362 1.00 90.06 595 SER A CA 1
ATOM 4865 C C . SER A 1 595 ? 8.875 -2.227 -23.157 1.00 90.06 595 SER A C 1
ATOM 4867 O O . SER A 1 595 ? 9.149 -1.361 -23.992 1.00 90.06 595 SER A O 1
ATOM 4869 N N . ILE A 1 596 ? 9.695 -3.230 -22.855 1.00 92.38 596 ILE A N 1
ATOM 4870 C CA . ILE A 1 596 ? 10.944 -3.519 -23.559 1.00 92.38 596 ILE A CA 1
ATOM 4871 C C . ILE A 1 596 ? 10.636 -4.612 -24.595 1.00 92.38 596 ILE A C 1
ATOM 4873 O O . ILE A 1 596 ? 10.016 -5.608 -24.214 1.00 92.38 596 ILE A O 1
ATOM 4877 N N . PRO A 1 597 ? 11.047 -4.464 -25.870 1.00 93.06 597 PRO A N 1
ATOM 4878 C CA . PRO A 1 597 ? 10.882 -5.515 -26.877 1.00 93.06 597 PRO A CA 1
ATOM 4879 C C . PRO A 1 597 ? 11.478 -6.850 -26.415 1.00 93.06 597 PRO A C 1
ATOM 4881 O O . PRO A 1 597 ? 12.493 -6.858 -25.713 1.00 93.06 597 PRO A O 1
ATOM 4884 N N . THR A 1 598 ? 10.884 -7.977 -26.819 1.00 92.25 598 THR A N 1
ATOM 4885 C CA . THR A 1 598 ? 11.510 -9.310 -26.672 1.00 92.25 598 THR A CA 1
ATOM 4886 C C . THR A 1 598 ? 12.744 -9.428 -27.583 1.00 92.25 598 THR A C 1
ATOM 4888 O O . THR A 1 598 ? 12.944 -8.567 -28.445 1.00 92.25 598 THR A O 1
ATOM 4891 N N . PRO A 1 599 ? 13.623 -10.432 -27.408 1.00 91.38 599 PRO A N 1
ATOM 4892 C CA . PRO A 1 599 ? 14.736 -10.667 -28.327 1.00 91.38 599 PRO A CA 1
ATOM 4893 C C . PRO A 1 599 ? 14.319 -10.753 -29.804 1.00 91.38 599 PRO A C 1
ATOM 4895 O O . PRO A 1 599 ? 14.928 -10.101 -30.649 1.00 91.38 599 PRO A O 1
ATOM 4898 N N . GLU A 1 600 ? 13.253 -11.484 -30.125 1.00 90.25 600 GLU A N 1
ATOM 4899 C CA . GLU A 1 600 ? 12.754 -11.626 -31.499 1.00 90.25 600 GLU A CA 1
ATOM 4900 C C . GLU A 1 600 ? 12.178 -10.322 -32.046 1.00 90.25 600 GLU A C 1
ATOM 4902 O O . GLU A 1 600 ? 12.380 -9.984 -33.215 1.00 90.25 600 GLU A O 1
ATOM 4907 N N . ASP A 1 601 ? 11.472 -9.572 -31.199 1.00 92.44 601 ASP A N 1
ATOM 4908 C CA . ASP A 1 601 ? 10.955 -8.260 -31.580 1.00 92.44 601 ASP A CA 1
ATOM 4909 C C . ASP A 1 601 ? 12.093 -7.283 -31.867 1.00 92.44 601 ASP A C 1
ATOM 4911 O O . ASP A 1 601 ? 12.016 -6.511 -32.820 1.00 92.44 601 ASP A O 1
ATOM 4915 N N . TRP A 1 602 ? 13.166 -7.333 -31.074 1.00 94.56 602 TRP A N 1
ATOM 4916 C CA . TRP A 1 602 ? 14.343 -6.502 -31.290 1.00 94.56 602 TRP A CA 1
ATOM 4917 C C . TRP A 1 602 ? 15.011 -6.795 -32.632 1.00 94.56 602 TRP A C 1
ATOM 4919 O O . TRP A 1 602 ? 15.283 -5.864 -33.381 1.00 94.56 602 TRP A O 1
ATOM 4929 N N . LEU A 1 603 ? 15.217 -8.072 -32.969 1.00 92.19 603 LEU A N 1
ATOM 4930 C CA . LEU A 1 603 ? 15.787 -8.476 -34.261 1.00 92.19 603 LEU A CA 1
ATOM 4931 C C . LEU A 1 603 ? 14.886 -8.069 -35.438 1.00 92.19 603 LEU A C 1
ATOM 4933 O O . LEU A 1 603 ? 15.366 -7.619 -36.477 1.00 92.19 603 LEU A O 1
ATOM 4937 N N . SER A 1 604 ? 13.566 -8.158 -35.257 1.00 91.06 604 SER A N 1
ATOM 4938 C CA . SER A 1 604 ? 12.605 -7.666 -36.251 1.00 91.06 604 SER A CA 1
ATOM 4939 C C . SER A 1 604 ? 12.760 -6.154 -36.449 1.00 91.06 604 SER A C 1
ATOM 4941 O O . SER A 1 604 ? 12.869 -5.681 -37.579 1.00 91.06 604 SER A O 1
ATOM 4943 N N . LEU A 1 605 ? 12.853 -5.387 -35.358 1.00 92.75 605 LEU A N 1
ATOM 4944 C CA . LEU A 1 605 ? 13.098 -3.944 -35.409 1.00 92.75 605 LEU A CA 1
ATOM 4945 C C . LEU A 1 605 ? 14.466 -3.601 -36.005 1.00 92.75 605 LEU A C 1
ATOM 4947 O O . LEU A 1 605 ? 14.559 -2.611 -36.720 1.00 92.75 605 LEU A O 1
ATOM 4951 N N . GLU A 1 606 ? 15.505 -4.395 -35.750 1.00 92.81 606 GLU A N 1
ATOM 4952 C CA . GLU A 1 606 ? 16.839 -4.222 -36.334 1.00 92.81 606 GLU A CA 1
ATOM 4953 C C . GLU A 1 606 ? 16.790 -4.270 -37.859 1.00 92.81 606 GLU A C 1
ATOM 4955 O O . GLU A 1 606 ? 17.310 -3.362 -38.507 1.00 92.81 606 GLU A O 1
ATOM 4960 N N . SER A 1 607 ? 16.058 -5.235 -38.424 1.00 89.50 607 SER A N 1
ATOM 4961 C CA . SER A 1 607 ? 15.876 -5.347 -39.877 1.00 89.50 607 SER A CA 1
ATOM 4962 C C . SER A 1 607 ? 15.109 -4.172 -40.505 1.00 89.50 607 SER A C 1
ATOM 4964 O O . SER A 1 607 ? 15.338 -3.834 -41.664 1.00 89.50 607 SER A O 1
ATOM 4966 N N . ILE A 1 608 ? 14.228 -3.517 -39.739 1.00 92.38 608 ILE A N 1
ATOM 4967 C CA . ILE A 1 608 ? 13.383 -2.406 -40.209 1.00 92.38 608 ILE A CA 1
ATOM 4968 C C . ILE A 1 608 ? 14.079 -1.050 -40.019 1.00 92.38 608 ILE A C 1
ATOM 4970 O O . ILE A 1 608 ? 14.000 -0.160 -40.868 1.00 92.38 608 ILE A O 1
ATOM 4974 N N . LEU A 1 609 ? 14.724 -0.863 -38.868 1.00 94.62 609 LEU A N 1
ATOM 4975 C CA . LEU A 1 609 ? 15.203 0.430 -38.382 1.00 94.62 609 LEU A CA 1
ATOM 4976 C C . LEU A 1 609 ? 16.718 0.598 -38.450 1.00 94.62 609 LEU A C 1
ATOM 4978 O O . LEU A 1 609 ? 17.181 1.713 -38.200 1.00 94.62 609 LEU A O 1
ATOM 4982 N N . ASP A 1 610 ? 17.466 -0.452 -38.809 1.00 93.06 610 ASP A N 1
ATOM 4983 C CA . ASP A 1 610 ? 18.933 -0.431 -38.888 1.00 93.06 610 ASP A CA 1
ATOM 4984 C C . ASP A 1 610 ? 19.535 -0.030 -37.529 1.00 93.06 610 ASP A C 1
ATOM 4986 O O . ASP A 1 610 ? 20.126 1.046 -37.324 1.00 93.06 610 ASP A O 1
ATOM 4990 N N . LEU A 1 611 ? 19.220 -0.865 -36.534 1.00 95.31 611 LEU A N 1
ATOM 4991 C CA . LEU A 1 611 ? 19.655 -0.668 -35.156 1.00 95.31 611 LEU A CA 1
ATOM 4992 C C . LEU A 1 611 ? 21.161 -0.946 -35.043 1.00 95.31 611 LEU A C 1
ATOM 4994 O O . LEU A 1 611 ? 21.735 -1.749 -35.768 1.00 95.31 611 LEU A O 1
ATOM 4998 N N . ASP A 1 612 ? 21.824 -0.217 -34.152 1.00 95.44 612 ASP A N 1
ATOM 4999 C CA . ASP A 1 612 ? 23.268 -0.298 -33.977 1.00 95.44 612 ASP A CA 1
ATOM 5000 C C . ASP A 1 612 ? 23.641 -1.539 -33.170 1.00 95.44 612 ASP A C 1
ATOM 5002 O O . ASP A 1 612 ? 23.041 -1.826 -32.129 1.00 95.44 612 ASP A O 1
ATOM 5006 N N . LYS A 1 613 ? 24.722 -2.197 -33.594 1.00 94.00 613 LYS A N 1
ATOM 5007 C CA . LYS A 1 613 ? 25.236 -3.416 -32.965 1.00 94.00 613 LYS A CA 1
ATOM 5008 C C . LYS A 1 613 ? 25.426 -3.300 -31.449 1.00 94.00 613 LYS A C 1
ATOM 5010 O O . LYS A 1 613 ? 25.129 -4.249 -30.741 1.00 94.00 613 LYS A O 1
ATOM 5015 N N . ASP A 1 614 ? 25.902 -2.170 -30.931 1.00 94.19 614 ASP A N 1
ATOM 5016 C CA . ASP A 1 614 ? 26.123 -1.994 -29.488 1.00 94.19 614 ASP A CA 1
ATOM 5017 C C . ASP A 1 614 ? 24.818 -1.960 -28.679 1.00 94.19 614 ASP A C 1
ATOM 5019 O O . ASP A 1 614 ? 24.780 -2.463 -27.558 1.00 94.19 614 ASP A O 1
ATOM 5023 N N . PHE A 1 615 ? 23.732 -1.428 -29.248 1.00 94.75 615 PHE A N 1
ATOM 5024 C CA . PHE A 1 615 ? 22.408 -1.547 -28.636 1.00 94.75 615 PHE A CA 1
ATOM 5025 C C . PHE A 1 615 ? 21.862 -2.964 -28.774 1.00 94.75 615 PHE A C 1
ATOM 5027 O O . PHE A 1 615 ? 21.287 -3.473 -27.816 1.00 94.75 615 PHE A O 1
ATOM 5034 N N . THR A 1 616 ? 22.061 -3.615 -29.922 1.00 95.00 616 THR A N 1
ATOM 5035 C CA . THR A 1 616 ? 21.663 -5.015 -30.115 1.00 95.00 616 THR A CA 1
ATOM 5036 C C . THR A 1 616 ? 22.366 -5.937 -29.122 1.00 95.00 616 THR A C 1
ATOM 5038 O O . THR A 1 616 ? 21.700 -6.710 -28.440 1.00 95.00 616 THR A O 1
ATOM 5041 N N . ASP A 1 617 ? 23.677 -5.799 -28.941 1.00 92.50 617 ASP A N 1
ATOM 5042 C CA . ASP A 1 617 ? 24.450 -6.551 -27.953 1.00 92.50 617 ASP A CA 1
ATOM 5043 C C . ASP A 1 617 ? 23.942 -6.272 -26.526 1.00 92.50 617 ASP A C 1
ATOM 5045 O O . ASP A 1 617 ? 23.648 -7.203 -25.774 1.00 92.50 617 ASP A O 1
ATOM 5049 N N . TYR A 1 618 ? 23.761 -4.998 -26.162 1.00 91.75 618 TYR A N 1
ATOM 5050 C CA . TYR A 1 618 ? 23.242 -4.599 -24.849 1.00 91.75 618 TYR A CA 1
ATOM 5051 C C . TYR A 1 618 ? 21.838 -5.155 -24.569 1.00 91.75 618 TYR A C 1
ATOM 5053 O O . TYR A 1 618 ? 21.543 -5.587 -23.455 1.00 91.75 618 TYR A O 1
ATOM 5061 N N . MET A 1 619 ? 20.970 -5.179 -25.579 1.00 93.44 619 MET A N 1
ATOM 5062 C CA . MET A 1 619 ? 19.628 -5.728 -25.451 1.00 93.44 619 MET A CA 1
ATOM 5063 C C . MET A 1 619 ? 19.666 -7.245 -25.340 1.00 93.44 619 MET A C 1
ATOM 5065 O O . MET A 1 619 ? 19.068 -7.801 -24.423 1.00 93.44 619 MET A O 1
ATOM 5069 N N . LEU A 1 620 ? 20.342 -7.925 -26.262 1.00 92.88 620 LEU A N 1
ATOM 5070 C CA . LEU A 1 620 ? 20.208 -9.366 -26.468 1.00 92.88 620 LEU A CA 1
ATOM 5071 C C . LEU A 1 620 ? 21.106 -10.223 -25.579 1.00 92.88 620 LEU A C 1
ATOM 5073 O O . LEU A 1 620 ? 20.899 -11.433 -25.529 1.00 92.88 620 LEU A O 1
ATOM 5077 N N . ARG A 1 621 ? 22.079 -9.647 -24.867 1.00 90.75 621 ARG A N 1
ATOM 5078 C CA . ARG A 1 621 ? 22.910 -10.425 -23.940 1.00 90.75 621 ARG A CA 1
ATOM 5079 C C . ARG A 1 621 ? 22.086 -11.007 -22.808 1.00 90.75 621 ARG A C 1
ATOM 5081 O O . ARG A 1 621 ? 21.349 -10.297 -22.122 1.00 90.75 621 ARG A O 1
ATOM 5088 N N . THR A 1 622 ? 22.270 -12.301 -22.593 1.00 91.81 622 THR A N 1
ATOM 5089 C CA . THR A 1 622 ? 21.565 -13.078 -21.583 1.00 91.81 622 THR A CA 1
ATOM 5090 C C . THR A 1 622 ? 22.514 -13.653 -20.543 1.00 91.81 622 THR A C 1
ATOM 5092 O O . THR A 1 622 ? 23.726 -13.743 -20.738 1.00 91.81 622 THR A O 1
ATOM 5095 N N . CYS A 1 623 ? 21.933 -14.035 -19.414 1.00 92.00 623 CYS A N 1
ATOM 5096 C CA . CYS A 1 623 ? 22.565 -14.829 -18.376 1.00 92.00 623 CYS A CA 1
ATOM 5097 C C . CYS A 1 623 ? 21.531 -15.756 -17.733 1.00 92.00 623 CYS A C 1
ATOM 5099 O O . CYS A 1 623 ? 20.327 -15.469 -17.746 1.00 92.00 623 CYS A O 1
ATOM 5101 N N . LEU A 1 624 ? 21.997 -16.808 -17.071 1.00 92.44 624 LEU A N 1
ATOM 5102 C CA . LEU A 1 624 ? 21.184 -17.580 -16.145 1.00 92.44 624 LEU A CA 1
ATOM 5103 C C . LEU A 1 624 ? 21.218 -16.946 -14.758 1.00 92.44 624 LEU A C 1
ATOM 5105 O O . LEU A 1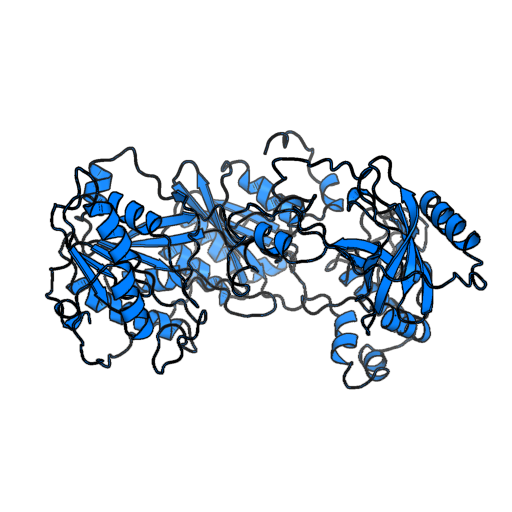 624 ? 22.275 -16.583 -14.240 1.00 92.44 624 LEU A O 1
ATOM 5109 N N . LYS A 1 625 ? 20.048 -16.865 -14.125 1.00 89.12 625 LYS A N 1
ATOM 5110 C CA . LYS A 1 625 ? 19.910 -16.472 -12.720 1.00 89.12 625 LYS A CA 1
ATOM 5111 C C . LYS A 1 625 ? 19.137 -17.541 -11.969 1.00 89.12 625 LYS A C 1
ATOM 5113 O O . LYS A 1 625 ? 17.986 -17.828 -12.314 1.00 89.12 625 LYS A O 1
ATOM 5118 N N . LEU A 1 626 ? 19.754 -18.102 -10.932 1.00 86.38 626 LEU A N 1
ATOM 5119 C CA . LEU A 1 626 ? 19.131 -19.118 -10.092 1.00 86.38 626 LEU A CA 1
ATOM 5120 C C . LEU A 1 626 ? 17.899 -18.536 -9.384 1.00 86.38 626 LEU A C 1
ATOM 5122 O O . LEU A 1 626 ? 17.992 -17.599 -8.588 1.00 86.38 626 LEU A O 1
ATOM 5126 N N . GLN A 1 627 ? 16.732 -19.094 -9.683 1.00 82.75 627 GLN A N 1
ATOM 5127 C CA . GLN A 1 627 ? 15.479 -18.808 -9.003 1.00 82.75 627 GLN A CA 1
ATOM 5128 C C . GLN A 1 627 ? 15.412 -19.673 -7.749 1.00 82.75 627 GLN A C 1
ATOM 5130 O O . GLN A 1 627 ? 15.092 -20.858 -7.791 1.00 82.75 627 GLN A O 1
ATOM 5135 N N . THR A 1 628 ? 15.735 -19.051 -6.622 1.00 68.31 628 THR A N 1
ATOM 5136 C CA . THR A 1 628 ? 15.595 -19.638 -5.289 1.00 68.31 628 THR A CA 1
ATOM 5137 C C . THR A 1 628 ? 14.725 -18.735 -4.435 1.00 68.31 628 THR A C 1
ATOM 5139 O O . THR A 1 628 ? 14.659 -17.519 -4.649 1.00 68.31 628 THR A O 1
ATOM 5142 N N . VAL A 1 629 ? 14.079 -19.306 -3.421 1.00 59.09 629 VAL A N 1
ATOM 5143 C CA . VAL A 1 629 ? 13.391 -18.504 -2.410 1.00 59.09 629 VAL A CA 1
ATOM 5144 C C . VAL A 1 629 ? 14.423 -17.966 -1.423 1.00 59.09 629 VAL A C 1
ATOM 5146 O O . VAL A 1 629 ? 14.593 -18.481 -0.321 1.00 59.09 629 VAL A O 1
ATOM 5149 N N . LYS A 1 630 ? 15.147 -16.928 -1.845 1.00 57.34 630 LYS A N 1
ATOM 5150 C CA . LYS A 1 630 ? 16.134 -16.227 -1.022 1.00 57.34 630 LYS A CA 1
ATOM 5151 C C . LYS A 1 630 ? 15.716 -14.799 -0.729 1.00 57.34 630 LYS A C 1
ATOM 5153 O O . LYS A 1 630 ? 14.942 -14.170 -1.451 1.00 57.34 630 LYS A O 1
ATOM 5158 N N . ALA A 1 631 ? 16.248 -14.303 0.378 1.00 55.03 631 ALA A N 1
ATOM 5159 C CA . ALA A 1 631 ? 16.327 -12.882 0.651 1.00 55.03 631 ALA A CA 1
ATOM 5160 C C . ALA A 1 631 ? 17.054 -12.177 -0.512 1.00 55.03 631 ALA A C 1
ATOM 5162 O O . ALA A 1 631 ? 18.058 -12.680 -1.002 1.00 55.03 631 ALA A O 1
ATOM 5163 N N . SER A 1 632 ? 16.525 -11.044 -0.976 1.00 60.72 632 SER A N 1
ATOM 5164 C CA . SER A 1 632 ? 17.173 -10.237 -2.015 1.00 60.72 632 SER A CA 1
ATOM 5165 C C . SER A 1 632 ? 18.448 -9.614 -1.452 1.00 60.72 632 SER A C 1
ATOM 5167 O O . SER A 1 632 ? 18.361 -8.905 -0.457 1.00 60.72 632 SER A O 1
ATOM 5169 N N . ASN A 1 633 ? 19.595 -9.763 -2.115 1.00 58.16 633 ASN A N 1
ATOM 5170 C CA . ASN A 1 633 ? 20.856 -9.156 -1.659 1.00 58.16 633 ASN A CA 1
ATOM 5171 C C . ASN A 1 633 ? 20.772 -7.624 -1.541 1.00 58.16 633 ASN A C 1
ATOM 5173 O O . ASN A 1 633 ? 21.354 -7.036 -0.638 1.00 58.16 633 ASN A O 1
ATOM 5177 N N . ASN A 1 634 ? 19.932 -6.982 -2.363 1.00 60.62 634 ASN A N 1
ATOM 5178 C CA . ASN A 1 634 ? 19.667 -5.541 -2.282 1.00 60.62 634 ASN A CA 1
ATOM 5179 C C . ASN A 1 634 ? 18.905 -5.106 -1.009 1.00 60.62 634 ASN A C 1
ATOM 5181 O O . ASN A 1 634 ? 18.693 -3.915 -0.813 1.00 60.62 634 ASN A O 1
ATOM 5185 N N . GLY A 1 635 ? 18.441 -6.033 -0.165 1.00 71.25 635 GLY A N 1
ATOM 5186 C CA . GLY A 1 635 ? 17.614 -5.729 1.003 1.00 71.25 635 GLY A CA 1
ATOM 5187 C C . GLY A 1 635 ? 16.106 -5.770 0.732 1.00 71.25 635 GLY A C 1
ATOM 5188 O O . GLY A 1 635 ? 15.630 -5.958 -0.397 1.00 71.25 635 GLY A O 1
ATOM 5189 N N . LYS A 1 636 ? 15.324 -5.591 1.799 1.00 77.12 636 LYS A N 1
ATOM 5190 C CA . LYS A 1 636 ? 13.856 -5.591 1.774 1.00 77.12 636 LYS A CA 1
ATOM 5191 C C . LYS A 1 636 ? 13.313 -4.225 1.364 1.00 77.12 636 LYS A C 1
ATOM 5193 O O . LYS A 1 636 ? 13.864 -3.191 1.734 1.00 77.12 636 LYS A O 1
ATOM 5198 N N . ASN A 1 637 ? 12.188 -4.227 0.649 1.00 85.31 637 ASN A N 1
ATOM 5199 C CA . ASN A 1 637 ? 11.428 -3.002 0.415 1.00 85.31 637 ASN A CA 1
ATOM 5200 C C . ASN A 1 637 ? 10.986 -2.424 1.774 1.00 85.31 637 ASN A C 1
ATOM 5202 O O . ASN A 1 637 ? 10.402 -3.176 2.561 1.00 85.31 637 ASN A O 1
ATOM 5206 N N . PRO A 1 638 ? 11.220 -1.133 2.060 1.00 89.38 638 PRO A N 1
ATOM 5207 C CA . PRO A 1 638 ? 10.675 -0.495 3.247 1.00 89.38 638 PRO A CA 1
ATOM 5208 C C . PRO A 1 638 ? 9.142 -0.526 3.252 1.00 89.38 638 PRO A C 1
ATOM 5210 O O . PRO A 1 638 ? 8.473 -0.497 2.207 1.00 89.38 638 PRO A O 1
ATOM 5213 N N . GLY A 1 639 ? 8.597 -0.614 4.462 1.00 92.19 639 GLY A N 1
ATOM 5214 C CA . GLY A 1 639 ? 7.174 -0.463 4.721 1.00 92.19 639 GLY A CA 1
ATOM 5215 C C . GLY A 1 639 ? 6.756 1.000 4.783 1.00 92.19 639 GLY A C 1
ATOM 5216 O O . GLY A 1 639 ? 7.584 1.896 4.908 1.00 92.19 639 GLY A O 1
ATOM 5217 N N . ASP A 1 640 ? 5.454 1.228 4.722 1.00 95.19 640 ASP A N 1
ATOM 5218 C CA . ASP A 1 640 ? 4.807 2.507 5.011 1.00 95.19 640 ASP A CA 1
ATOM 5219 C C . ASP A 1 640 ? 4.713 2.814 6.516 1.00 95.19 640 ASP A C 1
ATOM 5221 O O . ASP A 1 640 ? 4.175 3.842 6.898 1.00 95.19 640 ASP A O 1
ATOM 5225 N N . TYR A 1 641 ? 5.264 1.962 7.377 1.00 96.19 641 TYR A N 1
ATOM 5226 C CA . TYR A 1 641 ? 5.565 2.265 8.770 1.00 96.19 641 TYR A CA 1
ATOM 5227 C C . TYR A 1 641 ? 7.086 2.356 8.944 1.00 96.19 641 TYR A C 1
ATOM 5229 O O . TYR A 1 641 ? 7.808 1.413 8.602 1.00 96.19 641 TYR A O 1
ATOM 5237 N N . LEU A 1 642 ? 7.565 3.478 9.483 1.00 94.56 642 LEU A N 1
ATOM 5238 C CA . LEU A 1 642 ? 8.984 3.783 9.650 1.00 94.56 642 LEU A CA 1
ATOM 5239 C C . LEU A 1 642 ? 9.299 4.093 11.120 1.00 94.56 642 LEU A C 1
ATOM 5241 O O . LEU A 1 642 ? 8.709 4.987 11.721 1.00 94.56 642 LEU A O 1
ATOM 5245 N N . GLU A 1 643 ? 10.258 3.360 11.687 1.00 91.56 643 GLU A N 1
ATOM 5246 C CA . GLU A 1 643 ? 10.900 3.672 12.972 1.00 91.56 643 GLU A CA 1
ATOM 5247 C C . GLU A 1 643 ? 12.201 4.427 12.656 1.00 91.56 643 GLU A C 1
ATOM 5249 O O . GLU A 1 643 ? 13.238 3.807 12.429 1.00 91.56 643 GLU A O 1
ATOM 5254 N N . ILE A 1 644 ? 12.133 5.757 12.558 1.00 85.25 644 ILE A N 1
ATOM 5255 C CA . ILE A 1 644 ? 13.268 6.615 12.184 1.00 85.25 644 ILE A CA 1
ATOM 5256 C C . ILE A 1 644 ? 13.240 7.916 12.985 1.00 85.25 644 ILE A C 1
ATOM 5258 O O . ILE A 1 644 ? 12.171 8.424 13.324 1.00 85.25 644 ILE A O 1
ATOM 5262 N N . ASN A 1 645 ? 14.422 8.458 13.291 1.00 82.50 645 ASN A N 1
ATOM 5263 C CA . ASN A 1 645 ? 14.528 9.769 13.920 1.00 82.50 645 ASN A CA 1
ATOM 5264 C C . ASN A 1 645 ? 13.921 10.845 12.996 1.00 82.50 645 ASN A C 1
ATOM 5266 O O . ASN A 1 645 ? 14.157 10.850 11.785 1.00 82.50 645 ASN A O 1
ATOM 5270 N N . LYS A 1 646 ? 13.152 11.764 13.586 1.00 76.81 646 LYS A N 1
ATOM 5271 C CA . LYS A 1 646 ? 12.537 12.906 12.908 1.00 76.81 646 LYS A CA 1
ATOM 5272 C C . LYS A 1 646 ? 13.554 13.790 12.178 1.00 76.81 646 LYS A C 1
ATOM 5274 O O . LYS A 1 646 ? 13.193 14.377 11.169 1.00 76.81 646 LYS A O 1
ATOM 5279 N N . ASP A 1 647 ? 14.808 13.840 12.614 1.00 79.19 647 ASP A N 1
ATOM 5280 C CA . ASP A 1 647 ? 15.831 14.647 11.932 1.00 79.19 647 ASP A CA 1
ATOM 5281 C C . ASP A 1 647 ? 16.355 13.971 10.651 1.00 79.19 647 ASP A C 1
ATOM 5283 O O . ASP A 1 647 ? 16.797 14.638 9.720 1.00 79.19 647 ASP A O 1
ATOM 5287 N N . LEU A 1 648 ? 16.242 12.640 10.560 1.00 88.06 648 LEU A N 1
ATOM 5288 C CA . LEU A 1 648 ? 16.761 11.842 9.442 1.00 88.06 648 LEU A CA 1
ATOM 5289 C C . LEU A 1 648 ? 15.704 11.516 8.383 1.00 88.06 648 LEU A C 1
ATOM 5291 O O . LEU A 1 648 ? 16.043 11.122 7.267 1.00 88.06 648 LEU A O 1
ATOM 5295 N N . ILE A 1 649 ? 14.413 11.669 8.696 1.00 91.00 649 ILE A N 1
ATOM 5296 C CA . ILE A 1 649 ? 13.331 11.351 7.750 1.00 91.00 649 ILE A CA 1
ATOM 5297 C C . ILE A 1 649 ? 13.400 12.213 6.483 1.00 91.00 649 ILE A C 1
ATOM 5299 O O . ILE A 1 649 ? 13.117 11.715 5.394 1.00 91.00 649 ILE A O 1
ATOM 5303 N N . VAL A 1 650 ? 13.794 13.486 6.602 1.00 91.06 650 VAL A N 1
ATOM 5304 C CA . VAL A 1 650 ? 13.886 14.399 5.455 1.00 91.06 650 VAL A CA 1
ATOM 5305 C C . VAL A 1 650 ? 14.950 13.905 4.485 1.00 91.06 650 VAL A C 1
ATOM 5307 O O . VAL A 1 650 ? 14.678 13.779 3.291 1.00 91.06 650 VAL A O 1
ATOM 5310 N N . GLU A 1 651 ? 16.126 13.547 4.995 1.00 90.38 651 GLU A N 1
ATOM 5311 C CA . GLU A 1 651 ? 17.213 12.978 4.199 1.00 90.38 651 GLU A CA 1
ATOM 5312 C C . GLU A 1 651 ? 16.821 11.619 3.600 1.00 90.38 651 GLU A C 1
ATOM 5314 O O . GLU A 1 651 ? 16.978 11.390 2.397 1.00 90.38 651 GLU A O 1
ATOM 5319 N N . PHE A 1 652 ? 16.234 10.733 4.411 1.00 91.44 652 PHE A N 1
ATOM 5320 C CA . PHE A 1 652 ? 15.765 9.417 3.979 1.00 91.44 652 PHE A CA 1
ATOM 5321 C C . PHE A 1 652 ? 14.782 9.510 2.802 1.00 91.44 652 PHE A C 1
ATOM 5323 O O . PHE A 1 652 ? 14.947 8.810 1.802 1.00 91.44 652 PHE A O 1
ATOM 5330 N N . LEU A 1 653 ? 13.783 10.395 2.880 1.00 93.62 653 LEU A N 1
ATOM 5331 C CA . LEU A 1 653 ? 12.809 10.587 1.802 1.00 93.62 653 LEU A CA 1
ATOM 5332 C C . LEU A 1 653 ? 13.420 11.317 0.600 1.00 93.62 653 LEU A C 1
ATOM 5334 O O . LEU A 1 653 ? 13.133 10.948 -0.538 1.00 93.62 653 LEU A O 1
ATOM 5338 N N . THR A 1 654 ? 14.316 12.279 0.826 1.00 91.81 654 THR A N 1
ATOM 5339 C CA . THR A 1 654 ? 15.036 12.995 -0.243 1.00 91.81 654 THR A CA 1
ATOM 5340 C C . THR A 1 654 ? 15.867 12.037 -1.098 1.00 91.81 654 THR A C 1
ATOM 5342 O O . THR A 1 654 ? 15.909 12.157 -2.322 1.00 91.81 654 THR A O 1
ATOM 5345 N N . ASN A 1 655 ? 16.438 10.992 -0.493 1.00 89.25 655 ASN A N 1
ATOM 5346 C CA . ASN A 1 655 ? 17.170 9.950 -1.213 1.00 89.25 655 ASN A CA 1
ATOM 5347 C C . ASN A 1 655 ? 16.317 9.177 -2.236 1.00 89.25 655 ASN A C 1
ATOM 5349 O O . ASN A 1 655 ? 16.875 8.540 -3.134 1.00 89.25 655 ASN A O 1
ATOM 5353 N N . THR A 1 656 ? 14.985 9.248 -2.169 1.00 90.81 656 THR A N 1
ATOM 5354 C CA . THR A 1 656 ? 14.103 8.613 -3.164 1.00 90.81 656 THR A CA 1
ATOM 5355 C C . THR A 1 656 ? 14.059 9.354 -4.503 1.00 90.81 656 THR A C 1
ATOM 5357 O O . THR A 1 656 ? 13.705 8.741 -5.512 1.00 90.81 656 THR A O 1
ATOM 5360 N N . PHE A 1 657 ? 14.477 10.627 -4.538 1.00 87.12 657 PHE A N 1
ATOM 5361 C CA . PHE A 1 657 ? 14.436 11.498 -5.722 1.00 87.12 657 PHE A CA 1
ATOM 5362 C C . PHE A 1 657 ? 15.557 11.226 -6.730 1.00 87.12 657 PHE A C 1
ATOM 5364 O O . PHE A 1 657 ? 15.510 11.706 -7.860 1.00 87.12 657 PHE A O 1
ATOM 5371 N N . PHE A 1 658 ? 16.607 10.512 -6.322 1.00 79.19 658 PHE A N 1
ATOM 5372 C CA . PHE A 1 658 ? 17.845 10.405 -7.093 1.00 79.19 658 PHE A CA 1
ATOM 5373 C C . PHE A 1 658 ? 18.030 9.007 -7.652 1.00 79.19 658 PHE A C 1
ATOM 5375 O O . PHE A 1 658 ? 17.844 8.019 -6.951 1.00 79.19 658 PHE A O 1
ATOM 5382 N N . THR A 1 659 ? 18.502 8.882 -8.887 1.00 69.31 659 THR A N 1
ATOM 5383 C CA . THR A 1 659 ? 19.014 7.592 -9.383 1.00 69.31 659 THR A CA 1
ATOM 5384 C C . THR A 1 659 ? 20.355 7.245 -8.715 1.00 69.31 659 THR A C 1
ATOM 5386 O O . THR A 1 659 ? 21.074 8.144 -8.273 1.00 69.31 659 THR A O 1
ATOM 5389 N N . LYS A 1 660 ? 20.747 5.957 -8.659 1.00 59.28 660 LYS A N 1
ATOM 5390 C CA . LYS A 1 660 ? 22.043 5.526 -8.074 1.00 59.28 660 LYS A CA 1
ATOM 5391 C C . LYS A 1 660 ? 23.246 6.317 -8.630 1.00 59.28 660 LYS A C 1
ATOM 5393 O O . LYS A 1 660 ? 24.169 6.614 -7.886 1.00 59.28 660 LYS A O 1
ATOM 5398 N N . LYS A 1 661 ? 23.210 6.711 -9.911 1.00 54.84 661 LYS A N 1
ATOM 5399 C CA . LYS A 1 661 ? 24.270 7.484 -10.594 1.00 54.84 661 LYS A CA 1
ATOM 5400 C C . LYS A 1 661 ? 24.294 8.972 -10.220 1.00 54.84 661 LYS A C 1
ATOM 5402 O O . LYS A 1 661 ? 25.335 9.609 -10.331 1.00 54.84 661 LYS A O 1
ATOM 5407 N N . GLN A 1 662 ? 23.166 9.525 -9.773 1.00 53.56 662 GLN A N 1
ATOM 5408 C CA . GLN A 1 662 ? 23.035 10.935 -9.387 1.00 53.56 662 GLN A CA 1
ATOM 5409 C C . GLN A 1 662 ? 23.416 11.201 -7.923 1.00 53.56 662 GLN A C 1
ATOM 5411 O O . GLN A 1 662 ? 23.647 12.355 -7.577 1.00 53.56 662 GLN A O 1
ATOM 5416 N N . LYS A 1 663 ? 23.537 10.160 -7.083 1.00 51.84 663 LYS A N 1
ATOM 5417 C CA . LYS A 1 663 ? 23.934 10.288 -5.667 1.00 51.84 663 LYS A CA 1
ATOM 5418 C C . LYS A 1 663 ? 25.286 10.985 -5.473 1.00 51.84 663 LYS A C 1
ATOM 5420 O O . LYS A 1 663 ? 25.438 11.764 -4.543 1.00 51.84 663 LYS A O 1
ATOM 5425 N N . ASN A 1 664 ? 26.232 10.773 -6.387 1.00 39.88 664 ASN A N 1
ATOM 5426 C CA . ASN A 1 664 ? 27.595 11.305 -6.274 1.00 39.88 664 ASN A CA 1
ATOM 5427 C C . ASN A 1 664 ? 27.725 12.797 -6.630 1.00 39.88 664 ASN A C 1
ATOM 5429 O O . ASN A 1 664 ? 28.829 13.329 -6.580 1.00 39.88 664 ASN A O 1
ATOM 5433 N N . LEU A 1 665 ? 26.642 13.465 -7.049 1.00 39.16 665 LEU A N 1
ATOM 5434 C CA . LEU A 1 665 ? 26.707 14.819 -7.610 1.00 39.16 665 LEU A CA 1
ATOM 5435 C C . LEU A 1 665 ? 26.186 15.921 -6.683 1.00 39.16 665 LEU A C 1
ATOM 5437 O O . LEU A 1 665 ? 26.323 17.085 -7.047 1.00 39.16 665 LEU A O 1
ATOM 5441 N N . THR A 1 666 ? 25.591 15.608 -5.525 1.00 37.75 666 THR A N 1
ATOM 5442 C CA . THR A 1 666 ? 24.879 16.651 -4.757 1.00 37.75 666 THR A CA 1
ATOM 5443 C C . THR A 1 666 ? 25.013 16.638 -3.236 1.00 37.75 666 THR A C 1
ATOM 5445 O O . THR A 1 666 ? 24.587 17.620 -2.641 1.00 37.75 666 THR A O 1
ATOM 5448 N N . VAL A 1 667 ? 25.613 15.637 -2.575 1.00 33.81 667 VAL A N 1
ATOM 5449 C CA . VAL A 1 667 ? 25.785 15.684 -1.103 1.00 33.81 667 VAL A CA 1
ATOM 5450 C C . VAL A 1 667 ? 27.069 14.958 -0.667 1.00 33.81 667 VAL A C 1
ATOM 5452 O O . VAL A 1 667 ? 27.271 13.816 -1.083 1.00 33.81 667 VAL A O 1
ATOM 5455 N N . PRO A 1 668 ? 27.941 15.561 0.168 1.00 30.42 668 PRO A N 1
ATOM 5456 C CA . PRO A 1 668 ? 29.005 14.828 0.845 1.00 30.42 668 PRO A CA 1
ATOM 5457 C C . PRO A 1 668 ? 28.374 13.835 1.827 1.00 30.42 668 PRO A C 1
ATOM 5459 O O . PRO A 1 668 ? 27.684 14.232 2.763 1.00 30.42 668 PRO A O 1
ATOM 5462 N N . LEU A 1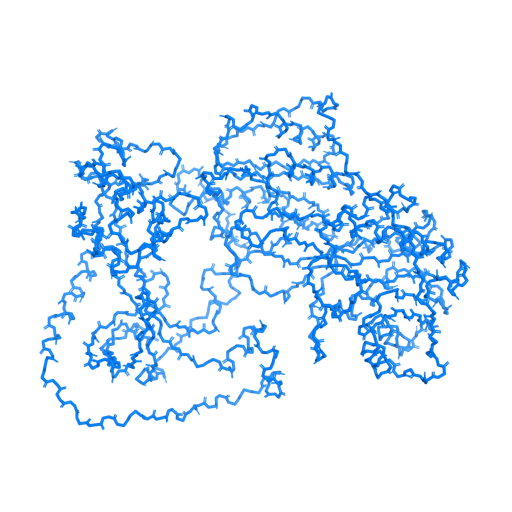 669 ? 28.611 12.542 1.610 1.00 33.50 669 LEU A N 1
ATOM 5463 C CA . LEU A 1 669 ? 28.285 11.481 2.560 1.00 33.50 669 LEU A CA 1
ATOM 5464 C C . LEU A 1 669 ? 29.147 11.650 3.817 1.00 33.50 669 LEU A C 1
ATOM 5466 O O . LEU A 1 669 ? 30.267 11.150 3.878 1.00 33.50 669 LEU A O 1
ATOM 5470 N N . CYS A 1 670 ? 28.616 12.328 4.827 1.00 29.83 670 CYS A N 1
ATOM 5471 C CA . CYS A 1 670 ? 29.054 12.148 6.202 1.00 29.83 670 CYS A CA 1
ATOM 5472 C C . CYS A 1 670 ? 27.892 11.538 6.986 1.00 29.83 670 CYS A C 1
ATOM 5474 O O . CYS A 1 670 ? 26.861 12.172 7.156 1.00 29.83 670 CYS A O 1
ATOM 5476 N N . GLN A 1 671 ? 28.122 10.323 7.492 1.00 30.58 671 GLN A N 1
ATOM 5477 C CA . GLN A 1 671 ? 27.340 9.651 8.537 1.00 30.58 671 GLN A CA 1
ATOM 5478 C C . GLN A 1 671 ? 26.008 9.009 8.119 1.00 30.58 671 GLN A C 1
ATOM 5480 O O . GLN A 1 671 ? 24.955 9.287 8.678 1.00 30.58 671 GLN A O 1
ATOM 5485 N N . VAL A 1 672 ? 26.086 8.014 7.232 1.00 34.28 672 VAL A N 1
ATOM 5486 C CA . VAL A 1 672 ? 25.089 6.928 7.176 1.00 34.28 672 VAL A CA 1
ATOM 5487 C C . VAL A 1 672 ? 25.799 5.591 7.391 1.00 34.28 672 VAL A C 1
ATOM 5489 O O . VAL A 1 672 ? 25.735 4.674 6.579 1.00 34.28 672 VAL A O 1
ATOM 5492 N N . GLU A 1 673 ? 26.545 5.489 8.487 1.00 29.69 673 GLU A N 1
ATOM 5493 C CA . GLU A 1 673 ? 26.953 4.196 9.030 1.00 29.69 673 GLU A CA 1
ATOM 5494 C C . GLU A 1 673 ? 26.114 3.933 10.280 1.00 29.69 673 GLU A C 1
ATOM 5496 O O . GLU A 1 673 ? 26.173 4.701 11.238 1.00 29.69 673 GLU A O 1
ATOM 5501 N N . LYS A 1 674 ? 25.372 2.816 10.245 1.00 32.84 674 LYS A N 1
ATOM 5502 C CA . LYS A 1 674 ? 24.410 2.289 11.237 1.00 32.84 674 LYS A CA 1
ATOM 5503 C C . LYS A 1 674 ? 22.951 2.725 11.032 1.00 32.84 674 LYS A C 1
ATOM 5505 O O . LYS A 1 674 ? 22.419 3.548 11.769 1.00 32.84 674 LYS A O 1
ATOM 5510 N N . PHE A 1 675 ? 22.305 2.066 10.067 1.00 30.47 675 PHE A N 1
ATOM 5511 C CA . PHE A 1 675 ? 20.876 1.735 10.117 1.00 30.47 675 PHE A CA 1
ATOM 5512 C C . PHE A 1 675 ? 20.690 0.300 10.615 1.00 30.47 675 PHE A C 1
ATOM 5514 O O . PHE A 1 675 ? 21.500 -0.564 10.198 1.00 30.47 675 PHE A O 1
#

Foldseek 3Di:
DLVVADFQAAQEEEEEAADAPPDDPPDPPHARDDPDLQLNLLQVLVVVLSVQRNHHQQHKYKYWYAWDFPDDDAQGFTQCSVLLSVVVNVVSQKDFPDKAKEFAPPDFFDPDFQFFAAGIIIITMIHNDPNHQLVVLCVVCVPPPFSYRDDHADDDQDPPDDDRALVVLLVVVVSTNDAQAGEYEYQDCQLNSNLLSLVVQQPDPPRSNYHYDYHHDDPVSVVSNCVNNVDDPVNDDDDDDDDDDGGRGDADDDPLPPQDADAQDPPDLLEGAEEEADPNVLSNPVSNLLPPVVPVVHDQQHKYKYWYNDDDSVSVSSSSCCVVRQKGWRFFFWADDPSDTITITTIHGNDQAAHHFFRLLLQFDADPDPPLDQCQPPDQFLFKEWEPLDPDIKIWTFHDADDADPSNHGQWTWIQIPVRDIDIFGADAAPVPQFDKWWAWPPPRHTDLPQDDLGDFDADPPPRDTDLPRTHIFIDTDPVVVVVVVVRVVVPPPPPPPDDDPPSPPDPPPQPVPPDPCNPPPPPPQPGDLSSCQNPDDKHWYKDQSDDDDLSSQLSLLVSLCVVVVHDLVNQLVVDDPVCSLVSNLSNGNGSSHDDDRLVRVVVSCVVRVDDPSVNCNRPHIHIYIDHSDAHNSHGRHHSYDHDDPVCVSVSSVSRSDDPSCPVPDDPDDDPDDD

Radius of gyration: 29.72 Å; chains: 1; bounding box: 72×74×80 Å

pLDDT: mean 83.86, std 16.78, range [29.69, 98.81]

Sequence (675 aa):
GLNSLLDNSINVAVTSPPYWGQRDYGFDGQIGNEERYEDYIGKLVTIFKVLKDKLTDKGVFFLNIGDKYLTKYGKSPLGFIPYKLAYFMEKNGWILDDILIWYKPNHMPSSIKNRFTNTYEPVFVFSKSHDNYYTDYLSLNPNQKSKILKINVQANHYKHMAVYPERLVEKLLSKLNLPCGSVILDPFAGSGTTGKAVINLNSKLWGKNFSCVMIERSEEYVQIIRDRCNIGGKDIVSVPFIQFQVTEIKEEKIDIKKITESPIEILDKRGIVKIVNDKKDYYALLGSLLDPSIKDRIRPDALIFIGSTDFDNELIYKTSLLNHYGWIIRNMLIINTGGVFFPVFMIVDDNKKYEYLFNLDNIRIPHKSNVDIDWKDINFVGYKVIDKLHKNELNGVIISVIENYPNGFPKWVNVQWDNGRNSQEFIIYDDIVVPNVKFVCRKCGAQLSNYFDPINSIKCPNCHMKLWIDTYPKIIEDDSFLKEIALHKKSSNMNNIKMPGIQVFAMKNKNRDYNGKFKDARKINLGASPGARSSIQDEYFSVRRLYDIEQKMVCDYLNLKRKLKGFSKNAIIDMFPKNYIHTVGHWFRKDFGGSIPTPEDWLSLESILDLDKDFTDYMLRTCLKLQTVKASNNGKNPGDYLEINKDLIVEFLTNTFFTKKQKNLTVPLCQVEKF